Protein AF-A0A098SBM4-F1 (afdb_monomer_lite)

Foldseek 3Di:
DDDPDDDPPDDLDDADDDDDQPVQAADADPPDDVPPPPNVDDFGPRNDVLLQVLLVPPDPPDPVCCLALFCSVLVVLVVSLVSVLVVCVVVLNPVCPPPAADDQLAQDPVVLVPCPQFPNVQLPPPPVDDDPDDDQRDASNPCHRRNFAADDDDLCNLVVAPDRSNVSNVQSDPDPPGDHQQNVLSNNGGLSNDSNRNSNRSVSSNHSSVSNSRLVSCCVNRVVQQDQDFPLEQPDDVQKQAGDRVSGPDDPFKDFPFKAKPVRDTDDFDQDPRRIGDRVVCQVPHAAFIKMWIFMWGDDPRDIDTDTHITHRHHQDADQPFAGFRDDLKTWGWDDQCDDDFAWIKIKIAHADDDFWFKWKWKAQPVVRDIDTQGDTDTDGHGDIDIGTHTCVPRDAAKMWIFMATNNHTDDIDIGGD

Secondary structure (DSSP, 8-state):
-----------PPP-------TTSSPPPPTT--TT-TTGGG-----SSHHHHGGGTTT-TTS--TTSSSSHHHHHHHHHHHHHHHHHHHHTT-GGG-SPPP--TTSPPPGGGTSTTTS-GGGTTS----SS-SS-----GGG--TTSS-B----TTHHHH-SSHHHHHHHHHS--SSSB-HHHHHHHH-GGGGSTTTGGGSHHHHHHHHHHHHHHHHHIIIII--------SB-EE-SS-EE---TT-S--TT-EEEEEEETTS-B----B-TTSBB-HHHHHHH--TT-EEEEEEEEE-SS-EEEEEEEEEPPP--EETTTEEEE-SSEEEEEES---SSSPPEEEEEEE-SS--EEEEEEEEETTTTEEEEEEEEEEEPTT-EEEEEE--TT--SSEEEEEEEETTEEEEEEEEE-

Radius of gyration: 30.31 Å; chains: 1; bounding box: 71×50×91 Å

Sequence (418 aa):
MAGRVVPSQLRCRRNPHLNSYDYLTSEEWSGYDPNHPEVTLRHPSLKYEVVAAHSAYGDPSVSITWHSDTELFLSWHRDYIRGLEDYLLEQGYHDYVPLPSWNPNTSVPDEFLAESAMVSEVYNTPYQYAAGGTQFGMPVNQIPANTYGMYQVDDMTCSQFSDIDAFAGYIRANNDDYASHNIVHGALGGAMVHSQTASAAAIFWLFHAYIDELYYCYQDLCEGCGHISVAEEAQQSEFTACLDFSGTGDFSNLSVINVEDQLGNTVSLPFDANGCIDEAWRLNNLEGGDVFTLLVSAENECSFDAKLVSLSIPHHYTDPALGYRILCDYDIEVWPNPVGGFSPVEIEIQSDSGTGKTLEIRHVDLAKNMTTVLWSPGTLAGGQTVQLTVSTSGWSTGNHAIQFFLDGELYTRVISKF

InterPro domains:
  IPR002227 Tyrosinase copper-binding domain [PF00264] (66-122)
  IPR002227 Tyrosinase copper-binding domain [PF00264] (143-220)
  IPR008922 Di-copper centre-containing domain superfamily [G3DSA:1.10.1280.10] (25-264)
  IPR008922 Di-copper centre-containing domain superfamily [SSF48056] (48-221)
  IPR050316 Tyrosinase and Hemocyanin [PTHR11474] (51-271)

Organism: NCBI:txid1524460

Structure (mmCIF, N/CA/C/O backbone):
data_AF-A0A098SBM4-F1
#
_entry.id   AF-A0A098SBM4-F1
#
loop_
_atom_site.group_PDB
_atom_site.id
_atom_site.type_symbol
_atom_site.label_atom_id
_atom_site.label_alt_id
_atom_site.label_comp_id
_atom_site.label_asym_id
_atom_site.label_entity_id
_atom_site.label_seq_id
_atom_site.pdbx_PDB_ins_code
_atom_site.Cartn_x
_atom_site.Cartn_y
_atom_site.Cartn_z
_atom_site.occupancy
_atom_site.B_iso_or_equiv
_atom_site.auth_seq_id
_atom_site.auth_comp_id
_atom_site.auth_asym_id
_atom_site.auth_atom_id
_atom_site.pdbx_PDB_model_num
ATOM 1 N N . MET A 1 1 ? 24.379 -31.655 16.402 1.00 37.06 1 MET A N 1
ATOM 2 C CA . MET A 1 1 ? 23.184 -31.334 15.598 1.00 37.06 1 MET A CA 1
ATOM 3 C C . MET A 1 1 ? 23.219 -29.840 15.355 1.00 37.06 1 MET A C 1
ATOM 5 O O . MET A 1 1 ? 22.940 -29.085 16.272 1.00 37.06 1 MET A O 1
ATOM 9 N N . ALA A 1 2 ? 23.722 -29.428 14.193 1.00 27.11 2 ALA A N 1
ATOM 10 C CA . ALA A 1 2 ? 23.765 -28.024 13.804 1.00 27.11 2 ALA A CA 1
ATOM 11 C C . ALA A 1 2 ? 22.371 -27.638 13.300 1.00 27.11 2 ALA A C 1
ATOM 13 O O . ALA A 1 2 ? 21.880 -28.232 12.340 1.00 27.11 2 ALA A O 1
ATOM 14 N N . GLY A 1 3 ? 21.719 -26.714 14.005 1.00 25.02 3 GLY A N 1
ATOM 15 C CA . GLY A 1 3 ? 20.458 -26.123 13.579 1.00 25.02 3 GLY A CA 1
ATOM 16 C C . GLY A 1 3 ? 20.707 -25.256 12.353 1.00 25.02 3 GLY A C 1
ATOM 17 O O . GLY A 1 3 ? 21.469 -24.295 12.411 1.00 25.02 3 GLY A O 1
ATOM 18 N N . ARG A 1 4 ? 20.099 -25.638 11.232 1.00 22.84 4 ARG A N 1
ATOM 19 C CA . ARG A 1 4 ? 20.078 -24.855 10.001 1.00 22.84 4 ARG A CA 1
ATOM 20 C C . ARG A 1 4 ? 19.053 -23.742 10.211 1.00 22.84 4 ARG A C 1
ATOM 22 O O . ARG A 1 4 ? 17.856 -23.997 10.128 1.00 22.84 4 ARG A O 1
ATOM 29 N N . VAL A 1 5 ? 19.526 -22.548 10.558 1.00 23.33 5 VAL A N 1
ATOM 30 C CA . VAL A 1 5 ? 18.722 -21.325 10.474 1.00 23.33 5 VAL A CA 1
ATOM 31 C C . VAL A 1 5 ? 18.430 -21.123 8.991 1.00 23.33 5 VAL A C 1
ATOM 33 O O . VAL A 1 5 ? 19.354 -21.012 8.187 1.00 23.33 5 VAL A O 1
ATOM 36 N N . VAL A 1 6 ? 17.158 -21.201 8.617 1.00 25.00 6 VAL A N 1
ATOM 37 C CA . VAL A 1 6 ? 16.698 -20.814 7.283 1.00 25.00 6 VAL A CA 1
ATOM 38 C C . VAL A 1 6 ? 16.545 -19.293 7.337 1.00 25.00 6 VAL A C 1
ATOM 40 O O . VAL A 1 6 ? 15.798 -18.832 8.201 1.00 25.00 6 VAL A O 1
ATOM 43 N N . PRO A 1 7 ? 17.259 -18.508 6.512 1.00 26.20 7 PRO A N 1
ATOM 44 C CA . PRO A 1 7 ? 17.049 -17.067 6.454 1.00 26.20 7 PRO A CA 1
ATOM 45 C C . PRO A 1 7 ? 15.595 -16.794 6.064 1.00 26.20 7 PRO A C 1
ATOM 47 O O . PRO A 1 7 ? 15.065 -17.438 5.154 1.00 26.20 7 PRO A O 1
ATOM 50 N N . SER A 1 8 ? 14.944 -15.878 6.775 1.00 29.00 8 SER A N 1
ATOM 51 C CA . SER A 1 8 ? 13.654 -15.323 6.382 1.00 29.00 8 SER A CA 1
ATOM 52 C C . SER A 1 8 ? 13.796 -14.732 4.984 1.00 29.00 8 SER A C 1
ATOM 54 O O . SER A 1 8 ? 14.511 -13.751 4.809 1.00 29.00 8 SER A O 1
ATOM 56 N N . GLN A 1 9 ? 13.150 -15.329 3.982 1.00 32.56 9 GLN A N 1
ATOM 57 C CA . GLN A 1 9 ? 12.970 -14.652 2.704 1.00 32.56 9 GLN A CA 1
ATOM 58 C C . GLN A 1 9 ? 12.146 -13.388 2.973 1.00 32.56 9 GLN A C 1
ATOM 60 O O . GLN A 1 9 ? 10.968 -13.484 3.328 1.00 32.56 9 GLN A O 1
ATOM 65 N N . LEU A 1 10 ? 12.811 -12.234 2.887 1.00 32.62 10 LEU A N 1
ATOM 66 C CA . LEU A 1 10 ? 12.211 -10.906 2.914 1.00 32.62 10 LEU A CA 1
ATOM 67 C C . LEU A 1 10 ? 11.091 -10.862 1.868 1.00 32.62 10 LEU A C 1
ATOM 69 O O . LEU A 1 10 ? 11.295 -11.211 0.706 1.00 32.62 10 LEU A O 1
ATOM 73 N N . ARG A 1 11 ? 9.874 -10.537 2.309 1.00 42.34 11 ARG A N 1
ATOM 74 C CA . ARG A 1 11 ? 8.682 -10.508 1.457 1.00 42.34 11 ARG A CA 1
ATOM 75 C C . ARG A 1 11 ? 8.538 -9.112 0.843 1.00 42.34 11 ARG A C 1
ATOM 77 O O . ARG A 1 11 ? 7.847 -8.282 1.419 1.00 42.34 11 ARG A O 1
ATOM 84 N N . CYS A 1 12 ? 9.151 -8.882 -0.320 1.00 49.03 12 CYS A N 1
ATOM 85 C CA . CYS A 1 12 ? 8.678 -7.862 -1.271 1.00 49.03 12 CYS A CA 1
ATOM 86 C C . CYS A 1 12 ? 7.256 -8.312 -1.784 1.00 49.03 12 CYS A C 1
ATOM 88 O O . CYS A 1 12 ? 6.894 -9.481 -1.578 1.00 49.03 12 CYS A O 1
ATOM 90 N N . ARG A 1 13 ? 6.397 -7.400 -2.289 1.00 49.62 13 ARG A N 1
ATOM 91 C CA . ARG A 1 13 ? 4.902 -7.482 -2.284 1.00 49.62 13 ARG A CA 1
ATOM 92 C C . ARG A 1 13 ? 4.318 -8.840 -2.749 1.00 49.62 13 ARG A C 1
ATOM 94 O O . ARG A 1 13 ? 4.874 -9.559 -3.577 1.00 49.62 13 ARG A O 1
ATOM 101 N N . ARG A 1 14 ? 3.154 -9.235 -2.201 1.00 38.47 14 ARG A N 1
ATOM 102 C CA . ARG A 1 14 ? 2.444 -10.456 -2.653 1.00 38.47 14 ARG A CA 1
ATOM 103 C C . ARG A 1 14 ? 1.856 -10.233 -4.047 1.00 38.47 14 ARG A C 1
ATOM 105 O O . ARG A 1 14 ? 1.389 -9.145 -4.345 1.00 38.47 14 ARG A O 1
ATOM 112 N N . ASN A 1 15 ? 1.811 -11.302 -4.839 1.00 36.69 15 ASN A N 1
ATOM 113 C CA . ASN A 1 15 ? 1.262 -11.326 -6.192 1.00 36.69 15 ASN A CA 1
ATOM 114 C C . ASN A 1 15 ? -0.232 -11.738 -6.148 1.00 36.69 15 ASN A C 1
ATOM 116 O O . ASN A 1 15 ? -0.505 -12.917 -5.894 1.00 36.69 15 ASN A O 1
ATOM 120 N N . PRO A 1 16 ? -1.212 -10.822 -6.290 1.00 38.56 16 PRO A N 1
ATOM 121 C CA . PRO A 1 16 ? -2.621 -11.194 -6.400 1.00 38.56 16 PRO A CA 1
ATOM 122 C C . PRO A 1 16 ? -2.990 -11.632 -7.828 1.00 38.56 16 PRO A C 1
ATOM 124 O O . PRO A 1 16 ? -2.397 -11.201 -8.813 1.00 38.56 16 PRO A O 1
ATOM 127 N N . HIS A 1 17 ? -3.999 -12.500 -7.931 1.00 36.38 17 HIS A N 1
ATOM 128 C CA . HIS A 1 17 ? -4.609 -12.898 -9.202 1.00 36.38 17 HIS A CA 1
ATOM 129 C C . HIS A 1 17 ? -5.430 -11.740 -9.795 1.00 36.38 17 HIS A C 1
ATOM 131 O O . HIS A 1 17 ? -6.216 -11.120 -9.081 1.00 36.38 17 HIS A O 1
ATOM 137 N N . LEU A 1 18 ? -5.280 -11.478 -11.095 1.00 49.00 18 LEU A N 1
ATOM 138 C CA . LEU A 1 18 ? -5.809 -10.298 -11.787 1.00 49.00 18 LEU A CA 1
ATOM 139 C C . LEU A 1 18 ? -6.805 -10.703 -12.879 1.00 49.00 18 LEU A C 1
ATOM 141 O O . LEU A 1 18 ? -6.482 -11.531 -13.719 1.00 49.00 18 LEU A O 1
ATOM 145 N N . ASN A 1 19 ? -8.004 -10.109 -12.892 1.00 39.34 19 ASN A N 1
ATOM 146 C CA . ASN A 1 19 ? -9.063 -10.447 -13.859 1.00 39.34 19 ASN A CA 1
ATOM 147 C C . ASN A 1 19 ? -9.637 -9.238 -14.637 1.00 39.34 19 ASN A C 1
ATOM 149 O O . ASN A 1 19 ? -10.690 -9.372 -15.257 1.00 39.34 19 ASN A O 1
ATOM 153 N N . SER A 1 20 ? -8.994 -8.062 -14.644 1.00 45.47 20 SER A N 1
ATOM 154 C CA . SER A 1 20 ? -9.450 -6.912 -15.452 1.00 45.47 20 SER A CA 1
ATOM 155 C C . SER A 1 20 ? -8.311 -5.918 -15.714 1.00 45.47 20 SER A C 1
ATOM 157 O O . SER A 1 20 ? -7.649 -5.515 -14.766 1.00 45.47 20 SER A O 1
ATOM 159 N N . TYR A 1 21 ? -8.078 -5.527 -16.977 1.00 52.22 21 TYR A N 1
ATOM 160 C CA . TYR A 1 21 ? -6.946 -4.671 -17.402 1.00 52.22 21 TYR A CA 1
ATOM 161 C C . TYR A 1 21 ? -7.350 -3.466 -18.269 1.00 52.22 21 TYR A C 1
ATOM 163 O O . TYR A 1 21 ? -6.489 -2.697 -18.697 1.00 52.22 21 TYR A O 1
ATOM 171 N N . ASP A 1 22 ? -8.646 -3.271 -18.530 1.00 48.25 22 ASP A N 1
ATOM 172 C CA . ASP A 1 22 ? -9.142 -2.247 -19.468 1.00 48.25 22 ASP A CA 1
ATOM 173 C C . ASP A 1 22 ? -8.782 -0.806 -19.058 1.00 48.25 22 ASP A C 1
ATOM 175 O O . ASP A 1 22 ? -8.759 0.094 -19.894 1.00 48.25 22 ASP A O 1
ATOM 179 N N . TYR A 1 23 ? -8.471 -0.570 -17.782 1.00 49.59 23 TYR A N 1
ATOM 180 C CA . TYR A 1 23 ? -8.071 0.739 -17.255 1.00 49.59 23 TYR A CA 1
ATOM 181 C C . TYR A 1 23 ? -6.551 0.993 -17.322 1.00 49.59 23 TYR A C 1
ATOM 183 O O . TYR A 1 23 ? -6.125 2.134 -17.166 1.00 49.59 23 TYR A O 1
ATOM 191 N N . LEU A 1 24 ? -5.736 -0.040 -17.581 1.00 52.94 24 LEU A N 1
ATOM 192 C CA . LEU A 1 24 ? -4.270 0.055 -17.714 1.00 52.94 24 LEU A CA 1
ATOM 193 C C . LEU A 1 24 ? -3.800 0.199 -19.167 1.00 52.94 24 LEU A C 1
ATOM 195 O O . LEU A 1 24 ? -2.600 0.314 -19.418 1.00 52.94 24 LEU A O 1
ATOM 199 N N . THR A 1 25 ? -4.723 0.158 -20.128 1.00 52.25 25 THR A N 1
ATOM 200 C CA . THR A 1 25 ? -4.420 0.249 -21.558 1.00 52.25 25 THR A CA 1
ATOM 201 C C . THR A 1 25 ? -4.932 1.565 -22.137 1.00 52.25 25 THR A C 1
ATOM 203 O O . THR A 1 25 ? -5.971 2.098 -21.739 1.00 52.25 25 THR A O 1
ATOM 206 N N . SER A 1 26 ? -4.189 2.131 -23.087 1.00 51.06 26 SER A N 1
ATOM 207 C CA . SER A 1 26 ? -4.708 3.222 -23.914 1.00 51.06 26 SER A CA 1
ATOM 208 C C . SER A 1 26 ? -5.581 2.669 -25.038 1.00 51.06 26 SER A C 1
ATOM 210 O O . SER A 1 26 ? -5.224 1.660 -25.642 1.00 51.06 26 SER A O 1
ATOM 212 N N . GLU A 1 27 ? -6.663 3.365 -25.387 1.00 49.41 27 GLU A N 1
ATOM 213 C CA . GLU A 1 27 ? -7.389 3.086 -26.631 1.00 49.41 27 GLU A CA 1
ATOM 214 C C . GLU A 1 27 ? -6.509 3.400 -27.849 1.00 49.41 27 GLU A C 1
ATOM 216 O O . GLU A 1 27 ? -5.736 4.364 -27.845 1.00 49.41 27 GLU A O 1
ATOM 221 N N . GLU A 1 28 ? -6.644 2.600 -28.908 1.00 46.94 28 GLU A N 1
ATOM 222 C CA . GLU A 1 28 ? -6.047 2.930 -30.198 1.00 46.94 28 GLU A CA 1
ATOM 223 C C . GLU A 1 28 ? -6.567 4.285 -30.674 1.00 46.94 28 GLU A C 1
ATOM 225 O O . GLU A 1 28 ? -7.773 4.546 -30.747 1.00 46.94 28 GLU A O 1
ATOM 230 N N . TRP A 1 29 ? -5.638 5.173 -31.019 1.00 43.44 29 TRP A N 1
ATOM 231 C CA . TRP A 1 29 ? -5.997 6.426 -31.655 1.00 43.44 29 TRP A CA 1
ATOM 232 C C . TRP A 1 29 ? -6.726 6.102 -32.965 1.00 43.44 29 TRP A C 1
ATOM 234 O O . TRP A 1 29 ? -6.149 5.488 -33.853 1.00 43.44 29 TRP A O 1
ATOM 244 N N . SER A 1 30 ? -7.975 6.549 -33.125 1.00 46.22 30 SER A N 1
ATOM 245 C CA . SER A 1 30 ? -8.803 6.279 -34.323 1.00 46.22 30 SER A CA 1
ATOM 246 C C . SER A 1 30 ? -8.218 6.752 -35.672 1.00 46.22 30 SER A C 1
ATOM 248 O O . SER A 1 30 ? -8.824 6.524 -36.718 1.00 46.22 30 SER A O 1
ATOM 250 N N . GLY A 1 31 ? -7.060 7.423 -35.671 1.00 44.69 31 GLY A N 1
ATOM 251 C CA . GLY A 1 31 ? -6.291 7.769 -36.868 1.00 44.69 31 GLY A CA 1
ATOM 252 C C . GLY A 1 31 ? -4.972 7.002 -37.034 1.00 44.69 31 GLY A C 1
ATOM 253 O O . GLY A 1 31 ? -4.198 7.356 -37.925 1.00 44.69 31 GLY A O 1
ATOM 254 N N . TYR A 1 32 ? -4.674 6.025 -36.172 1.00 42.72 32 TYR A N 1
ATOM 255 C CA . TYR A 1 32 ? -3.466 5.209 -36.253 1.00 42.72 32 TYR A CA 1
ATOM 256 C C . TYR A 1 32 ? -3.534 4.354 -37.524 1.00 42.72 32 TYR A C 1
ATOM 258 O O . TYR A 1 32 ? -4.445 3.555 -37.710 1.00 42.72 32 TYR A O 1
ATOM 266 N N . ASP A 1 33 ? -2.596 4.594 -38.438 1.00 45.53 33 ASP A N 1
ATOM 267 C CA . ASP A 1 33 ? -2.395 3.791 -39.641 1.00 45.53 33 ASP A CA 1
ATOM 268 C C . ASP A 1 33 ? -0.968 3.232 -39.575 1.00 45.53 33 ASP A C 1
ATOM 270 O O . ASP A 1 33 ? -0.016 3.986 -39.816 1.00 45.53 33 ASP A O 1
ATOM 274 N N . PRO A 1 34 ? -0.789 1.936 -39.257 1.00 45.75 34 PRO A N 1
ATOM 275 C CA . PRO A 1 34 ? 0.532 1.321 -39.126 1.00 45.75 34 PRO A CA 1
ATOM 276 C C . PRO A 1 34 ? 1.322 1.293 -40.447 1.00 45.75 34 PRO A C 1
ATOM 278 O O . PRO A 1 34 ? 2.520 1.012 -40.441 1.00 45.75 34 PRO A O 1
ATOM 281 N N . ASN A 1 35 ? 0.688 1.608 -41.585 1.00 42.72 35 ASN A N 1
ATOM 282 C CA . ASN A 1 35 ? 1.328 1.685 -42.900 1.00 42.72 35 ASN A CA 1
ATOM 283 C C . ASN A 1 35 ? 1.632 3.122 -43.349 1.00 42.72 35 ASN A C 1
ATOM 285 O O . ASN A 1 35 ? 2.162 3.322 -44.448 1.00 42.72 35 ASN A O 1
ATOM 289 N N . HIS A 1 36 ? 1.313 4.134 -42.537 1.00 45.50 36 HIS A N 1
ATOM 290 C CA . HIS A 1 36 ? 1.596 5.514 -42.899 1.00 45.50 36 HIS A CA 1
ATOM 291 C C . HIS A 1 36 ? 3.119 5.771 -42.827 1.00 45.50 36 HIS A C 1
ATOM 293 O O . HIS A 1 36 ? 3.750 5.536 -41.798 1.00 45.50 36 HIS A O 1
ATOM 299 N N . PRO A 1 37 ? 3.762 6.308 -43.877 1.00 47.25 37 PRO A N 1
ATOM 300 C CA . PRO A 1 37 ? 5.221 6.495 -43.919 1.00 47.25 37 PRO A CA 1
ATOM 301 C C . PRO A 1 37 ? 5.762 7.544 -42.922 1.00 47.25 37 PRO A C 1
ATOM 303 O O . PRO A 1 37 ? 6.969 7.750 -42.842 1.00 47.25 37 PRO A O 1
ATOM 306 N N . GLU A 1 38 ? 4.879 8.191 -42.155 1.00 46.47 38 GLU A N 1
ATOM 307 C CA . GLU A 1 38 ? 5.187 9.191 -41.118 1.00 46.47 38 GLU A CA 1
ATOM 308 C C . GLU A 1 38 ? 4.763 8.740 -39.700 1.00 46.47 38 GLU A C 1
ATOM 310 O O . GLU A 1 38 ? 4.495 9.571 -38.833 1.00 46.47 38 GLU A O 1
ATOM 315 N N . VAL A 1 39 ? 4.678 7.427 -39.440 1.00 43.12 39 VAL A N 1
ATOM 316 C CA . VAL A 1 39 ? 4.351 6.854 -38.109 1.00 43.12 39 VAL A CA 1
ATOM 317 C C . VAL A 1 39 ? 5.356 7.247 -37.012 1.00 43.12 39 VAL A C 1
ATOM 319 O O . VAL A 1 39 ? 5.075 7.090 -35.831 1.00 43.12 39 VAL A O 1
ATOM 322 N N . THR A 1 40 ? 6.495 7.853 -37.352 1.00 44.03 40 THR A N 1
ATOM 323 C CA . THR A 1 40 ? 7.533 8.228 -36.381 1.00 44.03 40 THR A CA 1
ATOM 324 C C . THR A 1 40 ? 7.133 9.306 -35.366 1.00 44.03 40 THR A C 1
ATOM 326 O O . THR A 1 40 ? 7.904 9.538 -34.441 1.00 44.03 40 THR A O 1
ATOM 329 N N . LEU A 1 41 ? 5.978 9.975 -35.498 1.00 42.31 41 LEU A N 1
ATOM 330 C CA . LEU A 1 41 ? 5.632 11.122 -34.638 1.00 42.31 41 LEU A CA 1
ATOM 331 C C . LEU A 1 41 ? 4.157 11.242 -34.220 1.00 42.31 41 LEU A C 1
ATOM 333 O O . LEU A 1 41 ? 3.784 12.248 -33.615 1.00 42.31 41 LEU A O 1
ATOM 337 N N . ARG A 1 42 ? 3.291 10.263 -34.508 1.00 42.50 42 ARG A N 1
ATOM 338 C CA . ARG A 1 42 ? 1.922 10.304 -33.964 1.00 42.50 42 ARG A CA 1
ATOM 339 C C . ARG A 1 42 ? 1.870 9.525 -32.664 1.00 42.50 42 ARG A C 1
ATOM 341 O O . ARG A 1 42 ? 1.748 8.307 -32.660 1.00 42.50 42 ARG A O 1
ATOM 348 N N . HIS A 1 43 ? 2.006 10.286 -31.581 1.00 48.88 43 HIS A N 1
ATOM 349 C CA . HIS A 1 43 ? 1.834 9.832 -30.211 1.00 48.88 43 HIS A CA 1
ATOM 350 C C . HIS A 1 43 ? 0.522 9.042 -30.103 1.00 48.88 43 HIS A C 1
ATOM 352 O O . HIS A 1 43 ? -0.512 9.578 -30.524 1.00 48.88 43 HIS A O 1
ATOM 358 N N . PRO A 1 44 ? 0.522 7.807 -29.569 1.00 47.41 44 PRO A N 1
ATOM 359 C CA . PRO A 1 44 ? -0.728 7.209 -29.127 1.00 47.41 44 PRO A CA 1
ATOM 360 C C . PRO A 1 44 ? -1.423 8.239 -28.231 1.00 47.41 44 PRO A C 1
ATOM 362 O O . PRO A 1 44 ? -0.791 8.846 -27.365 1.00 47.41 44 PRO A O 1
ATOM 365 N N . SER A 1 45 ? -2.699 8.517 -28.490 1.00 47.31 45 SER A N 1
ATOM 366 C CA . SER A 1 45 ? -3.502 9.317 -27.572 1.00 47.31 45 SER A CA 1
ATOM 367 C C . SER A 1 45 ? -3.723 8.460 -26.336 1.00 47.31 45 SER A C 1
ATOM 369 O O . SER A 1 45 ? -4.686 7.698 -26.266 1.00 47.31 45 SER A O 1
ATOM 371 N N . LEU A 1 46 ? -2.772 8.509 -25.408 1.00 53.41 46 LEU A N 1
ATOM 372 C CA . LEU A 1 46 ? -2.868 7.791 -24.152 1.00 53.41 46 LEU A CA 1
ATOM 373 C C . LEU A 1 46 ? -4.125 8.304 -23.445 1.00 53.41 46 LEU A C 1
ATOM 375 O O . LEU A 1 46 ? -4.309 9.508 -23.274 1.00 53.41 46 LEU A O 1
ATOM 379 N N . LYS A 1 47 ? -5.041 7.378 -23.147 1.00 58.00 47 LYS A N 1
ATOM 380 C CA . LYS A 1 47 ? -6.422 7.670 -22.731 1.00 58.00 47 LYS A CA 1
ATOM 381 C C . LYS A 1 47 ? -6.493 8.510 -21.453 1.00 58.00 47 LYS A C 1
ATOM 383 O O . LYS A 1 47 ? -7.446 9.263 -21.267 1.00 58.00 47 LYS A O 1
ATOM 388 N N . TYR A 1 48 ? -5.473 8.392 -20.609 1.00 67.12 48 TYR A N 1
ATOM 389 C CA . TYR A 1 48 ? -5.385 9.035 -19.307 1.00 67.12 48 TYR A CA 1
ATOM 390 C C . TYR A 1 48 ? -4.066 9.808 -19.195 1.00 67.12 48 TYR A C 1
ATOM 392 O O . TYR A 1 48 ? -3.014 9.280 -19.554 1.00 67.12 48 TYR A O 1
ATOM 400 N N . GLU A 1 49 ? -4.100 11.040 -18.672 1.00 72.44 49 GLU A N 1
ATOM 401 C CA . GLU A 1 49 ? -2.889 11.861 -18.465 1.00 72.44 49 GLU A CA 1
ATOM 402 C C . GLU A 1 49 ? -1.856 11.150 -17.582 1.00 72.44 49 GLU A C 1
ATOM 404 O O . GLU A 1 49 ? -0.662 11.203 -17.876 1.00 72.44 49 GLU A O 1
ATOM 409 N N . VAL A 1 50 ? -2.320 10.403 -16.573 1.00 76.81 50 VAL A N 1
ATOM 410 C CA . VAL A 1 50 ? -1.465 9.580 -15.703 1.00 76.81 50 VAL A CA 1
ATOM 411 C C . VAL A 1 50 ? -0.720 8.488 -16.472 1.00 76.81 50 VAL A C 1
ATOM 413 O O . VAL A 1 50 ? 0.383 8.134 -16.101 1.00 76.81 50 VAL A O 1
ATOM 416 N N . VAL A 1 51 ? -1.259 7.997 -17.592 1.00 76.12 51 VAL A N 1
ATOM 417 C CA . VAL A 1 51 ? -0.565 7.050 -18.481 1.00 76.12 51 VAL A CA 1
ATOM 418 C C . VAL A 1 51 ? 0.374 7.779 -19.448 1.00 76.12 51 VAL A C 1
ATOM 420 O O . VAL A 1 51 ? 1.346 7.210 -19.952 1.00 76.12 51 VAL A O 1
ATOM 423 N N . ALA A 1 52 ? 0.087 9.050 -19.724 1.00 77.12 52 ALA A N 1
ATOM 424 C CA . ALA A 1 52 ? 0.779 9.846 -20.721 1.00 77.12 52 ALA A CA 1
ATOM 425 C C . ALA A 1 52 ? 2.092 10.467 -20.235 1.00 77.12 52 ALA A C 1
ATOM 427 O O . ALA A 1 52 ? 2.945 10.791 -21.069 1.00 77.12 52 ALA A O 1
ATOM 428 N N . ALA A 1 53 ? 2.294 10.600 -18.922 1.00 78.69 53 ALA A N 1
ATOM 429 C CA . ALA A 1 53 ? 3.445 11.319 -18.378 1.00 78.69 53 ALA A CA 1
ATOM 430 C C . ALA A 1 53 ? 4.801 10.677 -18.744 1.00 78.69 53 ALA A C 1
ATOM 432 O O . ALA A 1 53 ? 5.766 11.402 -18.984 1.00 78.69 53 ALA A O 1
ATOM 433 N N . HIS A 1 54 ? 4.876 9.346 -18.903 1.00 85.62 54 HIS A N 1
ATOM 434 C CA . HIS A 1 54 ? 6.104 8.664 -19.365 1.00 85.62 54 HIS A CA 1
ATOM 435 C C . HIS A 1 54 ? 6.498 9.028 -20.798 1.00 85.62 54 HIS A C 1
ATOM 437 O O . HIS A 1 54 ? 7.684 9.101 -21.123 1.00 85.62 54 HIS A O 1
ATOM 443 N N . SER A 1 55 ? 5.507 9.328 -21.642 1.00 73.25 55 SER A N 1
ATOM 444 C CA . SER A 1 55 ? 5.703 9.575 -23.073 1.00 73.25 55 SER A CA 1
ATOM 445 C C . SER A 1 55 ? 6.210 10.978 -23.428 1.00 73.25 55 SER A C 1
ATOM 447 O O . SER A 1 55 ? 6.377 11.277 -24.613 1.00 73.25 55 SER A O 1
ATOM 449 N N . ALA A 1 56 ? 6.438 11.840 -22.426 1.00 64.56 56 ALA A N 1
ATOM 450 C CA . ALA A 1 56 ? 6.627 13.284 -22.606 1.00 64.56 56 ALA A CA 1
ATOM 451 C C . ALA A 1 56 ? 5.469 13.929 -23.402 1.00 64.56 56 ALA A C 1
ATOM 453 O O . ALA A 1 56 ? 5.669 14.825 -24.229 1.00 64.56 56 ALA A O 1
ATOM 454 N N . TYR A 1 57 ? 4.244 13.434 -23.183 1.00 59.25 57 TYR A N 1
ATOM 455 C CA . TYR A 1 57 ? 3.051 13.878 -23.897 1.00 59.25 57 TYR A CA 1
ATOM 456 C C . TYR A 1 57 ? 2.896 15.403 -23.823 1.00 59.25 57 TYR A C 1
ATOM 458 O O . TYR A 1 57 ? 2.797 15.980 -22.743 1.00 59.25 57 TYR A O 1
ATOM 466 N N . GLY A 1 58 ? 2.871 16.053 -24.990 1.00 50.25 58 GLY A N 1
ATOM 467 C CA . GLY A 1 58 ? 2.674 17.499 -25.116 1.00 50.25 58 GLY A CA 1
ATOM 468 C C . GLY A 1 58 ? 3.948 18.344 -25.188 1.00 50.25 58 GLY A C 1
ATOM 469 O O . GLY A 1 58 ? 3.841 19.516 -25.550 1.00 50.25 58 GLY A O 1
ATOM 470 N N . ASP A 1 59 ? 5.138 17.786 -24.936 1.00 54.25 59 ASP A N 1
ATOM 471 C CA . ASP A 1 59 ? 6.392 18.534 -25.068 1.00 54.25 59 ASP A CA 1
ATOM 472 C C . ASP A 1 59 ? 7.589 17.632 -25.467 1.00 54.25 59 ASP A C 1
ATOM 474 O O . ASP A 1 59 ? 8.252 17.032 -24.620 1.00 54.25 59 ASP A O 1
ATOM 478 N N . PRO A 1 60 ? 7.937 17.562 -26.768 1.00 53.50 60 PRO A N 1
ATOM 479 C CA . PRO A 1 60 ? 9.070 16.774 -27.260 1.00 53.50 60 PRO A CA 1
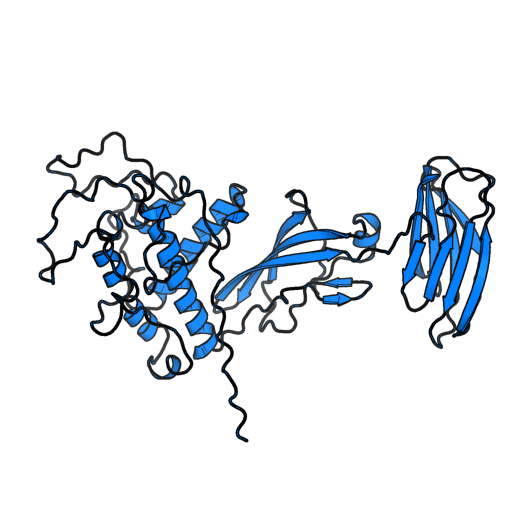ATOM 480 C C . PRO A 1 60 ? 10.439 17.344 -26.847 1.00 53.50 60 PRO A C 1
ATOM 482 O O . PRO A 1 60 ? 11.470 16.766 -27.194 1.00 53.50 60 PRO A O 1
ATOM 485 N N . SER A 1 61 ? 10.474 18.490 -26.155 1.00 52.31 61 SER A N 1
ATOM 486 C CA . SER A 1 61 ? 11.693 19.066 -25.586 1.00 52.31 61 SER A CA 1
ATOM 487 C C . SER A 1 61 ? 11.964 18.613 -24.152 1.00 52.31 61 SER A C 1
ATOM 489 O O . SER A 1 61 ? 13.059 18.875 -23.641 1.00 52.31 61 SER A O 1
ATOM 491 N N . VAL A 1 62 ? 11.029 17.891 -23.517 1.00 57.31 62 VAL A N 1
ATOM 492 C CA . VAL A 1 62 ? 11.268 17.337 -22.187 1.00 57.31 62 VAL A CA 1
ATOM 493 C C . VAL A 1 62 ? 12.311 16.239 -22.306 1.00 57.31 62 VAL A C 1
ATOM 495 O O . VAL A 1 62 ? 12.131 15.201 -22.944 1.00 57.31 62 VAL A O 1
ATOM 498 N N . SER A 1 63 ? 13.461 16.517 -21.709 1.00 55.91 63 SER A N 1
ATOM 499 C CA . SER A 1 63 ? 14.527 15.547 -21.580 1.00 55.91 63 SER A CA 1
ATOM 500 C C . SER A 1 63 ? 14.015 14.371 -20.751 1.00 55.91 63 SER A C 1
ATOM 502 O O . SER A 1 63 ? 13.519 14.571 -19.648 1.00 55.91 63 SER A O 1
ATOM 504 N N . ILE A 1 64 ? 14.176 13.151 -21.267 1.00 72.19 64 ILE A N 1
ATOM 505 C CA . ILE A 1 64 ? 13.966 11.882 -20.549 1.00 72.19 64 ILE A CA 1
ATOM 506 C C . ILE A 1 64 ? 15.018 11.682 -19.441 1.00 72.19 64 ILE A C 1
ATOM 508 O O . ILE A 1 64 ? 15.590 10.604 -19.305 1.00 72.19 64 ILE A O 1
ATOM 512 N N . THR A 1 65 ? 15.320 12.725 -18.661 1.00 78.88 65 THR A N 1
ATOM 513 C CA . THR A 1 65 ? 16.302 12.698 -17.568 1.00 78.88 65 THR A CA 1
ATOM 514 C C . THR A 1 65 ? 15.956 11.663 -16.510 1.00 78.88 65 THR A C 1
ATOM 516 O O . THR A 1 65 ? 16.856 11.184 -15.843 1.00 78.88 65 THR A O 1
ATOM 519 N N . TRP A 1 66 ? 14.681 11.285 -16.387 1.00 81.88 66 TRP A N 1
ATOM 520 C CA . TRP A 1 66 ? 14.210 10.187 -15.536 1.00 81.88 66 TRP A CA 1
ATOM 521 C C . TRP A 1 66 ? 14.574 8.788 -16.055 1.00 81.88 66 TRP A C 1
ATOM 523 O O . TRP A 1 66 ? 14.328 7.797 -15.387 1.00 81.88 66 TRP A O 1
ATOM 533 N N . HIS A 1 67 ? 15.194 8.680 -17.229 1.00 86.88 67 HIS A N 1
ATOM 534 C CA . HIS A 1 67 ? 15.952 7.501 -17.641 1.00 86.88 67 HIS A CA 1
ATOM 535 C C . HIS A 1 67 ? 17.455 7.802 -17.511 1.00 86.88 67 HIS A C 1
ATOM 537 O O . HIS A 1 67 ? 18.188 7.647 -18.485 1.00 86.88 67 HIS A O 1
ATOM 543 N N . SER A 1 68 ? 17.919 8.304 -16.364 1.00 87.75 68 SER A N 1
ATOM 544 C CA . SER A 1 68 ? 19.346 8.475 -16.040 1.00 87.75 68 SER A CA 1
ATOM 545 C C . SER A 1 68 ? 19.932 7.218 -15.389 1.00 87.75 68 SER A C 1
ATOM 547 O O . SER A 1 68 ? 19.203 6.319 -14.990 1.00 87.75 68 SER A O 1
ATOM 549 N N . ASP A 1 69 ? 21.257 7.152 -15.254 1.00 90.50 69 ASP A N 1
ATOM 550 C CA . ASP A 1 69 ? 21.948 6.122 -14.456 1.00 90.50 69 ASP A CA 1
ATOM 551 C C . ASP A 1 69 ? 22.091 6.548 -12.984 1.00 90.50 69 ASP A C 1
ATOM 553 O O . ASP A 1 69 ? 23.138 6.355 -12.379 1.00 90.50 69 ASP A O 1
ATOM 557 N N . THR A 1 70 ? 21.076 7.221 -12.442 1.00 92.06 70 THR A N 1
ATOM 558 C CA . THR A 1 70 ? 21.064 7.756 -11.071 1.00 92.06 70 THR A CA 1
ATOM 559 C C . THR A 1 70 ? 19.770 7.357 -10.370 1.00 92.06 70 THR A C 1
ATOM 561 O O . THR A 1 70 ? 18.829 6.911 -11.028 1.00 92.06 70 THR A O 1
ATOM 564 N N . GLU A 1 71 ? 19.674 7.573 -9.060 1.00 92.69 71 GLU A N 1
ATOM 565 C CA . GLU A 1 71 ? 18.473 7.332 -8.249 1.00 92.69 71 GLU A CA 1
ATOM 566 C C . GLU A 1 71 ? 17.216 8.006 -8.822 1.00 92.69 71 GLU A C 1
ATOM 568 O O . GLU A 1 71 ? 16.104 7.514 -8.633 1.00 92.69 71 GLU A O 1
ATOM 573 N N . LEU A 1 72 ? 17.377 9.087 -9.597 1.00 90.19 72 LEU A N 1
ATOM 574 C CA . LEU A 1 72 ? 16.283 9.734 -10.326 1.00 90.19 72 LEU A CA 1
ATOM 575 C C . LEU A 1 72 ? 15.495 8.744 -11.201 1.00 90.19 72 LEU A C 1
ATOM 577 O O . LEU A 1 72 ? 14.292 8.911 -11.364 1.00 90.19 72 LEU A O 1
ATOM 581 N N . PHE A 1 73 ? 16.140 7.708 -11.743 1.00 93.44 73 PHE A N 1
ATOM 582 C CA . PHE A 1 73 ? 15.443 6.651 -12.468 1.00 93.44 73 PHE A CA 1
ATOM 583 C C . PHE A 1 73 ? 14.473 5.883 -11.570 1.00 93.44 73 PHE A C 1
ATOM 585 O O . PHE A 1 73 ? 13.306 5.743 -11.927 1.00 93.44 73 PHE A O 1
ATOM 592 N N . LEU A 1 74 ? 14.921 5.413 -10.407 1.00 93.62 74 LEU A N 1
ATOM 593 C CA . LEU A 1 74 ? 14.087 4.613 -9.511 1.00 93.62 74 LEU A CA 1
ATOM 594 C C . LEU A 1 74 ? 13.001 5.469 -8.843 1.00 93.62 74 LEU A C 1
ATOM 596 O O . LEU A 1 74 ? 11.823 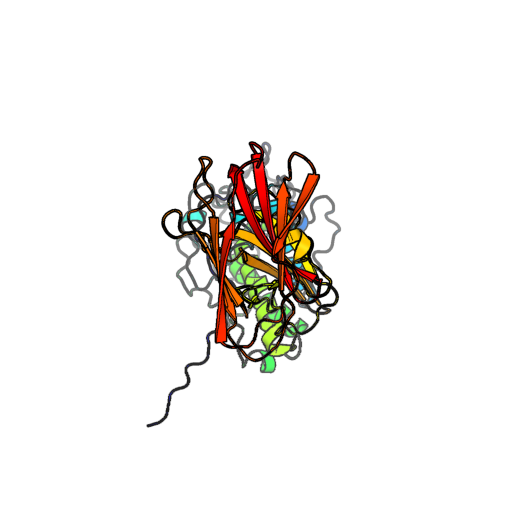5.124 -8.897 1.00 93.62 74 LEU A O 1
ATOM 600 N N . SER A 1 75 ? 13.385 6.621 -8.290 1.00 89.38 75 SER A N 1
ATOM 601 C CA . SER A 1 75 ? 12.471 7.550 -7.611 1.00 89.38 75 SER A CA 1
ATOM 602 C C . SER A 1 75 ? 11.382 8.107 -8.533 1.00 89.38 75 SER A C 1
ATOM 604 O O . SER A 1 75 ? 10.212 8.102 -8.161 1.00 89.38 75 SER A O 1
ATOM 606 N N . TRP A 1 76 ? 11.715 8.505 -9.767 1.00 91.75 76 TRP A N 1
ATOM 607 C CA . TRP A 1 76 ? 10.703 9.004 -10.702 1.00 91.75 76 TRP A CA 1
ATOM 608 C C . TRP A 1 76 ? 9.698 7.913 -11.091 1.00 91.75 76 TRP A C 1
ATOM 610 O O . TRP A 1 76 ? 8.500 8.180 -11.142 1.00 91.75 76 TRP A O 1
ATOM 620 N N . HIS A 1 77 ? 10.154 6.677 -11.343 1.00 93.81 77 HIS A N 1
ATOM 621 C CA . HIS A 1 77 ? 9.240 5.579 -11.680 1.00 93.81 77 HIS A CA 1
ATOM 622 C C . HIS A 1 77 ? 8.391 5.148 -10.474 1.00 93.81 77 HIS A C 1
ATOM 624 O O . HIS A 1 77 ? 7.222 4.824 -10.668 1.00 93.81 77 HIS A O 1
ATOM 630 N N . ARG A 1 78 ? 8.914 5.232 -9.242 1.00 92.38 78 ARG A N 1
ATOM 631 C CA . ARG A 1 78 ? 8.118 5.075 -8.013 1.00 92.38 78 ARG A CA 1
ATOM 632 C C . ARG A 1 78 ? 6.988 6.097 -7.941 1.00 92.38 78 ARG A C 1
ATOM 634 O O . ARG A 1 78 ? 5.837 5.719 -7.749 1.00 92.38 78 ARG A O 1
ATOM 641 N N . ASP A 1 79 ? 7.294 7.379 -8.123 1.00 85.06 79 ASP A N 1
ATOM 642 C CA . ASP A 1 79 ? 6.275 8.434 -8.089 1.00 85.06 79 ASP A CA 1
ATOM 643 C C . ASP A 1 79 ? 5.268 8.288 -9.235 1.00 85.06 79 ASP A C 1
ATOM 645 O O . ASP A 1 79 ? 4.086 8.593 -9.082 1.00 85.06 79 ASP A O 1
ATOM 649 N N . TYR A 1 80 ? 5.711 7.755 -10.371 1.00 90.25 80 TYR A N 1
ATOM 650 C CA . TYR A 1 80 ? 4.840 7.462 -11.498 1.00 90.25 80 TYR A CA 1
ATOM 651 C C . TYR A 1 80 ? 3.867 6.305 -11.222 1.00 90.25 80 TYR A C 1
ATOM 653 O O . TYR A 1 80 ? 2.681 6.411 -11.534 1.00 90.25 80 TYR A O 1
ATOM 661 N N . ILE A 1 81 ? 4.347 5.229 -10.591 1.00 91.69 81 ILE A N 1
ATOM 662 C CA . ILE A 1 81 ? 3.521 4.118 -10.098 1.00 91.69 81 ILE A CA 1
ATOM 663 C C . ILE A 1 81 ? 2.528 4.616 -9.044 1.00 91.69 81 ILE A C 1
ATOM 665 O O . ILE A 1 81 ? 1.339 4.318 -9.150 1.00 91.69 81 ILE A O 1
ATOM 669 N N . ARG A 1 82 ? 2.986 5.449 -8.101 1.00 84.75 82 ARG A N 1
ATOM 670 C CA . ARG A 1 82 ? 2.135 6.074 -7.078 1.00 84.75 82 ARG A CA 1
ATOM 671 C C . ARG A 1 82 ? 1.013 6.895 -7.702 1.00 84.75 82 ARG A C 1
ATOM 673 O O . ARG A 1 82 ? -0.137 6.713 -7.337 1.00 84.75 82 ARG A O 1
ATOM 680 N N . GLY A 1 83 ? 1.318 7.737 -8.690 1.00 83.81 83 GLY A N 1
ATOM 681 C CA . GLY A 1 83 ? 0.299 8.536 -9.373 1.00 83.81 83 GLY A CA 1
ATOM 682 C C . GLY A 1 83 ? -0.798 7.685 -10.024 1.00 83.81 83 GLY A C 1
ATOM 683 O O . GLY A 1 83 ? -1.961 8.090 -10.037 1.00 83.81 83 GLY A O 1
ATOM 684 N N . LEU A 1 84 ? -0.457 6.495 -10.536 1.00 87.50 84 LEU A N 1
ATOM 685 C CA . LEU A 1 84 ? -1.448 5.546 -11.043 1.00 87.50 84 LEU A CA 1
ATOM 686 C C . LEU A 1 84 ? -2.246 4.882 -9.912 1.00 87.50 84 LEU A C 1
ATOM 688 O O . LEU A 1 84 ? -3.463 4.772 -10.034 1.00 87.50 84 LEU A O 1
ATOM 692 N N . GLU A 1 85 ? -1.597 4.448 -8.832 1.00 84.88 85 GLU A N 1
ATOM 693 C CA . GLU A 1 85 ? -2.274 3.895 -7.650 1.00 84.88 85 GLU A CA 1
ATOM 694 C C . GLU A 1 85 ? -3.263 4.911 -7.047 1.00 84.88 85 GLU A C 1
ATOM 696 O O . GLU A 1 85 ? -4.432 4.580 -6.852 1.00 84.88 85 GLU A O 1
ATOM 701 N N . ASP A 1 86 ? -2.846 6.166 -6.867 1.00 80.31 86 ASP A N 1
ATOM 702 C CA . ASP A 1 86 ? -3.696 7.267 -6.397 1.00 80.31 86 ASP A CA 1
ATOM 703 C C . ASP A 1 86 ? -4.893 7.480 -7.332 1.00 80.31 86 ASP A C 1
ATOM 705 O O . ASP A 1 86 ? -6.039 7.541 -6.882 1.00 80.31 86 ASP A O 1
ATOM 709 N N . TYR A 1 87 ? -4.656 7.511 -8.648 1.00 83.75 87 TYR A N 1
ATOM 710 C CA . TYR A 1 87 ? -5.730 7.607 -9.635 1.00 83.75 87 TYR A CA 1
ATOM 711 C C . TYR A 1 87 ? -6.732 6.448 -9.510 1.00 83.75 87 TYR A C 1
ATOM 713 O O . TYR A 1 87 ? -7.941 6.675 -9.556 1.00 83.75 87 TYR A O 1
ATOM 721 N N . LEU A 1 88 ? -6.266 5.207 -9.330 1.00 81.69 88 LEU A N 1
ATOM 722 C CA . LEU A 1 88 ? -7.142 4.044 -9.155 1.00 81.69 88 LEU A CA 1
ATOM 723 C C . LEU A 1 88 ? -7.978 4.149 -7.876 1.00 81.69 88 LEU A C 1
ATOM 725 O O . LEU A 1 88 ? -9.182 3.888 -7.923 1.00 81.69 88 LEU A O 1
ATOM 729 N N . LEU A 1 89 ? -7.380 4.588 -6.768 1.00 77.75 89 LEU A N 1
ATOM 730 C CA . LEU A 1 89 ? -8.107 4.857 -5.525 1.00 77.75 89 LEU A CA 1
ATOM 731 C C . LEU A 1 89 ? -9.186 5.928 -5.729 1.00 77.75 89 LEU A C 1
ATOM 733 O O . LEU A 1 89 ? -10.338 5.713 -5.367 1.00 77.75 89 LEU A O 1
ATOM 737 N N . GLU A 1 90 ? -8.863 7.043 -6.389 1.00 77.81 90 GLU A N 1
ATOM 738 C CA . GLU A 1 90 ? -9.831 8.110 -6.687 1.00 77.81 90 GLU A CA 1
ATOM 739 C C . GLU A 1 90 ? -11.006 7.637 -7.557 1.00 77.81 90 GLU A C 1
ATOM 741 O O . GLU A 1 90 ? -12.112 8.177 -7.464 1.00 77.81 90 GLU A O 1
ATOM 746 N N . GLN A 1 91 ? -10.787 6.632 -8.409 1.00 80.50 91 GLN A N 1
ATOM 747 C CA . GLN A 1 91 ? -11.839 6.014 -9.217 1.00 80.50 91 GLN A CA 1
ATOM 748 C C . GLN A 1 91 ? -12.622 4.909 -8.476 1.00 80.50 91 GLN A C 1
ATOM 750 O O . GLN A 1 91 ? -13.549 4.340 -9.056 1.00 80.50 91 GLN A O 1
ATOM 755 N N . GLY A 1 92 ? -12.289 4.599 -7.217 1.00 79.06 92 GLY A N 1
ATOM 756 C CA . GLY A 1 92 ? -12.923 3.537 -6.428 1.00 79.06 92 GLY A CA 1
ATOM 757 C C . GLY A 1 92 ? -12.425 2.123 -6.756 1.00 79.06 92 GLY A C 1
ATOM 758 O O . GLY A 1 92 ? -13.105 1.141 -6.465 1.00 79.06 92 GLY A O 1
ATOM 759 N N . TYR A 1 93 ? -11.254 1.994 -7.383 1.00 79.06 93 TYR A N 1
ATOM 760 C CA . TYR A 1 93 ? -10.645 0.725 -7.802 1.00 79.06 93 TYR A CA 1
ATOM 761 C C . TYR A 1 93 ? -9.655 0.186 -6.759 1.00 79.06 93 TYR A C 1
ATOM 763 O O . TYR A 1 93 ? -8.496 -0.094 -7.063 1.00 79.06 93 TYR A O 1
ATOM 771 N N . HIS A 1 94 ? -10.112 0.028 -5.517 1.00 76.94 94 HIS A N 1
ATOM 772 C CA . HIS A 1 94 ? -9.231 -0.268 -4.380 1.00 76.94 94 HIS A CA 1
ATOM 773 C C . HIS A 1 94 ? -8.626 -1.675 -4.436 1.00 76.94 94 HIS A C 1
ATOM 775 O O . HIS A 1 94 ? -7.494 -1.869 -4.010 1.00 76.94 94 HIS A O 1
ATOM 781 N N . ASP A 1 95 ? -9.325 -2.632 -5.055 1.00 78.31 95 ASP A N 1
ATOM 782 C CA . ASP A 1 95 ? -8.846 -4.012 -5.245 1.00 78.31 95 ASP A CA 1
ATOM 783 C C . ASP A 1 95 ? -7.568 -4.116 -6.101 1.00 78.31 95 ASP A C 1
ATOM 785 O O . ASP A 1 95 ? -6.943 -5.176 -6.165 1.00 78.31 95 ASP A O 1
ATOM 789 N N . TYR A 1 96 ? -7.183 -3.032 -6.780 1.00 79.19 96 TYR A N 1
ATOM 790 C CA . TYR A 1 96 ? -6.022 -2.977 -7.667 1.00 79.19 96 TYR A CA 1
ATOM 791 C C . TYR A 1 96 ? -4.853 -2.176 -7.085 1.00 79.19 96 TYR A C 1
ATOM 793 O O . TYR A 1 96 ? -3.868 -1.952 -7.790 1.00 79.19 96 TYR A O 1
ATOM 801 N N . VAL A 1 97 ? -4.966 -1.743 -5.823 1.00 80.44 97 VAL A N 1
ATOM 802 C CA . VAL A 1 97 ? -3.943 -0.981 -5.105 1.00 80.44 97 VAL A CA 1
ATOM 803 C C . VAL A 1 97 ? -3.553 -1.726 -3.817 1.00 80.44 97 VAL A C 1
ATOM 805 O O . VAL A 1 97 ? -4.428 -2.074 -3.024 1.00 80.44 97 VAL A O 1
ATOM 808 N N . PRO A 1 98 ? -2.255 -1.985 -3.568 1.00 83.38 98 PRO A N 1
ATOM 809 C CA . PRO A 1 98 ? -1.118 -1.637 -4.420 1.00 83.38 98 PRO A CA 1
ATOM 810 C C . PRO A 1 98 ? -1.134 -2.403 -5.746 1.00 83.38 98 PRO A C 1
ATOM 812 O O . PRO A 1 98 ? -1.697 -3.498 -5.839 1.00 83.38 98 PRO A O 1
ATOM 815 N N . LEU A 1 99 ? -0.486 -1.837 -6.765 1.00 85.12 99 LEU A N 1
ATOM 816 C CA . LEU A 1 99 ? -0.338 -2.520 -8.039 1.00 85.12 99 LEU A CA 1
ATOM 817 C C . LEU A 1 99 ? 0.426 -3.838 -7.833 1.00 85.12 99 LEU A C 1
ATOM 819 O O . LEU A 1 99 ? 1.430 -3.877 -7.109 1.00 85.12 99 LEU A O 1
ATOM 823 N N . PRO A 1 100 ? -0.020 -4.925 -8.482 1.00 87.25 100 PRO A N 1
ATOM 824 C CA . PRO A 1 100 ? 0.725 -6.174 -8.512 1.00 87.25 100 PRO A CA 1
ATOM 825 C C . PRO A 1 100 ? 2.069 -5.964 -9.212 1.00 87.25 100 PRO A C 1
ATOM 827 O O . PRO A 1 100 ? 2.169 -5.216 -10.184 1.00 87.25 100 PRO A O 1
ATOM 830 N N . SER A 1 101 ? 3.098 -6.672 -8.757 1.00 89.25 101 SER A N 1
ATOM 831 C CA . SER A 1 101 ? 4.402 -6.698 -9.411 1.00 89.25 101 SER A CA 1
ATOM 832 C C . SER A 1 101 ? 4.566 -7.972 -10.240 1.00 89.25 101 SER A C 1
ATOM 834 O O . SER A 1 101 ? 4.188 -9.079 -9.844 1.00 89.25 101 SER A O 1
ATOM 836 N N . TRP A 1 102 ? 5.154 -7.834 -11.426 1.00 89.81 102 TRP A N 1
ATOM 837 C CA . TRP A 1 102 ? 5.554 -8.976 -12.241 1.00 89.81 102 TRP A CA 1
ATOM 838 C C . TRP A 1 102 ? 7.072 -9.083 -12.260 1.00 89.81 102 TRP A C 1
ATOM 840 O O . TRP A 1 102 ? 7.745 -8.173 -12.729 1.00 89.81 102 TRP A O 1
ATOM 850 N N . ASN A 1 103 ? 7.595 -10.218 -11.787 1.00 89.12 103 ASN A N 1
ATOM 851 C CA . ASN A 1 103 ? 9.012 -10.558 -11.855 1.00 89.12 103 ASN A CA 1
ATOM 852 C C . ASN A 1 103 ? 9.325 -11.277 -13.186 1.00 89.12 103 ASN A C 1
ATOM 854 O O . ASN A 1 103 ? 8.902 -12.429 -13.346 1.00 89.12 103 ASN A O 1
ATOM 858 N N . PRO A 1 104 ? 10.125 -10.685 -14.096 1.00 85.19 104 PRO A N 1
ATOM 859 C CA . PRO A 1 104 ? 10.517 -11.303 -15.371 1.00 85.19 104 PRO A CA 1
ATOM 860 C C . PRO A 1 104 ? 11.315 -12.617 -15.282 1.00 85.19 104 PRO A C 1
ATOM 862 O O . PRO A 1 104 ? 11.601 -13.232 -16.310 1.00 85.19 104 PRO A O 1
ATOM 865 N N . ASN A 1 105 ? 11.681 -13.087 -14.083 1.00 83.38 105 ASN A N 1
ATOM 866 C CA . ASN A 1 105 ? 12.140 -14.469 -13.883 1.00 83.38 105 ASN A CA 1
ATOM 867 C C . ASN A 1 105 ? 11.016 -15.497 -14.060 1.00 83.38 105 ASN A C 1
ATOM 869 O O . ASN A 1 105 ? 11.274 -16.670 -14.323 1.00 83.38 105 ASN A O 1
ATOM 873 N N . THR A 1 106 ? 9.765 -15.069 -13.957 1.00 83.75 106 THR A N 1
ATOM 874 C CA . THR A 1 106 ? 8.586 -15.878 -14.270 1.00 83.75 106 THR A CA 1
ATOM 875 C C . THR A 1 106 ? 8.091 -15.575 -15.682 1.00 83.75 106 THR A C 1
ATOM 877 O O . THR A 1 106 ? 8.448 -14.555 -16.270 1.00 83.75 106 THR A O 1
ATOM 880 N N . SER A 1 107 ? 7.293 -16.475 -16.261 1.00 81.06 107 SER A N 1
ATOM 881 C CA . SER A 1 107 ? 6.633 -16.197 -17.539 1.00 81.06 107 SER A CA 1
ATOM 882 C C . SER A 1 107 ? 5.750 -14.952 -17.430 1.00 81.06 107 SER A C 1
ATOM 884 O O . SER A 1 107 ? 5.239 -14.640 -16.353 1.00 81.06 107 SER A O 1
ATOM 886 N N . VAL A 1 108 ? 5.554 -14.255 -18.550 1.00 80.06 108 VAL A N 1
ATOM 887 C CA . VAL A 1 108 ? 4.519 -13.216 -18.646 1.00 80.06 108 VAL A CA 1
ATOM 888 C C . VAL A 1 108 ? 3.173 -13.852 -18.271 1.00 80.06 108 VAL A C 1
ATOM 890 O O . VAL A 1 108 ? 2.905 -14.951 -18.766 1.00 80.06 108 VAL A O 1
ATOM 893 N N . PRO A 1 109 ? 2.354 -13.233 -17.399 1.00 79.94 109 PRO A N 1
ATOM 894 C CA . PRO A 1 109 ? 1.066 -13.807 -17.023 1.00 79.94 109 PRO A CA 1
ATOM 895 C C . PRO A 1 109 ? 0.163 -13.969 -18.253 1.00 79.94 109 PRO A C 1
ATOM 897 O O . PRO A 1 109 ? 0.146 -13.100 -19.132 1.00 79.94 109 PRO A O 1
ATOM 900 N N . ASP A 1 110 ? -0.556 -15.091 -18.329 1.00 78.38 110 ASP A N 1
ATOM 901 C CA . ASP A 1 110 ? -1.341 -15.488 -19.507 1.00 78.38 110 ASP A CA 1
ATOM 902 C C . ASP A 1 110 ? -2.384 -14.431 -19.891 1.00 78.38 110 ASP A C 1
ATOM 904 O O . ASP A 1 110 ? -2.709 -14.255 -21.067 1.00 78.38 110 ASP A O 1
ATOM 908 N N . GLU A 1 111 ? -2.872 -13.678 -18.910 1.00 73.88 111 GLU A N 1
ATOM 909 C CA . GLU A 1 111 ? -3.843 -12.612 -19.092 1.00 73.88 111 GLU A CA 1
ATOM 910 C C . GLU A 1 111 ? -3.316 -11.470 -19.977 1.00 73.88 111 GLU A C 1
ATOM 912 O O . GLU A 1 111 ? -4.091 -10.834 -20.690 1.00 73.88 111 GLU A O 1
ATOM 917 N N . PHE A 1 112 ? -1.997 -11.255 -20.005 1.00 72.44 112 PHE A N 1
ATOM 918 C CA . PHE A 1 112 ? -1.347 -10.276 -20.881 1.00 72.44 112 PHE A CA 1
ATOM 919 C C . PHE A 1 112 ? -0.993 -10.829 -22.264 1.00 72.44 112 PHE A C 1
ATOM 921 O O . PHE A 1 112 ? -0.563 -10.076 -23.135 1.00 72.44 112 PHE A O 1
ATOM 928 N N . LEU A 1 113 ? -1.153 -12.137 -22.476 1.00 68.50 113 LEU A N 1
ATOM 929 C CA . LEU A 1 113 ? -0.910 -12.801 -23.758 1.00 68.50 113 LEU A CA 1
ATOM 930 C C . LEU A 1 113 ? -2.191 -12.936 -24.596 1.00 68.50 113 LEU A C 1
ATOM 932 O O . LEU A 1 113 ? -2.115 -13.291 -25.774 1.00 68.50 113 LEU A O 1
ATOM 936 N N . ALA A 1 114 ? -3.361 -12.664 -24.009 1.00 59.72 114 ALA A N 1
ATOM 937 C CA . ALA A 1 114 ? -4.635 -12.621 -24.717 1.00 59.72 114 ALA A CA 1
ATOM 938 C C . ALA A 1 114 ? -4.715 -11.391 -25.645 1.00 59.72 114 ALA A C 1
ATOM 940 O O . ALA A 1 114 ? -4.195 -10.326 -25.315 1.00 59.72 114 ALA A O 1
ATOM 941 N N . GLU A 1 115 ? -5.390 -11.540 -26.794 1.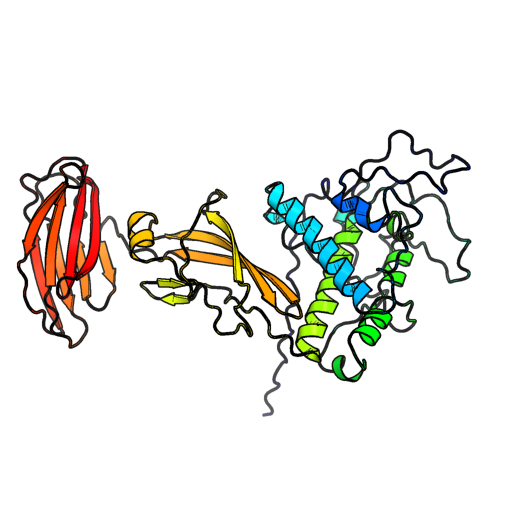00 53.41 115 GLU A N 1
ATOM 942 C CA . GLU A 1 115 ? -5.371 -10.653 -27.981 1.00 53.41 115 GLU A CA 1
ATOM 943 C C . GLU A 1 115 ? -5.692 -9.151 -27.752 1.00 53.41 115 GLU A C 1
ATOM 945 O O . GLU A 1 115 ? -5.601 -8.374 -28.699 1.00 53.41 115 GLU A O 1
ATOM 950 N N . SER A 1 116 ? -6.027 -8.714 -26.531 1.00 48.88 116 SER A N 1
ATOM 951 C CA . SER A 1 116 ? -6.443 -7.342 -26.199 1.00 48.88 116 SER A CA 1
ATOM 952 C C . SER A 1 116 ? -5.662 -6.642 -25.074 1.00 48.88 116 SER A C 1
ATOM 954 O O . SER A 1 116 ? -5.838 -5.441 -24.898 1.00 48.88 116 SER A O 1
ATOM 956 N N . ALA A 1 117 ? -4.830 -7.338 -24.289 1.00 50.25 117 ALA A N 1
ATOM 957 C CA . ALA A 1 117 ? -4.197 -6.749 -23.093 1.00 50.25 117 ALA A CA 1
ATOM 958 C C . ALA A 1 117 ? -2.855 -6.044 -23.377 1.00 50.25 117 ALA A C 1
ATOM 960 O O . ALA A 1 117 ? -2.429 -5.147 -22.646 1.00 50.25 117 ALA A O 1
ATOM 961 N N . MET A 1 118 ? -2.194 -6.426 -24.466 1.00 51.78 118 MET A N 1
ATOM 962 C CA . MET A 1 118 ? -1.100 -5.668 -25.064 1.00 51.78 118 MET A CA 1
ATOM 963 C C . MET A 1 118 ? -1.673 -4.978 -26.295 1.00 51.78 118 MET A C 1
ATOM 965 O O . MET A 1 118 ? -2.324 -5.648 -27.093 1.00 51.78 118 MET A O 1
ATOM 969 N N . VAL A 1 119 ? -1.436 -3.675 -26.470 1.00 52.00 119 VAL A N 1
ATOM 970 C CA . VAL A 1 119 ? -1.813 -2.965 -27.704 1.00 52.00 119 VAL A CA 1
ATOM 971 C C . VAL A 1 119 ? -1.199 -3.729 -28.888 1.00 52.00 119 VAL A C 1
ATOM 973 O O . VAL A 1 119 ? 0.019 -3.738 -29.081 1.00 52.00 119 VAL A O 1
ATOM 976 N N . SER A 1 120 ? -2.055 -4.472 -29.596 1.00 43.72 120 SER A N 1
ATOM 977 C CA . SER A 1 120 ? -1.690 -5.593 -30.473 1.00 43.72 120 SER A CA 1
ATOM 978 C C . SER A 1 120 ? -0.952 -5.135 -31.731 1.00 43.72 120 SER A C 1
ATOM 980 O O . SER A 1 120 ? -0.151 -5.869 -32.312 1.00 43.72 120 SER A O 1
ATOM 982 N N . GLU A 1 121 ? -1.147 -3.888 -32.151 1.00 45.88 121 GLU A N 1
ATOM 983 C CA . GLU A 1 121 ? -0.778 -3.484 -33.506 1.00 45.88 121 GLU A CA 1
ATOM 984 C C . GLU A 1 121 ? 0.714 -3.212 -33.753 1.00 45.88 121 GLU A C 1
ATOM 986 O O . GLU A 1 121 ? 1.115 -3.033 -34.902 1.00 45.88 121 GLU A O 1
ATOM 991 N N . VAL A 1 122 ? 1.585 -3.315 -32.743 1.00 46.25 122 VAL A N 1
ATOM 992 C CA . VAL A 1 122 ? 3.046 -3.251 -32.968 1.00 46.25 122 VAL A CA 1
ATOM 993 C C . VAL A 1 122 ? 3.668 -4.645 -33.214 1.00 46.25 122 VAL A C 1
ATOM 995 O O . VAL A 1 122 ? 4.854 -4.757 -33.518 1.00 46.25 122 VAL A O 1
ATOM 998 N N . TYR A 1 123 ? 2.888 -5.735 -33.162 1.00 43.88 123 TYR A N 1
ATOM 999 C CA . TYR A 1 123 ? 3.415 -7.107 -33.284 1.00 43.88 123 TYR A CA 1
ATOM 1000 C C . TYR A 1 123 ? 3.805 -7.559 -34.700 1.00 43.88 123 TYR A C 1
ATOM 1002 O O . TYR A 1 123 ? 4.453 -8.596 -34.838 1.00 43.88 123 TYR A O 1
ATOM 1010 N N . ASN A 1 124 ? 3.457 -6.818 -35.758 1.00 39.19 124 ASN A N 1
ATOM 1011 C CA . ASN A 1 124 ? 3.646 -7.297 -37.137 1.00 39.19 124 ASN A CA 1
ATOM 1012 C C . ASN A 1 124 ? 4.614 -6.496 -38.007 1.00 39.19 124 ASN A C 1
ATOM 1014 O O . ASN A 1 124 ? 4.831 -6.873 -39.161 1.00 39.19 124 ASN A O 1
ATOM 1018 N N . THR A 1 125 ? 5.270 -5.459 -37.487 1.00 40.59 125 THR A N 1
ATOM 1019 C CA . THR A 1 125 ? 6.461 -4.949 -38.172 1.00 40.59 125 THR A CA 1
ATOM 1020 C C . THR A 1 125 ? 7.674 -5.726 -37.678 1.00 40.59 125 THR A C 1
ATOM 1022 O O . THR A 1 125 ? 8.024 -5.589 -36.505 1.00 40.59 125 THR A O 1
ATOM 1025 N N . PRO A 1 126 ? 8.354 -6.523 -38.524 1.00 39.38 126 PRO A N 1
ATOM 1026 C CA . PRO A 1 126 ? 9.660 -7.071 -38.190 1.00 39.38 126 PRO A CA 1
ATOM 1027 C C . PRO A 1 126 ? 10.651 -5.906 -38.098 1.00 39.38 126 PRO A C 1
ATOM 1029 O O . PRO A 1 126 ? 11.383 -5.611 -39.042 1.00 39.38 126 PRO A O 1
ATOM 1032 N N . TYR A 1 127 ? 10.670 -5.210 -36.963 1.00 39.81 127 TYR A N 1
ATOM 1033 C CA . TYR A 1 127 ? 11.650 -4.175 -36.672 1.00 39.81 127 TYR A CA 1
ATOM 1034 C C . TYR A 1 127 ? 12.950 -4.854 -36.230 1.00 39.81 127 TYR A C 1
ATOM 1036 O O . TYR A 1 127 ? 13.378 -4.791 -35.086 1.00 39.81 127 TYR A O 1
ATOM 1044 N N . GLN A 1 128 ? 13.567 -5.568 -37.173 1.00 40.34 128 GLN A N 1
ATOM 1045 C CA . GLN A 1 128 ? 14.846 -6.258 -36.999 1.00 40.34 128 GLN A CA 1
ATOM 1046 C C . GLN A 1 128 ? 16.067 -5.347 -37.204 1.00 40.34 128 GLN A C 1
ATOM 1048 O O . GLN A 1 128 ? 17.194 -5.828 -37.151 1.00 40.34 128 GLN A O 1
ATOM 1053 N N . TYR A 1 129 ? 15.910 -4.047 -37.459 1.00 37.75 129 TYR A N 1
ATOM 1054 C CA . TYR A 1 129 ? 17.031 -3.238 -37.945 1.00 37.75 129 TYR A CA 1
ATOM 1055 C C . TYR A 1 129 ? 16.986 -1.791 -37.452 1.00 37.75 129 TYR A C 1
ATOM 1057 O O . TYR A 1 129 ? 16.519 -0.907 -38.160 1.00 37.75 129 TYR A O 1
ATOM 1065 N N . ALA A 1 130 ? 17.557 -1.525 -36.275 1.00 34.38 130 ALA A N 1
ATOM 1066 C CA . ALA A 1 130 ? 18.119 -0.195 -35.993 1.00 34.38 130 ALA A CA 1
ATOM 1067 C C . ALA A 1 130 ? 19.229 -0.186 -34.930 1.00 34.38 130 ALA A C 1
ATOM 1069 O O . ALA A 1 130 ? 20.071 0.704 -34.964 1.00 34.38 130 ALA A O 1
ATOM 1070 N N . ALA A 1 131 ? 19.287 -1.169 -34.025 1.00 34.25 131 ALA A N 1
ATOM 1071 C CA . ALA A 1 131 ? 20.185 -1.106 -32.869 1.00 34.25 131 ALA A CA 1
ATOM 1072 C C . ALA A 1 131 ? 21.283 -2.183 -32.833 1.00 34.25 131 ALA A C 1
ATOM 1074 O O . ALA A 1 131 ? 21.686 -2.569 -31.751 1.00 34.25 131 ALA A O 1
ATOM 1075 N N . GLY A 1 132 ? 21.769 -2.694 -33.975 1.00 31.88 132 GLY A N 1
ATOM 1076 C CA . GLY A 1 132 ? 23.047 -3.439 -34.071 1.00 31.88 132 GLY A CA 1
ATOM 1077 C C . GLY A 1 132 ? 23.280 -4.644 -33.133 1.00 31.88 132 GLY A C 1
ATOM 1078 O O . GLY A 1 132 ? 24.396 -5.155 -33.096 1.00 31.88 132 GLY A O 1
ATOM 1079 N N . GLY A 1 133 ? 22.266 -5.098 -32.399 1.00 33.56 133 GLY A N 1
ATOM 1080 C CA . GLY A 1 133 ? 22.332 -6.110 -31.353 1.00 33.56 133 GLY A CA 1
ATOM 1081 C C . GLY A 1 133 ? 21.361 -7.249 -31.639 1.00 33.56 133 GLY A C 1
ATOM 1082 O O . GLY A 1 133 ? 20.344 -7.074 -32.305 1.00 33.56 133 GLY A O 1
ATOM 1083 N N . THR A 1 134 ? 21.743 -8.434 -31.185 1.00 35.47 134 THR A N 1
ATOM 1084 C CA . THR A 1 134 ? 21.076 -9.737 -31.303 1.00 35.47 134 THR A CA 1
ATOM 1085 C C . THR A 1 134 ? 19.547 -9.698 -31.376 1.00 35.47 134 THR A C 1
ATOM 1087 O O . THR A 1 134 ? 18.909 -9.211 -30.462 1.00 35.47 134 THR A O 1
ATOM 1090 N N . GLN A 1 135 ? 18.985 -10.265 -32.447 1.00 39.84 135 GLN A N 1
ATOM 1091 C CA . GLN A 1 135 ? 17.642 -10.855 -32.594 1.00 39.84 135 GLN A CA 1
ATOM 1092 C C . GLN A 1 135 ? 16.626 -10.620 -31.441 1.00 39.84 135 GLN A C 1
ATOM 1094 O O . GLN A 1 135 ? 16.199 -11.566 -30.786 1.00 39.84 135 GLN A O 1
ATOM 1099 N N . PHE A 1 136 ? 16.198 -9.375 -31.217 1.00 41.44 136 PHE A N 1
ATOM 1100 C CA . PHE A 1 136 ? 15.057 -9.059 -30.352 1.00 41.44 136 PHE A CA 1
ATOM 1101 C C . PHE A 1 136 ? 13.767 -9.256 -31.157 1.00 41.44 136 PHE A C 1
ATOM 1103 O O . PHE A 1 136 ? 13.622 -8.699 -32.246 1.00 41.44 136 PHE A O 1
ATOM 1110 N N . GLY A 1 137 ? 12.867 -10.111 -30.669 1.00 43.59 137 GLY A N 1
ATOM 1111 C CA . GLY A 1 137 ? 11.614 -10.437 -31.358 1.00 43.59 137 GLY A CA 1
ATOM 1112 C C . GLY A 1 137 ? 11.152 -11.883 -31.197 1.00 43.59 137 GLY A C 1
ATOM 1113 O O . GLY A 1 137 ? 10.546 -12.427 -32.121 1.00 43.59 137 GLY A O 1
ATOM 1114 N N . MET A 1 138 ? 11.442 -12.533 -30.063 1.00 47.31 138 MET A N 1
ATOM 1115 C CA . MET A 1 138 ? 10.654 -13.717 -29.724 1.00 47.31 138 MET A CA 1
ATOM 1116 C C . MET A 1 138 ? 9.217 -13.252 -29.457 1.00 47.31 138 MET A C 1
ATOM 1118 O O . MET A 1 138 ? 9.035 -12.230 -28.795 1.00 47.31 138 MET A O 1
ATOM 1122 N N . PRO A 1 139 ? 8.197 -13.961 -29.965 1.00 54.44 139 PRO A N 1
ATOM 1123 C CA . PRO A 1 139 ? 6.829 -13.766 -29.509 1.00 54.44 139 PRO A CA 1
ATOM 1124 C C . PRO A 1 139 ? 6.802 -13.762 -27.976 1.00 54.44 139 PRO A C 1
ATOM 1126 O O . PRO A 1 139 ? 7.468 -14.592 -27.359 1.00 54.44 139 PRO A O 1
ATOM 1129 N N . VAL A 1 140 ? 6.068 -12.845 -27.345 1.00 55.88 140 VAL A N 1
ATOM 1130 C CA . VAL A 1 140 ? 6.077 -12.698 -25.876 1.00 55.88 140 VAL A CA 1
ATOM 1131 C C . VAL A 1 140 ? 5.648 -13.992 -25.162 1.00 55.88 140 VAL A C 1
ATOM 1133 O O . VAL A 1 140 ? 6.174 -14.324 -24.103 1.00 55.88 140 VAL A O 1
ATOM 1136 N N . ASN A 1 141 ? 4.808 -14.810 -25.806 1.00 54.00 141 ASN A N 1
ATOM 1137 C CA . ASN A 1 141 ? 4.428 -16.156 -25.353 1.00 54.00 141 ASN A CA 1
ATOM 1138 C C . ASN A 1 141 ? 5.531 -17.232 -25.502 1.00 54.00 141 ASN A C 1
ATOM 1140 O O . ASN A 1 141 ? 5.318 -18.394 -25.161 1.00 54.00 141 ASN A O 1
ATOM 1144 N N . GLN A 1 142 ? 6.696 -16.869 -26.035 1.00 53.09 142 GLN A N 1
ATOM 1145 C CA . GLN A 1 142 ? 7.877 -17.714 -26.213 1.00 53.09 142 GLN A CA 1
ATOM 1146 C C . GLN A 1 142 ? 9.082 -17.180 -25.442 1.00 53.09 142 GLN A C 1
ATOM 1148 O O . GLN A 1 142 ? 10.202 -17.552 -25.767 1.00 53.09 142 GLN A O 1
ATOM 1153 N N . ILE A 1 143 ? 8.889 -16.321 -24.442 1.00 59.56 143 ILE A N 1
ATOM 1154 C CA . ILE A 1 143 ? 9.940 -15.985 -23.480 1.00 59.56 143 ILE A CA 1
ATOM 1155 C C . ILE A 1 143 ? 9.900 -17.055 -22.373 1.00 59.56 143 ILE A C 1
ATOM 1157 O O . ILE A 1 143 ? 8.978 -17.030 -21.556 1.00 59.56 143 ILE A O 1
ATOM 1161 N N . PRO A 1 144 ? 10.838 -18.029 -22.320 1.00 56.59 144 PRO A N 1
ATOM 1162 C CA . PRO A 1 144 ? 10.900 -18.960 -21.199 1.00 56.59 144 PRO A CA 1
ATOM 1163 C C . PRO A 1 144 ? 11.004 -18.232 -19.852 1.00 56.59 144 PRO A C 1
ATOM 1165 O O . PRO A 1 144 ? 11.660 -17.193 -19.739 1.00 56.59 144 PRO A O 1
ATOM 1168 N N . ALA A 1 145 ? 10.446 -18.825 -18.798 1.00 57.88 145 ALA A N 1
ATOM 1169 C CA . ALA A 1 145 ? 10.787 -18.425 -17.436 1.00 57.88 145 ALA A CA 1
ATOM 1170 C C . ALA A 1 145 ? 12.316 -18.486 -17.238 1.00 57.88 145 ALA A C 1
ATOM 1172 O O . ALA A 1 145 ? 12.981 -19.385 -17.761 1.00 57.88 145 ALA A O 1
ATOM 1173 N N . ASN A 1 146 ? 12.867 -17.537 -16.481 1.00 56.66 146 ASN A N 1
ATOM 1174 C CA . ASN A 1 146 ? 14.301 -17.353 -16.239 1.00 56.66 146 ASN A CA 1
ATOM 1175 C C . ASN A 1 146 ? 15.151 -17.043 -17.486 1.00 56.66 146 ASN A C 1
ATOM 1177 O O . ASN A 1 146 ? 16.370 -17.171 -17.415 1.00 56.66 146 ASN A O 1
ATOM 1181 N N . THR A 1 147 ? 14.556 -16.644 -18.621 1.00 61.81 147 THR A N 1
ATOM 1182 C CA . THR A 1 147 ? 15.344 -16.305 -19.828 1.00 61.81 147 THR A CA 1
ATOM 1183 C C . THR A 1 147 ? 16.318 -15.169 -19.573 1.00 61.81 147 THR A C 1
ATOM 1185 O O . THR A 1 147 ? 17.402 -15.158 -20.149 1.00 61.81 147 THR A O 1
ATOM 1188 N N . TYR A 1 148 ? 15.940 -14.231 -18.707 1.00 62.53 148 TYR A N 1
ATOM 1189 C CA . TYR A 1 148 ? 16.728 -13.032 -18.509 1.00 62.53 148 TYR A CA 1
ATOM 1190 C C . TYR A 1 148 ? 17.434 -12.997 -17.147 1.00 62.53 148 TYR A C 1
ATOM 1192 O O . TYR A 1 148 ? 18.482 -12.379 -17.064 1.00 62.53 148 TYR A O 1
ATOM 1200 N N . GLY A 1 149 ? 16.945 -13.667 -16.095 1.00 66.75 149 GLY A N 1
ATOM 1201 C CA . GLY A 1 149 ? 17.596 -13.613 -14.779 1.00 66.75 149 GLY A CA 1
ATOM 1202 C C . GLY A 1 149 ? 17.575 -12.195 -14.201 1.00 66.75 149 GLY A C 1
ATOM 1203 O O . GLY A 1 149 ? 18.594 -11.524 -14.209 1.00 66.75 149 GLY A O 1
ATOM 1204 N N . MET A 1 150 ? 16.425 -11.699 -13.747 1.00 80.19 150 MET A N 1
ATOM 1205 C CA . MET A 1 150 ? 16.342 -10.410 -13.055 1.00 80.19 150 MET A CA 1
ATOM 1206 C C . MET A 1 150 ? 17.150 -10.427 -11.771 1.00 80.19 150 MET A C 1
ATOM 1208 O O . MET A 1 150 ? 17.132 -11.413 -11.025 1.00 80.19 150 MET A O 1
ATOM 1212 N N . TYR A 1 151 ? 17.805 -9.295 -11.528 1.00 85.25 151 TYR A N 1
ATOM 1213 C CA . TYR A 1 151 ? 18.520 -9.024 -10.295 1.00 85.25 151 TYR A CA 1
ATOM 1214 C C . TYR A 1 151 ? 17.597 -9.192 -9.079 1.00 85.25 151 TYR A C 1
ATOM 1216 O O . TYR A 1 151 ? 16.428 -8.805 -9.110 1.00 85.25 151 TYR A O 1
ATOM 1224 N N . GLN A 1 152 ? 18.127 -9.769 -8.003 1.00 86.81 152 GLN A N 1
ATOM 1225 C CA . GLN A 1 152 ? 17.451 -9.863 -6.712 1.00 86.81 152 GLN A CA 1
ATOM 1226 C C . GLN A 1 152 ? 18.280 -9.106 -5.686 1.00 86.81 152 GLN A C 1
ATOM 1228 O O . GLN A 1 152 ? 19.481 -9.342 -5.578 1.00 86.81 152 GLN A O 1
ATOM 1233 N N . VAL A 1 153 ? 17.640 -8.207 -4.941 1.00 87.06 153 VAL A N 1
ATOM 1234 C CA . VAL A 1 153 ? 18.302 -7.535 -3.823 1.00 87.06 153 VAL A CA 1
ATOM 1235 C C . VAL A 1 153 ? 18.433 -8.518 -2.662 1.00 87.06 153 VAL A C 1
ATOM 1237 O O . VAL A 1 153 ? 17.465 -9.163 -2.261 1.00 87.06 153 VAL A O 1
ATOM 1240 N N . ASP A 1 154 ? 19.650 -8.641 -2.149 1.00 88.12 154 ASP A N 1
ATOM 1241 C CA . ASP A 1 154 ? 20.042 -9.525 -1.055 1.00 88.12 154 ASP A CA 1
ATOM 1242 C C . ASP A 1 154 ? 21.134 -8.880 -0.181 1.00 88.12 154 ASP A C 1
ATOM 1244 O O . ASP A 1 154 ? 21.643 -7.803 -0.491 1.00 88.12 154 ASP A O 1
ATOM 1248 N N . ASP A 1 155 ? 21.552 -9.567 0.887 1.00 83.88 155 ASP A N 1
ATOM 1249 C CA . ASP A 1 155 ? 22.584 -9.084 1.818 1.00 83.88 155 ASP A CA 1
ATOM 1250 C C . ASP A 1 155 ? 23.928 -8.742 1.140 1.00 83.88 155 ASP A C 1
ATOM 1252 O O . ASP A 1 155 ? 24.723 -7.967 1.677 1.00 83.88 155 ASP A O 1
ATOM 1256 N N . MET A 1 156 ? 24.234 -9.333 -0.023 1.00 87.94 156 MET A N 1
ATOM 1257 C CA . MET A 1 156 ? 25.477 -9.041 -0.743 1.00 87.94 156 MET A CA 1
ATOM 1258 C C . MET A 1 156 ? 25.368 -7.762 -1.569 1.00 87.94 156 MET A C 1
ATOM 1260 O O . MET A 1 156 ? 26.394 -7.119 -1.808 1.00 87.94 156 MET A O 1
ATOM 1264 N N . THR A 1 157 ? 24.157 -7.378 -1.973 1.00 89.62 157 THR A N 1
ATOM 1265 C CA . THR A 1 157 ? 23.875 -6.215 -2.825 1.00 89.62 157 THR A CA 1
ATOM 1266 C C . THR A 1 157 ? 24.514 -4.939 -2.279 1.00 89.62 157 THR A C 1
ATOM 1268 O O . THR A 1 157 ? 25.178 -4.215 -3.019 1.00 89.62 157 THR A O 1
ATOM 1271 N N . CYS A 1 158 ? 24.447 -4.725 -0.966 1.00 90.00 158 CYS A N 1
ATOM 1272 C CA . CYS A 1 158 ? 24.978 -3.527 -0.304 1.00 90.00 158 CYS A CA 1
ATOM 1273 C C . CYS A 1 158 ? 26.506 -3.402 -0.370 1.00 90.00 158 CYS A C 1
ATOM 1275 O O . CYS A 1 158 ? 27.064 -2.338 -0.127 1.00 90.00 158 CYS A O 1
ATOM 1277 N N . SER A 1 159 ? 27.200 -4.500 -0.678 1.00 91.75 159 SER A N 1
ATOM 1278 C CA . SER A 1 159 ? 28.646 -4.504 -0.921 1.00 91.75 159 SER A CA 1
ATOM 1279 C C . SER A 1 159 ? 29.012 -4.471 -2.407 1.00 91.75 159 SER A C 1
ATOM 1281 O O . SER A 1 159 ? 30.172 -4.224 -2.738 1.00 91.75 159 SER A O 1
ATOM 1283 N N . GLN A 1 160 ? 28.050 -4.742 -3.296 1.00 92.31 160 GLN A N 1
ATOM 1284 C CA . GLN A 1 160 ? 28.244 -4.748 -4.748 1.00 92.31 160 GLN A CA 1
ATOM 1285 C C . GLN A 1 160 ? 28.157 -3.343 -5.348 1.00 92.31 160 GLN A C 1
ATOM 1287 O O . GLN A 1 160 ? 28.873 -3.049 -6.305 1.00 92.31 160 GLN A O 1
ATOM 1292 N N . PHE A 1 161 ? 27.324 -2.477 -4.770 1.00 93.62 161 PHE A N 1
ATOM 1293 C CA . PHE A 1 161 ? 27.125 -1.101 -5.220 1.00 93.62 161 PHE A CA 1
ATOM 1294 C C . PHE A 1 161 ? 27.672 -0.117 -4.187 1.00 93.62 161 PHE A C 1
ATOM 1296 O O . PHE A 1 161 ? 27.581 -0.351 -2.985 1.00 93.62 161 PHE A O 1
ATOM 1303 N N . SER A 1 162 ? 28.300 0.966 -4.653 1.00 93.44 162 SER A N 1
ATOM 1304 C CA . SER A 1 162 ? 28.875 1.987 -3.767 1.00 93.44 162 SER A CA 1
ATOM 1305 C C . SER A 1 162 ? 27.822 2.883 -3.122 1.00 93.44 162 SER A C 1
ATOM 1307 O O . SER A 1 162 ? 28.070 3.436 -2.053 1.00 93.44 162 SER A O 1
ATOM 1309 N N . ASP A 1 163 ? 26.695 3.053 -3.806 1.00 93.06 163 ASP A N 1
ATOM 1310 C CA . ASP A 1 163 ? 25.606 3.973 -3.505 1.00 93.06 163 ASP A CA 1
ATOM 1311 C C . ASP A 1 163 ? 24.383 3.619 -4.375 1.00 93.06 163 ASP A C 1
ATOM 1313 O O . ASP A 1 163 ? 24.449 2.754 -5.259 1.00 93.06 163 ASP A O 1
ATOM 1317 N N . ILE A 1 164 ? 23.259 4.286 -4.107 1.00 93.25 164 ILE A N 1
ATOM 1318 C CA . ILE A 1 164 ? 22.001 4.098 -4.834 1.00 93.25 164 ILE A CA 1
ATOM 1319 C C . ILE A 1 164 ? 22.091 4.480 -6.317 1.00 93.25 164 ILE A C 1
ATOM 1321 O O . ILE A 1 164 ? 21.440 3.841 -7.143 1.00 93.25 164 ILE A O 1
ATOM 1325 N N . ASP A 1 165 ? 22.929 5.450 -6.692 1.00 94.12 165 ASP A N 1
ATOM 1326 C CA . ASP A 1 165 ? 23.124 5.825 -8.097 1.00 94.12 165 ASP A CA 1
ATOM 1327 C C . ASP A 1 165 ? 23.753 4.665 -8.882 1.00 94.12 165 ASP A C 1
ATOM 1329 O O . ASP A 1 165 ? 23.275 4.304 -9.960 1.00 94.12 165 ASP A O 1
ATOM 1333 N N . ALA A 1 166 ? 24.780 4.018 -8.320 1.00 94.00 166 ALA A N 1
ATOM 1334 C CA . ALA A 1 166 ? 25.409 2.843 -8.914 1.00 94.00 166 ALA A CA 1
ATOM 1335 C C . ALA A 1 166 ? 24.424 1.670 -9.060 1.00 94.00 166 ALA A C 1
ATOM 1337 O O . ALA A 1 166 ? 24.429 0.988 -10.089 1.00 94.00 166 ALA A O 1
ATOM 1338 N N . PHE A 1 167 ? 23.561 1.454 -8.063 1.00 94.12 167 PHE A N 1
ATOM 1339 C CA . PHE A 1 167 ? 22.501 0.448 -8.133 1.00 94.12 167 PHE A CA 1
ATOM 1340 C C . PHE A 1 167 ? 21.453 0.787 -9.205 1.00 94.12 167 PHE A C 1
ATOM 1342 O O . PHE A 1 167 ? 21.140 -0.053 -10.049 1.00 94.12 167 PHE A O 1
ATOM 1349 N N . ALA A 1 168 ? 20.958 2.026 -9.240 1.00 93.69 168 ALA A N 1
ATOM 1350 C CA . ALA A 1 168 ? 19.980 2.486 -10.224 1.00 93.69 168 ALA A CA 1
ATOM 1351 C C . ALA A 1 168 ? 20.510 2.364 -11.659 1.00 93.69 168 ALA A C 1
ATOM 1353 O O . ALA A 1 168 ? 19.820 1.834 -12.535 1.00 93.69 168 ALA A O 1
ATOM 1354 N N . GLY A 1 169 ? 21.761 2.776 -11.890 1.00 92.06 169 GLY A N 1
ATOM 1355 C CA . GLY A 1 169 ? 22.447 2.586 -13.164 1.00 92.06 169 GLY A CA 1
ATOM 1356 C C . GLY A 1 169 ? 22.533 1.112 -13.559 1.00 92.06 169 GLY A C 1
ATOM 1357 O O . GLY A 1 169 ? 22.275 0.769 -14.711 1.00 92.06 169 GLY A O 1
ATOM 1358 N N . TYR A 1 170 ? 22.812 0.218 -12.608 1.00 92.06 170 TYR A N 1
ATOM 1359 C CA . TYR A 1 170 ? 22.848 -1.220 -12.863 1.00 92.06 170 TYR A CA 1
ATOM 1360 C C . TYR A 1 170 ? 21.472 -1.806 -13.219 1.00 92.06 170 TYR A C 1
ATOM 1362 O O . TYR A 1 170 ? 21.362 -2.542 -14.200 1.00 92.06 170 TYR A O 1
ATOM 1370 N N . ILE A 1 171 ? 20.417 -1.464 -12.472 1.00 92.81 171 ILE A N 1
ATOM 1371 C CA . ILE A 1 171 ? 19.047 -1.931 -12.747 1.00 92.81 171 ILE A CA 1
ATOM 1372 C C . ILE A 1 171 ? 18.545 -1.414 -14.101 1.00 92.81 171 ILE A C 1
ATOM 1374 O O . ILE A 1 171 ? 17.857 -2.139 -14.828 1.00 92.81 171 ILE A O 1
ATOM 1378 N N . ARG A 1 172 ? 18.912 -0.183 -14.474 1.00 91.00 172 ARG A N 1
ATOM 1379 C CA . ARG A 1 172 ? 18.552 0.419 -15.760 1.00 91.00 172 ARG A CA 1
ATOM 1380 C C . ARG A 1 172 ? 19.313 -0.197 -16.945 1.00 91.00 172 ARG A C 1
ATOM 1382 O O . ARG A 1 172 ? 18.699 -0.493 -17.973 1.00 91.00 172 ARG A O 1
ATOM 1389 N N . ALA A 1 173 ? 20.641 -0.297 -16.851 1.00 84.75 173 ALA A N 1
ATOM 1390 C CA . ALA A 1 173 ? 21.562 -0.506 -17.978 1.00 84.75 173 ALA A CA 1
ATOM 1391 C C . ALA A 1 173 ? 21.427 -1.869 -18.667 1.00 84.75 173 ALA A C 1
ATOM 1393 O O . ALA A 1 173 ? 21.024 -2.836 -18.054 1.00 84.75 173 ALA A O 1
ATOM 1394 N N . ASN A 1 174 ? 21.827 -1.999 -19.936 1.00 74.44 174 ASN A N 1
ATOM 1395 C CA . ASN A 1 174 ? 21.909 -3.309 -20.604 1.00 74.44 174 ASN A CA 1
ATOM 1396 C C . ASN A 1 174 ? 23.125 -4.089 -20.084 1.00 74.44 174 ASN A C 1
ATOM 1398 O O . ASN A 1 174 ? 24.226 -3.901 -20.599 1.00 74.44 174 ASN A O 1
ATOM 1402 N N . ASN A 1 175 ? 22.934 -4.929 -19.069 1.00 67.50 175 ASN A N 1
ATOM 1403 C CA . ASN A 1 175 ? 24.000 -5.756 -18.512 1.00 67.50 175 ASN A CA 1
ATOM 1404 C C . ASN A 1 175 ? 23.923 -7.177 -19.077 1.00 67.50 175 ASN A C 1
ATOM 1406 O O . ASN A 1 175 ? 22.848 -7.758 -19.160 1.00 67.50 175 ASN A O 1
ATOM 1410 N N . ASP A 1 176 ? 25.070 -7.742 -19.456 1.00 63.69 176 ASP A N 1
ATOM 1411 C CA . ASP A 1 176 ? 25.134 -9.078 -20.071 1.00 63.69 176 ASP A CA 1
ATOM 1412 C C . ASP A 1 176 ? 24.868 -10.217 -19.064 1.00 63.69 176 ASP A C 1
ATOM 1414 O O . ASP A 1 176 ? 24.532 -11.331 -19.466 1.00 63.69 176 ASP A O 1
ATOM 1418 N N . ASP A 1 177 ? 25.020 -9.945 -17.763 1.00 60.34 177 ASP A N 1
ATOM 1419 C CA . ASP A 1 177 ? 24.968 -10.963 -16.706 1.00 60.34 177 ASP A CA 1
ATOM 1420 C C . ASP A 1 177 ? 23.552 -11.210 -16.151 1.00 60.34 177 ASP A C 1
ATOM 1422 O O . ASP A 1 177 ? 23.284 -12.297 -15.639 1.00 60.34 177 ASP A O 1
ATOM 1426 N N . TYR A 1 178 ? 22.652 -10.223 -16.248 1.00 62.31 178 TYR A N 1
ATOM 1427 C CA . TYR A 1 178 ? 21.294 -10.269 -15.691 1.00 62.31 178 TYR A CA 1
ATOM 1428 C C . TYR A 1 178 ? 20.332 -9.419 -16.520 1.00 62.31 178 TYR A C 1
ATOM 1430 O O . TYR A 1 178 ? 20.712 -8.417 -17.126 1.00 62.31 178 TYR A O 1
ATOM 1438 N N . ALA A 1 179 ? 19.055 -9.781 -16.484 1.00 63.06 179 ALA A N 1
ATOM 1439 C CA . ALA A 1 179 ? 17.976 -8.981 -17.026 1.00 63.06 179 ALA A CA 1
ATOM 1440 C C . ALA A 1 179 ? 17.969 -7.629 -16.333 1.00 63.06 179 ALA A C 1
ATOM 1442 O O . ALA A 1 179 ? 17.842 -7.538 -15.110 1.00 63.06 179 ALA A O 1
ATOM 1443 N N . SER A 1 180 ? 18.039 -6.584 -17.133 1.00 81.56 180 SER A N 1
ATOM 1444 C CA . SER A 1 180 ? 17.806 -5.232 -16.679 1.00 81.56 180 SER A CA 1
ATOM 1445 C C . SER A 1 180 ? 16.495 -4.694 -17.214 1.00 81.56 180 SER A C 1
ATOM 1447 O O . SER A 1 180 ? 15.894 -5.259 -18.135 1.00 81.56 180 SER A O 1
ATOM 1449 N N . HIS A 1 181 ? 16.095 -3.547 -16.674 1.00 91.69 181 HIS A N 1
ATOM 1450 C CA . HIS A 1 181 ? 14.989 -2.746 -17.176 1.00 91.69 181 HIS A CA 1
ATOM 1451 C C . HIS A 1 181 ? 14.955 -2.683 -18.712 1.00 91.69 181 HIS A C 1
ATOM 1453 O O . HIS A 1 181 ? 13.977 -3.092 -19.342 1.00 91.69 181 HIS A O 1
ATOM 1459 N N . ASN A 1 182 ? 16.049 -2.239 -19.333 1.00 87.31 182 ASN A N 1
ATOM 1460 C CA . ASN A 1 182 ? 16.103 -2.040 -20.780 1.00 87.31 182 ASN A CA 1
ATOM 1461 C C . ASN A 1 182 ? 16.039 -3.357 -21.574 1.00 87.31 182 ASN A C 1
ATOM 1463 O O . ASN A 1 182 ? 15.449 -3.386 -22.656 1.00 87.31 182 ASN A O 1
ATOM 1467 N N . ILE A 1 183 ? 16.598 -4.449 -21.039 1.00 84.12 183 ILE A N 1
ATOM 1468 C CA . ILE A 1 183 ? 16.530 -5.772 -21.675 1.00 84.12 183 ILE A CA 1
ATOM 1469 C C . ILE A 1 183 ? 15.089 -6.271 -21.707 1.00 84.12 183 ILE A C 1
ATOM 1471 O O . ILE A 1 183 ? 14.652 -6.764 -22.743 1.00 84.12 183 ILE A O 1
ATOM 1475 N N . VAL A 1 184 ? 14.332 -6.108 -20.618 1.00 85.12 184 VAL A N 1
ATOM 1476 C CA . VAL A 1 184 ? 12.922 -6.524 -20.556 1.00 85.12 184 VAL A CA 1
ATOM 1477 C C . VAL A 1 184 ? 12.069 -5.711 -21.531 1.00 85.12 184 VAL A C 1
ATOM 1479 O O . VAL A 1 184 ? 11.291 -6.291 -22.287 1.00 85.12 184 VAL A O 1
ATOM 1482 N N . HIS A 1 185 ? 12.270 -4.392 -21.593 1.00 86.38 185 HIS A N 1
ATOM 1483 C CA . HIS A 1 185 ? 11.624 -3.533 -22.591 1.00 86.38 185 HIS A CA 1
ATOM 1484 C C . HIS A 1 185 ? 11.918 -3.992 -24.032 1.00 86.38 185 HIS A C 1
ATOM 1486 O O . HIS A 1 185 ? 11.000 -4.133 -24.844 1.00 86.38 185 HIS A O 1
ATOM 1492 N N . GLY A 1 186 ? 13.184 -4.291 -24.344 1.00 81.06 186 GLY A N 1
ATOM 1493 C CA . GLY A 1 186 ? 13.589 -4.809 -25.654 1.00 81.06 186 GLY A CA 1
ATOM 1494 C C . GLY A 1 186 ? 13.041 -6.205 -25.963 1.00 81.06 186 GLY A C 1
ATOM 1495 O O . GLY A 1 186 ? 12.656 -6.483 -27.098 1.00 81.06 186 GLY A O 1
ATOM 1496 N N . ALA A 1 187 ? 12.985 -7.075 -24.956 1.00 77.50 187 ALA A N 1
ATOM 1497 C CA . ALA A 1 187 ? 12.511 -8.449 -25.058 1.00 77.50 187 ALA A CA 1
ATOM 1498 C C . ALA A 1 187 ? 11.004 -8.550 -25.304 1.00 77.50 187 ALA A C 1
ATOM 1500 O O . ALA A 1 187 ? 10.581 -9.368 -26.119 1.00 77.50 187 ALA A O 1
ATOM 1501 N N . LEU A 1 188 ? 10.207 -7.734 -24.606 1.00 77.56 188 LEU A N 1
ATOM 1502 C CA . LEU A 1 188 ? 8.758 -7.679 -24.798 1.00 77.56 188 LEU A CA 1
ATOM 1503 C C . LEU A 1 188 ? 8.391 -7.087 -26.164 1.00 77.56 188 LEU A C 1
ATOM 1505 O O . LEU A 1 188 ? 7.391 -7.484 -26.760 1.00 77.56 188 LEU A O 1
ATOM 1509 N N . GLY A 1 189 ? 9.214 -6.173 -26.686 1.00 75.50 189 GLY A N 1
ATOM 1510 C CA . GLY A 1 189 ? 8.994 -5.573 -27.997 1.00 75.50 189 GLY A CA 1
ATOM 1511 C C . GLY A 1 189 ? 7.731 -4.708 -28.035 1.00 75.50 189 GLY A C 1
ATOM 1512 O O . GLY A 1 189 ? 7.304 -4.149 -27.028 1.00 75.50 189 GLY A O 1
ATOM 1513 N N . GLY A 1 190 ? 7.125 -4.575 -29.214 1.00 74.06 190 GLY A N 1
ATOM 1514 C CA . GLY A 1 190 ? 5.861 -3.856 -29.370 1.00 74.06 190 GLY A CA 1
ATOM 1515 C C . GLY A 1 190 ? 5.917 -2.413 -28.849 1.00 74.06 190 GLY A C 1
ATOM 1516 O O . GLY A 1 190 ? 6.886 -1.699 -29.089 1.00 74.06 190 GLY A O 1
ATOM 1517 N N . ALA A 1 191 ? 4.903 -1.990 -28.091 1.00 74.69 191 ALA A N 1
ATOM 1518 C CA . ALA A 1 191 ? 4.911 -0.687 -27.422 1.00 74.69 191 ALA A CA 1
ATOM 1519 C C . ALA A 1 191 ? 5.993 -0.575 -26.327 1.00 74.69 191 ALA A C 1
ATOM 1521 O O . ALA A 1 191 ? 6.491 0.524 -26.086 1.00 74.69 191 ALA A O 1
ATOM 1522 N N . MET A 1 192 ? 6.400 -1.694 -25.706 1.00 81.62 192 MET A N 1
ATOM 1523 C CA . MET A 1 192 ? 7.398 -1.724 -24.629 1.00 81.62 192 MET A CA 1
ATOM 1524 C C . MET A 1 192 ? 8.811 -1.365 -25.103 1.00 81.62 192 MET A C 1
ATOM 1526 O O . MET A 1 192 ? 9.606 -0.911 -24.289 1.00 81.62 192 MET A O 1
ATOM 1530 N N . VAL A 1 193 ? 9.146 -1.493 -26.390 1.00 77.88 193 VAL A N 1
ATOM 1531 C CA . VAL A 1 193 ? 10.510 -1.194 -26.878 1.00 77.88 193 VAL A CA 1
ATOM 1532 C C . VAL A 1 193 ? 10.836 0.306 -26.916 1.00 77.88 193 VAL A C 1
ATOM 1534 O O . VAL A 1 193 ? 12.005 0.690 -26.974 1.00 77.88 193 VAL A O 1
ATOM 1537 N N . HIS A 1 194 ? 9.819 1.170 -26.888 1.00 77.44 194 HIS A N 1
ATOM 1538 C CA . HIS A 1 194 ? 9.990 2.617 -26.969 1.00 77.44 194 HIS A CA 1
ATOM 1539 C C . HIS A 1 194 ? 9.476 3.278 -25.698 1.00 77.44 194 HIS A C 1
ATOM 1541 O O . HIS A 1 194 ? 8.306 3.138 -25.355 1.00 77.44 194 HIS A O 1
ATOM 1547 N N . SER A 1 195 ? 10.322 4.063 -25.027 1.00 82.19 195 SER A N 1
ATOM 1548 C CA . SER A 1 195 ? 9.915 4.794 -23.822 1.00 82.19 195 SER A CA 1
ATOM 1549 C C . SER A 1 195 ? 8.731 5.729 -24.081 1.00 82.19 195 SER A C 1
ATOM 1551 O O . SER A 1 195 ? 7.909 5.928 -23.207 1.00 82.19 195 SER A O 1
ATOM 1553 N N . GLN A 1 196 ? 8.562 6.245 -25.300 1.00 78.81 196 GLN A N 1
ATOM 1554 C CA . GLN A 1 196 ? 7.421 7.102 -25.634 1.00 78.81 196 GLN A CA 1
ATOM 1555 C C . GLN A 1 196 ? 6.078 6.360 -25.699 1.00 78.81 196 GLN A C 1
ATOM 1557 O O . GLN A 1 196 ? 5.033 7.001 -25.747 1.00 78.81 196 GLN A O 1
ATOM 1562 N N . THR A 1 197 ? 6.083 5.031 -25.761 1.00 74.69 197 THR A N 1
ATOM 1563 C CA . THR A 1 197 ? 4.860 4.232 -25.917 1.00 74.69 197 THR A CA 1
ATOM 1564 C C . THR A 1 197 ? 4.732 3.124 -24.886 1.00 74.69 197 THR A C 1
ATOM 1566 O O . THR A 1 197 ? 3.673 2.514 -24.806 1.00 74.69 197 THR A O 1
ATOM 1569 N N . ALA A 1 198 ? 5.772 2.848 -24.098 1.00 83.00 198 ALA A N 1
ATOM 1570 C CA . ALA A 1 198 ? 5.804 1.693 -23.213 1.00 83.00 198 ALA A CA 1
ATOM 1571 C C . ALA A 1 198 ? 4.670 1.714 -22.186 1.00 83.00 198 ALA A C 1
ATOM 1573 O O . ALA A 1 198 ? 4.007 0.695 -22.015 1.00 83.00 198 ALA A O 1
ATOM 1574 N N . SER A 1 199 ? 4.365 2.878 -21.603 1.00 86.31 199 SER A N 1
ATOM 1575 C CA . SER A 1 199 ? 3.265 3.033 -20.641 1.00 86.31 199 SER A CA 1
ATOM 1576 C C . SER A 1 199 ? 1.872 2.726 -21.206 1.00 86.31 199 SER A C 1
ATOM 1578 O O . SER A 1 199 ? 0.941 2.510 -20.436 1.00 86.31 199 SER A O 1
ATOM 1580 N N . ALA A 1 200 ? 1.714 2.658 -22.533 1.00 76.62 200 ALA A N 1
ATOM 1581 C CA . ALA A 1 200 ? 0.473 2.236 -23.184 1.00 76.62 200 ALA A CA 1
ATOM 1582 C C . ALA A 1 200 ? 0.150 0.750 -22.961 1.00 76.62 200 ALA A C 1
ATOM 1584 O O . ALA A 1 200 ? -1.005 0.340 -23.085 1.00 76.62 200 ALA A O 1
ATOM 1585 N N . ALA A 1 201 ? 1.173 -0.071 -22.703 1.00 78.62 201 ALA A N 1
ATOM 1586 C CA . ALA A 1 201 ? 1.022 -1.498 -22.481 1.00 78.62 201 ALA A CA 1
ATOM 1587 C C . ALA A 1 201 ? 0.764 -1.767 -20.997 1.00 78.62 201 ALA A C 1
ATOM 1589 O O . ALA A 1 201 ? 1.580 -1.403 -20.159 1.00 78.62 201 ALA A O 1
ATOM 1590 N N . ALA A 1 202 ? -0.312 -2.479 -20.655 1.00 83.56 202 ALA A N 1
ATOM 1591 C CA . ALA A 1 202 ? -0.662 -2.719 -19.253 1.00 83.56 202 ALA A CA 1
ATOM 1592 C C . ALA A 1 202 ? 0.453 -3.435 -18.456 1.00 83.56 202 ALA A C 1
ATOM 1594 O O . ALA A 1 202 ? 0.647 -3.161 -17.273 1.00 83.56 202 ALA A O 1
ATOM 1595 N N . ILE A 1 203 ? 1.238 -4.301 -19.112 1.00 85.50 203 ILE A N 1
ATOM 1596 C CA . ILE A 1 203 ? 2.379 -5.003 -18.497 1.00 85.50 203 ILE A CA 1
ATOM 1597 C C . ILE A 1 203 ? 3.504 -4.058 -18.043 1.00 85.50 203 ILE A C 1
ATOM 1599 O O . ILE A 1 203 ? 4.280 -4.425 -17.162 1.00 85.50 203 ILE A O 1
ATOM 1603 N N . PHE A 1 204 ? 3.593 -2.848 -18.612 1.00 90.31 204 PHE A N 1
ATOM 1604 C CA . PHE A 1 204 ? 4.543 -1.815 -18.195 1.00 90.31 204 PHE A CA 1
ATOM 1605 C C . PHE A 1 204 ? 4.442 -1.557 -16.697 1.00 90.31 204 PHE A C 1
ATOM 1607 O O . PHE A 1 204 ? 5.449 -1.578 -15.998 1.00 90.31 204 PHE A O 1
ATOM 1614 N N . TRP A 1 205 ? 3.219 -1.370 -16.206 1.00 91.31 205 TRP A N 1
ATOM 1615 C CA . TRP A 1 205 ? 2.951 -0.988 -14.826 1.00 91.31 205 TRP A CA 1
ATOM 1616 C C . TRP A 1 205 ? 3.347 -2.084 -13.846 1.00 91.31 205 TRP A C 1
ATOM 1618 O O . TRP A 1 205 ? 4.007 -1.807 -12.855 1.00 91.31 205 TRP A O 1
ATOM 1628 N N . LEU A 1 206 ? 3.035 -3.340 -14.166 1.00 91.44 206 LEU A N 1
ATOM 1629 C CA . LEU A 1 206 ? 3.416 -4.484 -13.335 1.00 91.44 206 LEU A CA 1
ATOM 1630 C C . LEU A 1 206 ? 4.929 -4.700 -13.320 1.00 91.44 206 LEU A C 1
ATOM 1632 O O . LEU A 1 206 ? 5.500 -5.067 -12.293 1.00 91.44 206 LEU A O 1
ATOM 1636 N N . PHE A 1 207 ? 5.585 -4.490 -14.462 1.00 92.19 207 PHE A N 1
ATOM 1637 C CA . PHE A 1 207 ? 7.035 -4.571 -14.531 1.00 92.19 207 PHE A CA 1
ATOM 1638 C C . PHE A 1 207 ? 7.696 -3.455 -13.715 1.00 92.19 207 PHE A C 1
ATOM 1640 O O . PHE A 1 207 ? 8.606 -3.715 -12.934 1.00 92.19 207 PHE A O 1
ATOM 1647 N N . HIS A 1 208 ? 7.213 -2.220 -13.846 1.00 95.12 208 HIS A N 1
ATOM 1648 C CA . HIS A 1 208 ? 7.735 -1.079 -13.096 1.00 95.12 208 HIS A CA 1
ATOM 1649 C C . HIS A 1 208 ? 7.408 -1.147 -11.602 1.00 95.12 208 HIS A C 1
ATOM 1651 O O . HIS A 1 208 ? 8.242 -0.737 -10.803 1.00 95.12 208 HIS A O 1
ATOM 1657 N N . ALA A 1 209 ? 6.299 -1.774 -11.202 1.00 93.00 209 ALA A N 1
ATOM 1658 C CA . ALA A 1 209 ? 6.040 -2.123 -9.804 1.00 93.00 209 ALA A CA 1
ATOM 1659 C C . ALA A 1 209 ? 7.088 -3.112 -9.253 1.00 93.00 209 ALA A C 1
ATOM 1661 O O . ALA A 1 209 ? 7.497 -3.002 -8.102 1.00 93.00 209 ALA A O 1
ATOM 1662 N N . TYR A 1 210 ? 7.591 -4.047 -10.070 1.00 93.12 210 TYR A N 1
ATOM 1663 C CA . TYR A 1 210 ? 8.710 -4.908 -9.664 1.00 93.12 210 TYR A CA 1
ATOM 1664 C C . TYR A 1 210 ? 10.041 -4.144 -9.570 1.00 93.12 210 TYR A C 1
ATOM 1666 O O . TYR A 1 210 ? 10.829 -4.392 -8.662 1.00 93.12 210 TYR A O 1
ATOM 1674 N N . ILE A 1 211 ? 10.303 -3.190 -10.468 1.00 94.31 211 ILE A N 1
ATOM 1675 C CA . ILE A 1 211 ? 11.479 -2.308 -10.354 1.00 94.31 211 ILE A CA 1
ATOM 1676 C C . ILE A 1 211 ? 11.403 -1.457 -9.077 1.00 94.31 211 ILE A C 1
ATOM 1678 O O . ILE A 1 211 ? 12.408 -1.319 -8.378 1.00 94.31 211 ILE A O 1
ATOM 1682 N N . ASP A 1 212 ? 10.218 -0.949 -8.741 1.00 93.44 212 ASP A N 1
ATOM 1683 C CA . ASP A 1 212 ? 9.966 -0.221 -7.497 1.00 93.44 212 ASP A CA 1
ATOM 1684 C C . ASP A 1 212 ? 10.228 -1.085 -6.250 1.00 93.44 212 ASP A C 1
ATOM 1686 O O . ASP A 1 212 ? 10.845 -0.625 -5.288 1.00 93.44 212 ASP A O 1
ATOM 1690 N N . GLU A 1 213 ? 9.860 -2.370 -6.287 1.00 90.25 213 GLU A N 1
ATOM 1691 C CA . GLU A 1 213 ? 10.211 -3.320 -5.226 1.00 90.25 213 GLU A CA 1
ATOM 1692 C C . GLU A 1 213 ? 11.720 -3.510 -5.075 1.00 90.25 213 GLU A C 1
ATOM 1694 O O . GLU A 1 213 ? 12.208 -3.577 -3.950 1.00 90.25 213 GLU A O 1
ATOM 1699 N N . LEU A 1 214 ? 12.481 -3.585 -6.173 1.00 92.56 214 LEU A N 1
ATOM 1700 C CA . LEU A 1 214 ? 13.942 -3.672 -6.084 1.00 92.56 214 LEU A CA 1
ATOM 1701 C C . LEU A 1 214 ? 14.525 -2.415 -5.433 1.00 92.56 214 LEU A C 1
ATOM 1703 O O . LEU A 1 214 ? 15.430 -2.521 -4.608 1.00 92.56 214 LEU A O 1
ATOM 1707 N N . TYR A 1 215 ? 13.994 -1.237 -5.765 1.00 92.81 215 TYR A N 1
ATOM 1708 C CA . TYR A 1 215 ? 14.399 0.008 -5.119 1.00 92.81 215 TYR A CA 1
ATOM 1709 C C . TYR A 1 215 ? 14.077 -0.011 -3.623 1.00 92.81 215 TYR A C 1
ATOM 1711 O O . TYR A 1 215 ? 14.964 0.223 -2.809 1.00 92.81 215 TYR A O 1
ATOM 1719 N N . TYR A 1 216 ? 12.847 -0.373 -3.252 1.00 87.56 216 TYR A N 1
ATOM 1720 C CA . TYR A 1 216 ? 12.430 -0.505 -1.855 1.00 87.56 216 TYR A CA 1
ATOM 1721 C C . TYR A 1 216 ? 13.336 -1.466 -1.079 1.00 87.56 216 TYR A C 1
ATOM 1723 O O . TYR A 1 216 ? 13.862 -1.115 -0.025 1.00 87.56 216 TYR A O 1
ATOM 1731 N N . CYS A 1 217 ? 13.568 -2.661 -1.628 1.00 88.38 217 CYS A N 1
ATOM 1732 C CA . CYS A 1 217 ? 14.352 -3.693 -0.963 1.00 88.38 217 CYS A CA 1
ATOM 1733 C C . CYS A 1 217 ? 15.849 -3.273 -0.871 1.00 88.38 217 CYS A C 1
ATOM 1735 O O . CYS A 1 217 ? 16.519 -3.645 0.089 1.00 88.38 217 CYS A O 1
ATOM 1737 N N . TYR A 1 218 ? 16.375 -2.434 -1.783 1.00 91.12 218 TYR A N 1
ATOM 1738 C CA . TYR A 1 218 ? 17.718 -1.833 -1.649 1.00 91.12 218 TYR A CA 1
ATOM 1739 C C . TYR A 1 218 ? 17.790 -0.803 -0.518 1.00 91.12 218 TYR A C 1
ATOM 1741 O O . TYR A 1 218 ? 18.718 -0.843 0.288 1.00 91.12 218 TYR A O 1
ATOM 1749 N N . GLN A 1 219 ? 16.821 0.110 -0.443 1.00 87.50 219 GLN A N 1
ATOM 1750 C CA . GLN A 1 219 ? 16.790 1.151 0.589 1.00 87.50 219 GLN A CA 1
ATOM 1751 C C . GLN A 1 219 ? 16.697 0.553 1.996 1.00 87.50 219 GLN A C 1
ATOM 1753 O O . GLN A 1 219 ? 17.407 0.987 2.906 1.00 87.50 219 GLN A O 1
ATOM 1758 N N . ASP A 1 220 ? 15.887 -0.496 2.154 1.00 83.19 220 ASP A N 1
ATOM 1759 C CA . ASP A 1 220 ? 15.819 -1.265 3.397 1.00 83.19 220 ASP A CA 1
ATOM 1760 C C . ASP A 1 220 ? 17.183 -1.838 3.787 1.00 83.19 220 ASP A C 1
ATOM 1762 O O . ASP A 1 220 ? 17.764 -1.509 4.823 1.00 83.19 220 ASP A O 1
ATOM 1766 N N . LEU A 1 221 ? 17.715 -2.694 2.913 1.00 86.56 221 LEU A N 1
ATOM 1767 C CA . LEU A 1 221 ? 18.849 -3.542 3.247 1.00 86.56 221 LEU A CA 1
ATOM 1768 C C . LEU A 1 221 ? 20.162 -2.759 3.302 1.00 86.56 221 LEU A C 1
ATOM 1770 O O . LEU A 1 221 ? 21.038 -3.088 4.104 1.00 86.56 221 LEU A O 1
ATOM 1774 N N . CYS A 1 222 ? 20.315 -1.746 2.447 1.00 88.88 222 CYS A N 1
ATOM 1775 C CA . CYS A 1 222 ? 21.602 -1.106 2.187 1.00 88.88 222 CYS A CA 1
ATOM 1776 C C . CYS A 1 222 ? 21.715 0.315 2.729 1.00 88.88 222 CYS A C 1
ATOM 1778 O O . CYS A 1 222 ? 22.816 0.724 3.101 1.00 88.88 222 CYS A O 1
ATOM 1780 N N . GLU A 1 223 ? 20.612 1.056 2.810 1.00 85.62 223 GLU A N 1
ATOM 1781 C CA . GLU A 1 223 ? 20.616 2.437 3.309 1.00 85.62 223 GLU A CA 1
ATOM 1782 C C . GLU A 1 223 ? 20.110 2.539 4.752 1.00 85.62 223 GLU A C 1
ATOM 1784 O O . GLU A 1 223 ? 20.292 3.568 5.406 1.00 85.62 223 GLU A O 1
ATOM 1789 N N . GLY A 1 224 ? 19.545 1.451 5.292 1.00 78.62 224 GLY A N 1
ATOM 1790 C CA . GLY A 1 224 ? 18.982 1.431 6.638 1.00 78.62 224 GLY A CA 1
ATOM 1791 C C . GLY A 1 224 ? 17.781 2.365 6.761 1.00 78.62 224 GLY A C 1
ATOM 1792 O O . GLY A 1 224 ? 17.533 2.909 7.841 1.00 78.62 224 GLY A O 1
ATOM 1793 N N . CYS A 1 225 ? 17.063 2.580 5.656 1.00 73.06 225 CYS A N 1
ATOM 1794 C CA . CYS A 1 225 ? 15.842 3.363 5.630 1.00 73.06 225 CYS A CA 1
ATOM 1795 C C . CYS A 1 225 ? 14.802 2.641 6.486 1.00 73.06 225 CYS A C 1
ATOM 1797 O O . CYS A 1 225 ? 14.229 1.637 6.073 1.00 73.06 225 CYS A O 1
ATOM 1799 N N . GLY A 1 226 ? 14.598 3.129 7.712 1.00 62.03 226 GLY A N 1
ATOM 1800 C CA . GLY A 1 226 ? 13.672 2.518 8.658 1.00 62.03 226 GLY A CA 1
ATOM 1801 C C . GLY A 1 226 ? 12.284 2.383 8.041 1.00 62.03 226 GLY A C 1
ATOM 1802 O O . GLY A 1 226 ? 11.670 3.374 7.652 1.00 62.03 226 GLY A O 1
ATOM 1803 N N . HIS A 1 227 ? 11.795 1.153 7.956 1.00 65.62 227 HIS A N 1
ATOM 1804 C CA . HIS A 1 227 ? 10.488 0.868 7.393 1.00 65.62 227 HIS A CA 1
ATOM 1805 C C . HIS A 1 227 ? 9.340 1.410 8.224 1.00 65.62 227 HIS A C 1
ATOM 1807 O O . HIS A 1 227 ? 9.426 1.534 9.448 1.00 65.62 227 HIS A O 1
ATOM 1813 N N . ILE A 1 228 ? 8.219 1.627 7.540 1.00 60.28 228 ILE A N 1
ATOM 1814 C CA . ILE A 1 228 ? 6.919 1.758 8.179 1.00 60.28 228 ILE A CA 1
ATOM 1815 C C . ILE A 1 228 ? 6.382 0.357 8.415 1.00 60.28 228 ILE A C 1
ATOM 1817 O O . ILE A 1 228 ? 5.696 -0.238 7.587 1.00 60.28 228 ILE A O 1
ATOM 1821 N N . SER A 1 229 ? 6.703 -0.207 9.575 1.00 60.00 229 SER A N 1
ATOM 1822 C CA . SER A 1 229 ? 6.031 -1.420 10.011 1.00 60.00 229 SER A CA 1
ATOM 1823 C C . SER A 1 229 ? 4.752 -1.022 10.743 1.00 60.00 229 SER A C 1
ATOM 1825 O O . SER A 1 229 ? 4.739 -0.850 11.964 1.00 60.00 229 SER A O 1
ATOM 1827 N N . VAL A 1 230 ? 3.655 -0.907 9.998 1.00 61.06 230 VAL A N 1
ATOM 1828 C CA . VAL A 1 230 ? 2.345 -1.089 10.625 1.00 61.06 230 VAL A CA 1
ATOM 1829 C C . VAL A 1 230 ? 2.175 -2.585 10.828 1.00 61.06 230 VAL A C 1
ATOM 1831 O O . VAL A 1 230 ? 2.271 -3.357 9.858 1.00 61.06 230 VAL A O 1
ATOM 1834 N N . ALA A 1 231 ? 1.980 -3.008 12.076 1.00 60.81 231 ALA A N 1
ATOM 1835 C CA . ALA A 1 231 ? 1.617 -4.388 12.357 1.00 60.81 231 ALA A CA 1
ATOM 1836 C C . ALA A 1 231 ? 0.436 -4.777 11.445 1.00 60.81 231 ALA A C 1
ATOM 1838 O O . ALA A 1 231 ? -0.491 -3.990 11.255 1.00 60.81 231 ALA A O 1
ATOM 1839 N N . GLU A 1 232 ? 0.499 -5.959 10.811 1.00 53.94 232 GLU A N 1
ATOM 1840 C CA . GLU A 1 232 ? -0.581 -6.440 9.918 1.00 53.94 232 GLU A CA 1
ATOM 1841 C C . GLU A 1 232 ? -1.936 -6.489 10.640 1.00 53.94 232 GLU A C 1
ATOM 1843 O O . GLU A 1 232 ? -2.986 -6.423 10.007 1.00 53.94 232 GLU A O 1
ATOM 1848 N N . GLU A 1 233 ? -1.884 -6.557 11.966 1.00 54.62 233 GLU A N 1
ATOM 1849 C CA . GLU A 1 233 ? -3.010 -6.480 12.866 1.00 54.62 233 GLU A CA 1
ATOM 1850 C C . GLU A 1 233 ? -2.762 -5.297 13.804 1.00 54.62 233 GLU A C 1
ATOM 1852 O O . GLU A 1 233 ? -1.724 -5.224 14.466 1.00 54.62 233 GLU A O 1
ATOM 1857 N N . ALA A 1 234 ? -3.701 -4.352 13.835 1.00 59.25 234 ALA A N 1
ATOM 1858 C CA . ALA A 1 234 ? -3.762 -3.328 14.872 1.00 59.25 234 ALA A CA 1
ATOM 1859 C C . ALA A 1 234 ? -3.519 -3.968 16.251 1.00 59.25 234 ALA A C 1
ATOM 1861 O O . ALA A 1 234 ? -4.048 -5.055 16.507 1.00 59.25 234 ALA A O 1
ATOM 1862 N N . GLN A 1 235 ? -2.748 -3.327 17.142 1.00 56.91 235 GLN A N 1
ATOM 1863 C CA . GLN A 1 235 ? -2.682 -3.802 18.524 1.00 56.91 235 GLN A CA 1
ATOM 1864 C C . GLN A 1 235 ? -4.074 -3.656 19.124 1.00 56.91 235 GLN A C 1
ATOM 1866 O O . GLN A 1 235 ? -4.516 -2.572 19.505 1.00 56.91 235 GLN A O 1
ATOM 1871 N N . GLN A 1 236 ? -4.767 -4.783 19.175 1.00 55.16 236 GLN A N 1
ATOM 1872 C CA . GLN A 1 236 ? -6.034 -4.920 19.851 1.00 55.16 236 GLN A CA 1
ATOM 1873 C C . GLN A 1 236 ? -5.705 -5.238 21.302 1.00 55.16 236 GLN A C 1
ATOM 1875 O O . GLN A 1 236 ? -5.366 -6.367 21.657 1.00 55.16 236 GLN A O 1
ATOM 1880 N N . SER A 1 237 ? -5.771 -4.215 22.149 1.00 60.50 237 SER A N 1
ATOM 1881 C CA . SER A 1 237 ? -6.120 -4.480 23.540 1.00 60.50 237 SER A CA 1
ATOM 1882 C C . SER A 1 237 ? -7.634 -4.705 23.599 1.00 60.50 237 SER A C 1
ATOM 1884 O O . SER A 1 237 ? -8.364 -4.308 22.689 1.00 60.50 237 SER A O 1
ATOM 1886 N N . GLU A 1 238 ? -8.136 -5.305 24.677 1.00 59.12 238 GLU A N 1
ATOM 1887 C CA . GLU A 1 238 ? -9.584 -5.473 24.887 1.00 59.12 238 GLU A CA 1
ATOM 1888 C C . GLU A 1 238 ? -10.368 -4.135 24.838 1.00 59.12 238 GLU A C 1
ATOM 1890 O O . GLU A 1 238 ? -11.593 -4.144 24.712 1.00 59.12 238 GLU A O 1
ATOM 1895 N N . PHE A 1 239 ? -9.682 -2.980 24.878 1.00 61.47 239 PHE A N 1
ATOM 1896 C CA . PHE A 1 239 ? -10.291 -1.653 25.045 1.00 61.47 239 PHE A CA 1
ATOM 1897 C C . PHE A 1 239 ? -9.924 -0.640 23.964 1.00 61.47 239 PHE A C 1
ATOM 1899 O O . PHE A 1 239 ? -10.673 0.315 23.735 1.00 61.47 239 PHE A O 1
ATOM 1906 N N . THR A 1 240 ? -8.801 -0.837 23.276 1.00 69.94 240 THR A N 1
ATOM 1907 C CA . THR A 1 240 ? -8.241 0.163 22.369 1.00 69.94 240 THR A CA 1
ATOM 1908 C C . THR A 1 240 ? -8.021 -0.426 20.986 1.00 69.94 240 THR A C 1
ATOM 1910 O O . THR A 1 240 ? -7.325 -1.423 20.811 1.00 69.94 240 THR A O 1
ATOM 1913 N N . ALA A 1 241 ? -8.629 0.223 19.996 1.00 79.94 241 ALA A N 1
ATOM 1914 C CA . ALA A 1 241 ? -8.396 -0.022 18.584 1.00 79.94 241 ALA A CA 1
ATOM 1915 C C . ALA A 1 241 ? -7.273 0.921 18.133 1.00 79.94 241 ALA A C 1
ATOM 1917 O O . ALA A 1 241 ? -7.540 2.066 17.759 1.00 79.94 241 ALA A O 1
ATOM 1918 N N . CYS A 1 242 ? -6.025 0.462 18.253 1.00 82.56 242 CYS A N 1
ATOM 1919 C CA . CYS A 1 242 ? -4.838 1.234 17.892 1.00 82.56 242 CYS A CA 1
ATOM 1920 C C . CYS A 1 242 ? -4.093 0.589 16.737 1.00 82.56 242 CYS A C 1
ATOM 1922 O O . CYS A 1 242 ? -3.841 -0.615 16.737 1.00 82.56 242 CYS A O 1
ATOM 1924 N N . LEU A 1 243 ? -3.653 1.407 15.793 1.00 82.25 243 LEU A N 1
ATOM 1925 C CA . LEU A 1 243 ? -2.652 0.979 14.831 1.00 82.25 243 LEU A CA 1
ATOM 1926 C C . LEU A 1 243 ? -1.307 0.857 15.566 1.00 82.25 243 LEU A C 1
ATOM 1928 O O . LEU A 1 243 ? -0.843 1.812 16.186 1.00 82.25 243 LEU A O 1
ATOM 1932 N N . ASP A 1 244 ? -0.707 -0.337 15.549 1.00 77.62 244 ASP A N 1
ATOM 1933 C CA . ASP A 1 244 ? 0.614 -0.545 16.143 1.00 77.62 244 ASP A CA 1
ATOM 1934 C C . ASP A 1 244 ? 1.694 -0.209 15.127 1.00 77.62 244 ASP A C 1
ATOM 1936 O O . ASP A 1 244 ? 1.875 -0.882 14.111 1.00 77.62 244 ASP A O 1
ATOM 1940 N N . PHE A 1 245 ? 2.420 0.843 15.456 1.00 71.50 245 PHE A N 1
ATOM 1941 C CA . PHE A 1 245 ? 3.508 1.384 14.668 1.00 71.50 245 PHE A CA 1
ATOM 1942 C C . PHE A 1 245 ? 4.853 1.220 15.380 1.00 71.50 245 PHE A C 1
ATOM 1944 O O . PHE A 1 245 ? 5.833 1.822 14.960 1.00 71.50 245 PHE A O 1
ATOM 1951 N N . SER A 1 246 ? 4.939 0.457 16.471 1.00 67.88 246 SER A N 1
ATOM 1952 C CA . SER A 1 246 ? 6.126 0.395 17.337 1.00 67.88 246 SER A CA 1
ATOM 1953 C C . SER A 1 246 ? 7.408 -0.114 16.660 1.00 67.88 246 SER A C 1
ATOM 1955 O O . SER A 1 246 ? 8.493 0.096 17.201 1.00 67.88 246 SER A O 1
ATOM 1957 N N . GLY A 1 247 ? 7.319 -0.734 15.479 1.00 64.62 247 GLY A N 1
ATOM 1958 C CA . GLY A 1 247 ? 8.487 -1.066 14.651 1.00 64.62 247 GLY A CA 1
ATOM 1959 C C . GLY A 1 247 ? 8.829 -0.026 13.571 1.00 64.62 247 GLY A C 1
ATOM 1960 O O . GLY A 1 247 ? 9.746 -0.248 12.785 1.00 64.62 247 GLY A O 1
ATOM 1961 N N . THR A 1 248 ? 8.111 1.097 13.527 1.00 64.94 248 THR A N 1
ATOM 1962 C CA . THR A 1 248 ? 8.304 2.168 12.544 1.00 64.94 248 THR A CA 1
ATOM 1963 C C . THR A 1 248 ? 9.421 3.110 12.986 1.00 64.94 248 THR A C 1
ATOM 1965 O O . THR A 1 248 ? 9.429 3.575 14.126 1.00 64.94 248 THR A O 1
ATOM 1968 N N . GLY A 1 249 ? 10.377 3.389 12.095 1.00 57.06 249 GLY A N 1
ATOM 1969 C CA . GLY A 1 249 ? 11.565 4.198 12.408 1.00 57.06 249 GLY A CA 1
ATOM 1970 C C . GLY A 1 249 ? 11.308 5.703 12.596 1.00 57.06 249 GLY A C 1
ATOM 1971 O O . GLY A 1 249 ? 12.056 6.349 13.329 1.00 57.06 249 GLY A O 1
ATOM 1972 N N . ASP A 1 250 ? 10.259 6.255 11.975 1.00 63.22 250 ASP A N 1
ATOM 1973 C CA . ASP A 1 250 ? 9.868 7.671 12.064 1.00 63.22 250 ASP A CA 1
ATOM 1974 C C . ASP A 1 250 ? 8.357 7.834 11.797 1.00 63.22 250 ASP A C 1
ATOM 1976 O O . ASP A 1 250 ? 7.807 7.221 10.887 1.00 63.22 250 ASP A O 1
ATOM 1980 N N . PHE A 1 251 ? 7.688 8.655 12.607 1.00 59.44 251 PHE A N 1
ATOM 1981 C CA . PHE A 1 251 ? 6.230 8.836 12.651 1.00 59.44 251 PHE A CA 1
ATOM 1982 C C . PHE A 1 251 ? 5.769 10.193 12.114 1.00 59.44 251 PHE A C 1
ATOM 1984 O O . PHE A 1 251 ? 4.574 10.491 12.131 1.00 59.44 251 PHE A O 1
ATOM 1991 N N . SER A 1 252 ? 6.702 11.056 11.711 1.00 61.56 252 SER A N 1
ATOM 1992 C CA . SER A 1 252 ? 6.421 12.479 11.503 1.00 61.56 252 SER A CA 1
ATOM 1993 C C . SER A 1 252 ? 5.398 12.778 10.397 1.00 61.56 252 SER A C 1
ATOM 1995 O O . SER A 1 252 ? 4.736 13.812 10.486 1.00 61.56 252 SER A O 1
ATOM 1997 N N . ASN A 1 253 ? 5.183 11.864 9.440 1.00 66.56 253 ASN A N 1
ATOM 1998 C CA . ASN A 1 253 ? 4.223 12.032 8.338 1.00 66.56 253 ASN A CA 1
ATOM 1999 C C . ASN A 1 253 ? 3.235 10.862 8.184 1.00 66.56 253 ASN A C 1
ATOM 2001 O O . ASN A 1 253 ? 2.847 10.523 7.066 1.00 66.56 253 ASN A O 1
ATOM 2005 N N . LEU A 1 254 ? 2.828 10.211 9.277 1.00 70.38 254 LEU A N 1
ATOM 2006 C CA . LEU A 1 254 ? 1.810 9.166 9.178 1.00 70.38 254 LEU A CA 1
ATOM 2007 C C . LEU A 1 254 ? 0.432 9.757 8.852 1.00 70.38 254 LEU A C 1
ATOM 2009 O O . LEU A 1 254 ? -0.057 10.648 9.549 1.00 70.38 254 LEU A O 1
ATOM 2013 N N . SER A 1 255 ? -0.216 9.226 7.816 1.00 78.81 255 SER A N 1
ATOM 2014 C CA . SER A 1 255 ? -1.570 9.608 7.431 1.00 78.81 255 SER A CA 1
ATOM 2015 C C . SER A 1 255 ? -2.431 8.385 7.125 1.00 78.81 255 SER A C 1
ATOM 2017 O O . SER A 1 255 ? -2.045 7.470 6.398 1.00 78.81 255 SER A O 1
ATOM 2019 N N . VAL A 1 256 ? -3.634 8.363 7.694 1.00 79.88 256 VAL A N 1
ATOM 2020 C CA . VAL A 1 256 ? -4.679 7.424 7.285 1.00 79.88 256 VAL A CA 1
ATOM 2021 C C . VAL A 1 256 ? -5.398 8.065 6.104 1.00 79.88 256 VAL A C 1
ATOM 2023 O O . VAL A 1 256 ? -6.097 9.062 6.279 1.00 79.88 256 VAL A O 1
ATOM 2026 N N . ILE A 1 257 ? -5.171 7.531 4.905 1.00 76.50 257 ILE A N 1
ATOM 2027 C CA . ILE A 1 257 ? -5.683 8.104 3.652 1.00 76.50 257 ILE A CA 1
ATOM 2028 C C . ILE A 1 257 ? -7.160 7.761 3.490 1.00 76.50 257 ILE A C 1
ATOM 2030 O O . ILE A 1 257 ? -7.974 8.622 3.162 1.00 76.50 257 ILE A O 1
ATOM 2034 N N . ASN A 1 258 ? -7.501 6.495 3.724 1.00 78.81 258 ASN A N 1
ATOM 2035 C CA . ASN A 1 258 ? -8.851 5.996 3.548 1.00 78.81 258 ASN A CA 1
ATOM 2036 C C . ASN A 1 258 ? -9.188 4.968 4.626 1.00 78.81 258 ASN A C 1
ATOM 2038 O O . ASN A 1 258 ? -8.325 4.204 5.064 1.00 78.81 258 ASN A O 1
ATOM 2042 N N . VAL A 1 259 ? -10.451 4.954 5.034 1.00 84.06 259 VAL A N 1
ATOM 2043 C CA . VAL A 1 259 ? -11.019 3.917 5.884 1.00 84.06 259 VAL A CA 1
ATOM 2044 C C . VAL A 1 259 ? -12.319 3.471 5.253 1.00 84.06 259 VAL A C 1
ATOM 2046 O O . VAL A 1 259 ? -13.218 4.282 5.038 1.00 84.06 259 VAL A O 1
ATOM 2049 N N . GLU A 1 260 ? -12.433 2.176 5.019 1.00 85.56 260 GLU A N 1
ATOM 2050 C CA . GLU A 1 260 ? -13.637 1.560 4.488 1.00 85.56 260 GLU A CA 1
ATOM 2051 C C . GLU A 1 260 ? -14.236 0.616 5.512 1.00 85.56 260 GLU A C 1
ATOM 2053 O O . GLU A 1 260 ? -13.510 -0.110 6.192 1.00 85.56 260 GLU A O 1
ATOM 2058 N N . ASP A 1 261 ? -15.558 0.636 5.641 1.00 84.88 261 ASP A N 1
ATOM 2059 C CA . ASP A 1 261 ? -16.268 -0.404 6.374 1.00 84.88 261 ASP A CA 1
ATOM 2060 C C . ASP A 1 261 ? -16.300 -1.723 5.576 1.00 84.88 261 ASP A C 1
ATOM 2062 O O . ASP A 1 261 ? -15.939 -1.796 4.401 1.00 84.88 261 ASP A O 1
ATOM 2066 N N . GLN A 1 262 ? -16.791 -2.787 6.206 1.00 82.88 262 GLN A N 1
ATOM 2067 C CA . GLN A 1 262 ? -16.985 -4.104 5.586 1.00 82.88 262 GLN A CA 1
ATOM 2068 C C . GLN A 1 262 ? -17.894 -4.124 4.335 1.00 82.88 262 GLN A C 1
ATOM 2070 O O . GLN A 1 262 ? -18.004 -5.159 3.677 1.00 82.88 262 GLN A O 1
ATOM 2075 N N . LEU A 1 263 ? -18.593 -3.027 4.028 1.00 80.38 263 LEU A N 1
ATOM 2076 C CA . LEU A 1 263 ? -19.442 -2.869 2.845 1.00 80.38 263 LEU A CA 1
ATOM 2077 C C . LEU A 1 263 ? -18.764 -2.028 1.748 1.00 80.38 263 LEU A C 1
ATOM 2079 O O . LEU A 1 263 ? -19.381 -1.813 0.704 1.00 80.38 263 LEU A O 1
ATOM 2083 N N . GLY A 1 264 ? -17.529 -1.562 1.968 1.00 80.00 264 GLY A N 1
ATOM 2084 C CA . GLY A 1 264 ? -16.793 -0.689 1.053 1.00 80.00 264 GLY A CA 1
ATOM 2085 C C . GLY A 1 264 ? -17.230 0.776 1.112 1.00 80.00 264 GLY A C 1
ATOM 2086 O O . GLY A 1 264 ? -16.963 1.531 0.182 1.00 80.00 264 GLY A O 1
ATOM 2087 N N . ASN A 1 265 ? -17.946 1.204 2.160 1.00 81.88 265 ASN A N 1
ATOM 2088 C CA . ASN A 1 265 ? -18.262 2.621 2.327 1.00 81.88 265 ASN A CA 1
ATOM 2089 C C . ASN A 1 265 ? -17.099 3.334 3.012 1.00 81.88 265 ASN A C 1
ATOM 2091 O O . ASN A 1 265 ? -16.652 2.915 4.081 1.00 81.88 265 ASN A O 1
ATOM 2095 N N . THR A 1 266 ? -16.689 4.474 2.461 1.00 82.12 266 THR A N 1
ATOM 2096 C CA . THR A 1 266 ? -15.740 5.371 3.121 1.00 82.12 266 THR A CA 1
ATOM 2097 C C . THR A 1 266 ? -16.323 5.918 4.425 1.00 82.12 266 THR A C 1
ATOM 2099 O O . THR A 1 266 ? -17.387 6.546 4.438 1.00 82.12 266 THR A O 1
ATOM 2102 N N . VAL A 1 267 ? -15.597 5.731 5.523 1.00 85.50 267 VAL A N 1
ATOM 2103 C CA . VAL A 1 267 ? -15.921 6.248 6.855 1.00 85.50 267 VAL A CA 1
ATOM 2104 C C . VAL A 1 267 ? -14.769 7.097 7.391 1.00 85.50 267 VAL A C 1
ATOM 2106 O O . VAL A 1 267 ? -13.626 6.968 6.974 1.00 85.50 267 VAL A O 1
ATOM 2109 N N . SER A 1 268 ? -15.057 7.991 8.336 1.00 87.19 268 SER A N 1
ATOM 2110 C CA . SER A 1 268 ? -14.022 8.763 9.032 1.00 87.19 268 SER A CA 1
ATOM 2111 C C . SER A 1 268 ? -13.875 8.223 10.449 1.00 87.19 268 SER A C 1
ATOM 2113 O O . SER A 1 268 ? -14.805 8.346 11.246 1.00 87.19 268 SER A O 1
ATOM 2115 N N . LEU A 1 269 ? -12.707 7.670 10.776 1.00 86.50 269 LEU A N 1
ATOM 2116 C CA . LEU A 1 269 ? -12.368 7.250 12.138 1.00 86.50 269 LEU A CA 1
ATOM 2117 C C . LEU A 1 269 ? -11.496 8.321 12.813 1.00 86.50 269 LEU A C 1
ATOM 2119 O O . LEU A 1 269 ? -10.507 8.757 12.221 1.00 86.50 269 LEU A O 1
ATOM 2123 N N . PRO A 1 270 ? -11.838 8.779 14.030 1.00 87.94 270 PRO A N 1
ATOM 2124 C CA . PRO A 1 270 ? -11.060 9.792 14.732 1.00 87.94 270 PRO A CA 1
ATOM 2125 C C . PRO A 1 270 ? -9.866 9.153 15.446 1.00 87.94 270 PRO A C 1
ATOM 2127 O O . PRO A 1 270 ? -9.947 8.810 16.627 1.00 87.94 270 PRO A O 1
ATOM 2130 N N . PHE A 1 271 ? -8.762 8.999 14.719 1.00 84.81 271 PHE A N 1
ATOM 2131 C CA . PHE A 1 271 ? -7.480 8.617 15.303 1.00 84.81 271 PHE A CA 1
ATOM 2132 C C . PHE A 1 271 ? -6.880 9.774 16.108 1.00 84.81 271 PHE A C 1
ATOM 2134 O O . PHE A 1 271 ? -6.869 10.924 15.661 1.00 84.81 271 PHE A O 1
ATOM 2141 N N . ASP A 1 272 ? -6.385 9.472 17.304 1.00 82.56 272 ASP A N 1
ATOM 2142 C CA . ASP A 1 272 ? -5.596 10.386 18.116 1.00 82.56 272 ASP A CA 1
ATOM 2143 C C . ASP A 1 272 ? -4.129 10.437 17.642 1.00 82.56 272 ASP A C 1
ATOM 2145 O O . ASP A 1 272 ? -3.721 9.763 16.694 1.00 82.56 272 ASP A O 1
ATOM 2149 N N . ALA A 1 273 ? -3.307 11.242 18.320 1.00 78.75 273 ALA A N 1
ATOM 2150 C CA . ALA A 1 273 ? -1.885 11.380 17.996 1.00 78.75 273 ALA A CA 1
ATOM 2151 C C . ALA A 1 273 ? -1.063 10.091 18.209 1.00 78.75 273 ALA A C 1
ATOM 2153 O O . ALA A 1 273 ? 0.085 10.034 17.775 1.00 78.75 273 ALA A O 1
ATOM 2154 N N . ASN A 1 274 ? -1.624 9.079 18.875 1.00 79.06 274 ASN A N 1
ATOM 2155 C CA . ASN A 1 274 ? -0.995 7.778 19.089 1.00 79.06 274 ASN A CA 1
ATOM 2156 C C . ASN A 1 274 ? -1.481 6.727 18.076 1.00 79.06 274 ASN A C 1
ATOM 2158 O O . ASN A 1 274 ? -1.079 5.571 18.172 1.00 79.06 274 ASN A O 1
ATOM 2162 N N . GLY A 1 275 ? -2.348 7.098 17.125 1.00 81.06 275 GLY A N 1
ATOM 2163 C CA . GLY A 1 275 ? -2.928 6.156 16.169 1.00 81.06 275 GLY A CA 1
ATOM 2164 C C . GLY A 1 275 ? -4.052 5.300 16.752 1.00 81.06 275 GLY A C 1
ATOM 2165 O O . GLY A 1 275 ? -4.346 4.232 16.213 1.00 81.06 275 GLY A O 1
ATOM 2166 N N . CYS A 1 276 ? -4.686 5.747 17.837 1.00 85.62 276 CYS A N 1
ATOM 2167 C CA . CYS A 1 276 ? -5.788 5.059 18.501 1.00 85.62 276 CYS A CA 1
ATOM 2168 C C . CYS A 1 276 ? -7.120 5.759 18.239 1.00 85.62 276 CYS A C 1
ATOM 2170 O O . CYS A 1 276 ? -7.203 6.985 18.267 1.00 85.62 276 CYS A O 1
ATOM 2172 N N . ILE A 1 277 ? -8.188 4.992 18.018 1.00 86.00 277 ILE A N 1
ATOM 2173 C CA . ILE A 1 277 ? -9.539 5.562 17.955 1.00 86.00 277 ILE A CA 1
ATOM 2174 C C . ILE A 1 277 ? -9.949 6.006 19.360 1.00 86.00 277 ILE A C 1
ATOM 2176 O O . ILE A 1 277 ? -9.873 5.208 20.297 1.00 86.00 277 ILE A O 1
ATOM 2180 N N . ASP A 1 278 ? -10.430 7.247 19.492 1.00 84.88 278 ASP A N 1
ATOM 2181 C CA . ASP A 1 278 ? -10.993 7.746 20.752 1.00 84.88 278 ASP A CA 1
ATOM 2182 C C . ASP A 1 278 ? -12.050 6.775 21.303 1.00 84.88 278 ASP A C 1
ATOM 2184 O O . ASP A 1 278 ? -13.018 6.418 20.624 1.00 84.88 278 ASP A O 1
ATOM 2188 N N . GLU A 1 279 ? -11.866 6.337 22.548 1.00 77.06 279 GLU A N 1
ATOM 2189 C CA . GLU A 1 279 ? -12.694 5.293 23.149 1.00 77.06 279 GLU A CA 1
ATOM 2190 C C . GLU A 1 279 ? -14.155 5.733 23.290 1.00 77.06 279 GLU A C 1
ATOM 2192 O O . GLU A 1 279 ? -15.077 4.966 22.992 1.00 77.06 279 GLU A O 1
ATOM 2197 N N . ALA A 1 280 ? -14.386 6.986 23.693 1.00 75.19 280 ALA A N 1
ATOM 2198 C CA . ALA A 1 280 ? -15.734 7.512 23.845 1.00 75.19 280 ALA A CA 1
ATOM 2199 C C . ALA A 1 280 ? -16.452 7.569 22.492 1.00 75.19 280 ALA A C 1
ATOM 2201 O O . ALA A 1 280 ? -17.627 7.205 22.400 1.00 75.19 280 ALA A O 1
ATOM 2202 N N . TRP A 1 281 ? -15.767 7.986 21.429 1.00 85.12 281 TRP A N 1
ATOM 2203 C CA . TRP A 1 281 ? -16.305 7.957 20.078 1.00 85.12 281 TRP A CA 1
ATOM 2204 C C . TRP A 1 281 ? -16.576 6.524 19.618 1.00 85.12 281 TRP A C 1
ATOM 2206 O O . TRP A 1 281 ? -17.687 6.247 19.160 1.00 85.12 281 TRP A O 1
ATOM 2216 N N . ARG A 1 282 ? -15.622 5.601 19.808 1.00 82.69 282 ARG A N 1
ATOM 2217 C CA . ARG A 1 282 ? -15.756 4.180 19.451 1.00 82.69 282 ARG A CA 1
ATOM 2218 C C . ARG A 1 282 ? -17.024 3.579 20.055 1.00 82.69 282 ARG A C 1
ATOM 2220 O O . ARG A 1 282 ? -17.871 3.082 19.321 1.00 82.69 282 ARG A O 1
ATOM 2227 N N . LEU A 1 283 ? -17.205 3.712 21.371 1.00 75.12 283 LEU A N 1
ATOM 2228 C CA . LEU A 1 283 ? -18.357 3.172 22.112 1.00 75.12 283 LEU A CA 1
ATOM 2229 C C . LEU A 1 283 ? -19.710 3.787 21.710 1.00 75.12 283 LEU A C 1
ATOM 2231 O O . LEU A 1 283 ? -20.767 3.257 22.068 1.00 75.12 283 LEU A O 1
ATOM 2235 N N . ASN A 1 284 ? -19.705 4.943 21.041 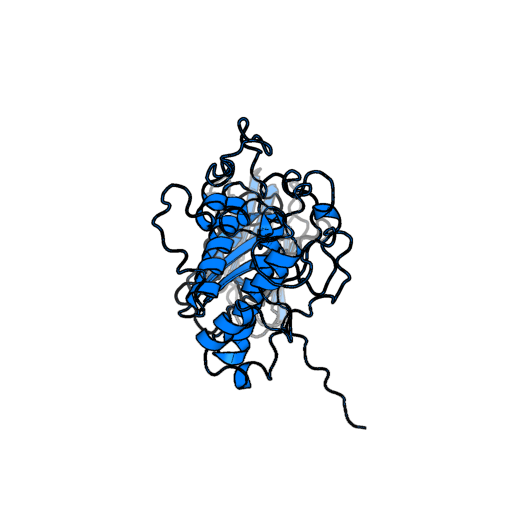1.00 74.75 284 ASN A N 1
ATOM 2236 C CA . ASN A 1 284 ? -20.913 5.624 20.578 1.00 74.75 284 ASN A CA 1
ATOM 2237 C C . ASN A 1 284 ? -21.269 5.342 19.119 1.00 74.75 284 ASN A C 1
ATOM 2239 O O . ASN A 1 284 ? -22.430 5.548 18.770 1.00 74.75 284 ASN A O 1
ATOM 2243 N N . ASN A 1 285 ? -20.315 4.911 18.294 1.00 78.38 285 ASN A N 1
ATOM 2244 C CA . ASN A 1 285 ? -20.493 4.881 16.842 1.00 78.38 285 ASN A CA 1
ATOM 2245 C C . ASN A 1 285 ? -20.217 3.520 16.201 1.00 78.38 285 ASN A C 1
ATOM 2247 O O . ASN A 1 285 ? -20.702 3.303 15.096 1.00 78.38 285 ASN A O 1
ATOM 2251 N N . LEU A 1 286 ? -19.461 2.633 16.855 1.00 81.44 286 LEU A N 1
ATOM 2252 C CA . LEU A 1 286 ? -19.083 1.334 16.294 1.00 81.44 286 LEU A CA 1
ATOM 2253 C C . LEU A 1 286 ? -19.756 0.191 17.056 1.00 81.44 286 LEU A C 1
ATOM 2255 O O . LEU A 1 286 ? -19.915 0.257 18.281 1.00 81.44 286 LEU A O 1
ATOM 2259 N N . GLU A 1 287 ? -20.122 -0.867 16.339 1.00 77.69 287 GLU A N 1
ATOM 2260 C CA . GLU A 1 287 ? -20.598 -2.115 16.923 1.00 77.69 287 GLU A CA 1
ATOM 2261 C C . GLU A 1 287 ? -19.433 -3.107 17.065 1.00 77.69 287 GLU A C 1
ATOM 2263 O O . GLU A 1 287 ? -18.442 -3.086 16.332 1.00 77.69 287 GLU A O 1
ATOM 2268 N N . GLY A 1 288 ? -19.514 -3.981 18.069 1.00 76.50 288 GLY A N 1
ATOM 2269 C CA . GLY A 1 288 ? -18.520 -5.039 18.221 1.00 76.50 288 GLY A CA 1
ATOM 2270 C C . GLY A 1 288 ? -18.611 -6.013 17.046 1.00 76.50 288 GLY A C 1
ATOM 2271 O O . GLY A 1 288 ? -19.691 -6.549 16.797 1.00 76.50 288 GLY A O 1
ATOM 2272 N N . GLY A 1 289 ? -17.485 -6.277 16.381 1.00 76.06 289 GLY A N 1
ATOM 2273 C CA . GLY A 1 289 ? -17.407 -7.103 15.174 1.00 76.06 289 GLY A CA 1
ATOM 2274 C C . GLY A 1 289 ? -17.254 -6.326 13.872 1.00 76.06 289 GLY A C 1
ATOM 2275 O O . GLY A 1 289 ? -17.015 -6.953 12.842 1.00 76.06 289 GLY A O 1
ATOM 2276 N N . ASP A 1 290 ? -17.366 -4.995 13.901 1.00 80.56 290 ASP A N 1
ATOM 2277 C CA . ASP A 1 290 ? -17.099 -4.180 12.719 1.00 80.56 290 ASP A CA 1
ATOM 2278 C C . ASP A 1 290 ? -15.645 -4.368 12.268 1.00 80.56 290 ASP A C 1
ATOM 2280 O O . ASP A 1 290 ? -14.714 -4.296 13.072 1.00 80.56 290 ASP A O 1
ATOM 2284 N N . VAL A 1 291 ? -15.449 -4.607 10.972 1.00 82.94 291 VAL A N 1
ATOM 2285 C CA . VAL A 1 291 ? -14.126 -4.702 10.351 1.00 82.94 291 VAL A CA 1
ATOM 2286 C C . VAL A 1 291 ? -13.957 -3.525 9.408 1.00 82.94 291 VAL A C 1
ATOM 2288 O O . VAL A 1 291 ? -14.827 -3.259 8.577 1.00 82.94 291 VAL A O 1
ATOM 2291 N N . PHE A 1 292 ? -12.825 -2.845 9.544 1.00 85.31 292 PHE A N 1
ATOM 2292 C CA . PHE A 1 292 ? -12.432 -1.737 8.694 1.00 85.31 292 PHE A CA 1
ATOM 2293 C C . PHE A 1 292 ? -11.179 -2.088 7.905 1.00 85.31 292 PHE A C 1
ATOM 2295 O O . PHE A 1 292 ? -10.247 -2.694 8.438 1.00 85.31 292 PHE A O 1
ATOM 2302 N N . THR A 1 293 ? -11.135 -1.659 6.651 1.00 82.56 293 THR A N 1
ATOM 2303 C CA . THR A 1 293 ? -9.929 -1.680 5.826 1.00 82.56 293 THR A CA 1
ATOM 2304 C C . THR A 1 293 ? -9.363 -0.269 5.777 1.00 82.56 293 THR A C 1
ATOM 2306 O O . THR A 1 293 ? -10.033 0.664 5.344 1.00 82.56 293 THR A O 1
ATOM 2309 N N . LEU A 1 294 ? -8.138 -0.098 6.266 1.00 85.12 294 LEU A N 1
ATOM 2310 C CA . LEU A 1 294 ? -7.446 1.183 6.311 1.00 85.12 294 LEU A CA 1
ATOM 2311 C C . LEU A 1 294 ? -6.320 1.195 5.301 1.00 85.12 294 LEU A C 1
ATOM 2313 O O . LEU A 1 294 ? -5.478 0.302 5.326 1.00 85.12 294 LEU A O 1
ATOM 2317 N N . LEU A 1 295 ? -6.254 2.240 4.486 1.00 81.06 295 LEU A N 1
ATOM 2318 C CA . LEU A 1 295 ? -5.044 2.569 3.751 1.00 81.06 295 LEU A CA 1
ATOM 2319 C C . LEU A 1 295 ? -4.224 3.539 4.597 1.00 81.06 295 LEU A C 1
ATOM 2321 O O . LEU A 1 295 ? -4.550 4.724 4.706 1.00 81.06 295 LEU A O 1
ATOM 2325 N N . VAL A 1 296 ? -3.180 3.015 5.228 1.00 80.88 296 VAL A N 1
ATOM 2326 C CA . VAL A 1 296 ? -2.244 3.806 6.023 1.00 80.88 296 VAL A CA 1
ATOM 2327 C C . VAL A 1 296 ? -1.043 4.112 5.153 1.00 80.88 296 VAL A C 1
ATOM 2329 O O . VAL A 1 296 ? -0.454 3.192 4.593 1.00 80.88 296 VAL A O 1
ATOM 2332 N N . SER A 1 297 ? -0.667 5.380 5.060 1.00 76.62 297 SER A N 1
ATOM 2333 C CA . SER A 1 297 ? 0.593 5.778 4.451 1.00 76.62 297 SER A CA 1
ATOM 2334 C C . SER A 1 297 ? 1.493 6.466 5.457 1.00 76.62 297 SER A C 1
ATOM 2336 O O . SER A 1 297 ? 1.029 7.090 6.416 1.00 76.62 297 SER A O 1
ATOM 2338 N N . ALA A 1 298 ? 2.790 6.370 5.228 1.00 71.00 298 ALA A N 1
ATOM 2339 C CA . ALA A 1 298 ? 3.748 7.245 5.864 1.00 71.00 298 ALA A CA 1
ATOM 2340 C C . ALA A 1 298 ? 4.885 7.568 4.897 1.00 71.00 298 ALA A C 1
ATOM 2342 O O . ALA A 1 298 ? 5.184 6.825 3.962 1.00 71.00 298 ALA A O 1
ATOM 2343 N N . GLU A 1 299 ? 5.499 8.717 5.138 1.00 69.88 299 GLU A N 1
ATOM 2344 C CA . GLU A 1 299 ? 6.607 9.236 4.350 1.00 69.88 299 GLU A CA 1
ATOM 2345 C C . GLU A 1 299 ? 7.762 9.572 5.293 1.00 69.88 299 GLU A C 1
ATOM 2347 O O . GLU A 1 299 ? 7.594 10.325 6.255 1.00 69.88 299 GLU A O 1
ATOM 2352 N N . ASN A 1 300 ? 8.938 9.012 5.033 1.00 68.88 300 ASN A N 1
ATOM 2353 C CA . ASN A 1 300 ? 10.184 9.424 5.671 1.00 68.88 300 ASN A CA 1
ATOM 2354 C C . ASN A 1 300 ? 11.113 10.064 4.628 1.00 68.88 300 ASN A C 1
ATOM 2356 O O . ASN A 1 300 ? 10.783 10.131 3.445 1.00 68.88 300 ASN A O 1
ATOM 2360 N N . GLU A 1 301 ? 12.284 10.542 5.058 1.00 66.75 301 GLU A N 1
ATOM 2361 C CA . GLU A 1 301 ? 13.247 11.213 4.167 1.00 66.75 301 GLU A CA 1
ATOM 2362 C C . GLU A 1 301 ? 13.717 10.342 2.985 1.00 66.75 301 GLU A C 1
ATOM 2364 O O . GLU A 1 301 ? 14.274 10.874 2.027 1.00 66.75 301 GLU A O 1
ATOM 2369 N N . CYS A 1 302 ? 13.497 9.025 3.036 1.00 66.19 302 CYS A N 1
ATOM 2370 C CA . CYS A 1 302 ? 14.007 8.072 2.057 1.00 66.19 302 CYS A CA 1
ATOM 2371 C C . CYS A 1 302 ? 12.910 7.314 1.290 1.00 66.19 302 CYS A C 1
ATOM 2373 O O . CYS A 1 302 ? 13.175 6.758 0.229 1.00 66.19 302 CYS A O 1
ATOM 2375 N N . SER A 1 303 ? 11.685 7.231 1.806 1.00 64.69 303 SER A N 1
ATOM 2376 C CA . SER A 1 303 ? 10.658 6.329 1.283 1.00 64.69 303 SER A CA 1
ATOM 2377 C C . SER A 1 303 ? 9.250 6.771 1.660 1.00 64.69 303 SER A C 1
ATOM 2379 O O . SER A 1 303 ? 9.002 7.288 2.749 1.00 64.69 303 SER A O 1
ATOM 2381 N N . PHE A 1 304 ? 8.323 6.501 0.749 1.00 67.50 304 PHE A N 1
ATOM 2382 C CA . PHE A 1 304 ? 6.894 6.495 1.005 1.00 67.50 304 PHE A CA 1
ATOM 2383 C C . PHE A 1 304 ? 6.437 5.039 1.011 1.00 67.50 304 PHE A C 1
ATOM 2385 O O . PHE A 1 304 ? 6.784 4.290 0.097 1.00 67.50 304 PHE A O 1
ATOM 2392 N N . ASP A 1 305 ? 5.674 4.648 2.023 1.00 67.94 305 ASP A N 1
ATOM 2393 C CA . ASP A 1 305 ? 5.068 3.322 2.100 1.00 67.94 305 ASP A CA 1
ATOM 2394 C C . ASP A 1 305 ? 3.576 3.479 2.385 1.00 67.94 305 ASP A C 1
ATOM 2396 O O . ASP A 1 305 ? 3.179 4.275 3.241 1.00 67.94 305 ASP A O 1
ATOM 2400 N N . ALA A 1 306 ? 2.753 2.731 1.655 1.00 69.94 306 ALA A N 1
ATOM 2401 C CA . ALA A 1 306 ? 1.313 2.681 1.838 1.00 69.94 306 ALA A CA 1
ATOM 2402 C C . ALA A 1 306 ? 0.879 1.225 1.977 1.00 69.94 306 ALA A C 1
ATOM 2404 O O . ALA A 1 306 ? 1.170 0.375 1.135 1.00 69.94 306 ALA A O 1
ATOM 2405 N N . LYS A 1 307 ? 0.165 0.931 3.060 1.00 73.62 307 LYS A N 1
ATOM 2406 C CA . LYS A 1 307 ? -0.218 -0.424 3.430 1.00 73.62 307 LYS A CA 1
ATOM 2407 C C . LYS A 1 307 ? -1.695 -0.490 3.774 1.00 73.62 307 LYS A C 1
ATOM 2409 O O . LYS A 1 307 ? -2.208 0.321 4.545 1.00 73.62 307 LYS A O 1
ATOM 2414 N N . LEU A 1 308 ? -2.355 -1.514 3.237 1.00 74.94 308 LEU A N 1
ATOM 2415 C CA . LEU A 1 308 ? -3.685 -1.906 3.676 1.00 74.94 308 LEU A CA 1
ATOM 2416 C C . LEU A 1 308 ? -3.585 -2.655 5.007 1.00 74.94 308 LEU A C 1
ATOM 2418 O O . LEU A 1 308 ? -2.881 -3.661 5.123 1.00 74.94 308 LEU A O 1
ATOM 2422 N N . VAL A 1 309 ? -4.300 -2.160 6.010 1.00 81.38 309 VAL A N 1
ATOM 2423 C CA . VAL A 1 309 ? -4.366 -2.723 7.359 1.00 81.38 309 VAL A CA 1
ATOM 2424 C C . VAL A 1 309 ? -5.819 -3.036 7.672 1.00 81.38 309 VAL A C 1
ATOM 2426 O O . VAL A 1 309 ? -6.704 -2.221 7.423 1.00 81.38 309 VAL A O 1
ATOM 2429 N N . SER A 1 310 ? -6.081 -4.225 8.209 1.00 79.62 310 SER A N 1
ATOM 2430 C CA . SER A 1 310 ? -7.414 -4.569 8.706 1.00 79.62 310 SER A CA 1
ATOM 2431 C C . SER A 1 310 ? -7.511 -4.232 10.188 1.00 79.62 310 SER A C 1
ATOM 2433 O O . SER A 1 310 ? -6.688 -4.674 10.991 1.00 79.62 310 SER A O 1
ATOM 2435 N N . LEU A 1 311 ? -8.528 -3.459 10.554 1.00 83.69 311 LEU A N 1
ATOM 2436 C CA . LEU A 1 311 ? -8.863 -3.147 11.934 1.00 83.69 311 LEU A CA 1
ATOM 2437 C C . LEU A 1 311 ? -10.197 -3.792 12.280 1.00 83.69 311 LEU A C 1
ATOM 2439 O O . LEU A 1 311 ? -11.250 -3.327 11.851 1.00 83.69 311 LEU A O 1
ATOM 2443 N N . SER A 1 312 ? -10.146 -4.842 13.088 1.00 80.88 312 SER A N 1
ATOM 2444 C CA . SER A 1 312 ? -11.342 -5.455 13.655 1.00 80.88 312 SER A CA 1
ATOM 2445 C C . SER A 1 312 ? -11.652 -4.808 14.998 1.00 80.88 312 SER A C 1
ATOM 2447 O O . SER A 1 312 ? -10.806 -4.772 15.892 1.00 80.88 312 SER A O 1
ATOM 2449 N N . ILE A 1 313 ? -12.873 -4.309 15.159 1.00 80.38 313 ILE A N 1
ATOM 2450 C CA . ILE A 1 313 ? -13.384 -3.881 16.455 1.00 80.38 313 ILE A CA 1
ATOM 2451 C C . ILE A 1 313 ? -13.792 -5.142 17.213 1.00 80.38 313 ILE A C 1
ATOM 2453 O O . ILE A 1 313 ? -14.666 -5.875 16.740 1.00 80.38 313 ILE A O 1
ATOM 2457 N N . PRO A 1 314 ? -13.188 -5.435 18.376 1.00 66.56 314 PRO A N 1
ATOM 2458 C CA . PRO A 1 314 ? -13.496 -6.653 19.103 1.00 66.56 314 PRO A CA 1
ATOM 2459 C C . PRO A 1 314 ? -14.994 -6.734 19.410 1.00 66.56 314 PRO A C 1
ATOM 2461 O O . PRO A 1 314 ? -15.628 -5.755 19.817 1.00 66.56 314 PRO A O 1
ATOM 2464 N N . HIS A 1 315 ? -15.573 -7.919 19.208 1.00 59.59 315 HIS A N 1
ATOM 2465 C CA . HIS A 1 315 ? -16.926 -8.192 19.668 1.00 59.59 315 HIS A CA 1
ATOM 2466 C C . HIS A 1 315 ? -16.968 -8.020 21.187 1.00 59.59 315 HIS A C 1
ATOM 2468 O O . HIS A 1 315 ? -16.351 -8.787 21.927 1.00 59.59 315 HIS A O 1
ATOM 2474 N N . HIS A 1 316 ? -17.777 -7.079 21.666 1.00 57.00 316 HIS A N 1
ATOM 2475 C CA . HIS A 1 316 ? -18.379 -7.243 22.981 1.00 57.00 316 HIS A CA 1
ATOM 2476 C C . HIS A 1 316 ? -19.296 -8.468 22.869 1.00 57.00 316 HIS A C 1
ATOM 2478 O O . HIS A 1 316 ? -20.318 -8.416 22.180 1.00 57.00 316 HIS A O 1
ATOM 2484 N N . TYR A 1 317 ? -18.871 -9.604 23.425 1.00 42.53 317 TYR A N 1
ATOM 2485 C CA . TYR A 1 317 ? -19.565 -10.878 23.254 1.00 42.53 317 TYR A CA 1
ATOM 2486 C C . TYR A 1 317 ? -21.005 -10.749 23.768 1.00 42.53 317 TYR A C 1
ATOM 2488 O O . TYR A 1 317 ? -21.261 -10.584 24.962 1.00 42.53 317 TYR A O 1
ATOM 2496 N N . THR A 1 318 ? -21.953 -10.786 22.837 1.00 43.50 318 THR A N 1
ATOM 2497 C CA . THR A 1 318 ? -23.389 -10.781 23.103 1.00 43.50 318 THR A CA 1
ATOM 2498 C C . THR A 1 318 ? -23.922 -12.145 22.708 1.00 43.50 318 THR A C 1
ATOM 2500 O O . THR A 1 318 ? -24.084 -12.440 21.528 1.00 43.50 318 THR A O 1
ATOM 2503 N N . ASP A 1 319 ? -24.177 -13.005 23.693 1.00 45.38 319 ASP A N 1
ATOM 2504 C CA . ASP A 1 319 ? -24.942 -14.225 23.460 1.00 45.38 319 ASP A CA 1
ATOM 2505 C C . ASP A 1 319 ? -26.429 -13.898 23.689 1.00 45.38 319 ASP A C 1
ATOM 2507 O O . ASP A 1 319 ? -26.823 -13.581 24.817 1.00 45.38 319 ASP A O 1
ATOM 2511 N N . PRO A 1 320 ? -27.292 -13.980 22.660 1.00 43.78 320 PRO A N 1
ATOM 2512 C CA . PRO A 1 320 ? -28.722 -13.709 22.802 1.00 43.78 320 PRO A CA 1
ATOM 2513 C C . PRO A 1 320 ? -29.428 -14.606 23.832 1.00 43.78 320 PRO A C 1
ATOM 2515 O O . PRO A 1 320 ? -30.499 -14.239 24.315 1.00 43.78 320 PRO A O 1
ATOM 2518 N N . ALA A 1 321 ? -28.863 -15.776 24.147 1.00 43.91 321 ALA A N 1
ATOM 2519 C CA . ALA A 1 321 ? -29.398 -16.732 25.108 1.00 43.91 321 ALA A CA 1
ATOM 2520 C C . ALA A 1 321 ? -28.799 -16.597 26.520 1.00 43.91 321 ALA A C 1
ATOM 2522 O O . ALA A 1 321 ? -29.442 -17.057 27.465 1.00 43.91 321 ALA A O 1
ATOM 2523 N N . LEU A 1 322 ? -27.617 -15.985 26.679 1.00 46.75 322 LEU A N 1
ATOM 2524 C CA . LEU A 1 322 ? -26.897 -15.923 27.964 1.00 46.75 322 LEU A CA 1
ATOM 2525 C C . LEU A 1 322 ? -26.724 -14.506 28.537 1.00 46.75 322 LEU A C 1
ATOM 2527 O O . LEU A 1 322 ? -26.505 -14.389 29.734 1.00 46.75 322 LEU A O 1
ATOM 2531 N N . GLY A 1 323 ? -26.912 -13.438 27.753 1.00 49.38 323 GLY A N 1
ATOM 2532 C CA . GLY A 1 323 ? -26.785 -12.057 28.235 1.00 49.38 323 GLY A CA 1
ATOM 2533 C C . GLY A 1 323 ? -25.569 -11.311 27.677 1.00 49.38 323 GLY A C 1
ATOM 2534 O O . GLY A 1 323 ? -24.877 -11.789 26.778 1.00 49.38 323 GLY A O 1
ATOM 2535 N N . TYR A 1 324 ? -25.341 -10.093 28.173 1.00 48.00 324 TYR A N 1
ATOM 2536 C CA . TYR A 1 324 ? -24.149 -9.303 27.845 1.00 48.00 324 TYR A CA 1
ATOM 2537 C C . TYR A 1 324 ? -23.031 -9.687 28.799 1.00 48.00 324 TYR A C 1
ATOM 2539 O O . TYR A 1 324 ? -23.236 -9.539 29.998 1.00 48.00 324 TYR A O 1
ATOM 2547 N N . ARG A 1 325 ? -21.865 -10.099 28.292 1.00 50.88 325 ARG A N 1
ATOM 2548 C CA . ARG A 1 325 ? -20.663 -10.261 29.115 1.00 50.88 325 ARG A CA 1
ATOM 2549 C C . ARG A 1 325 ? -19.602 -9.257 28.690 1.00 50.88 325 ARG A C 1
ATOM 2551 O O . ARG A 1 325 ? -19.211 -9.210 27.526 1.00 50.88 325 ARG A O 1
ATOM 2558 N N . ILE A 1 326 ? -19.151 -8.449 29.638 1.00 56.72 326 ILE A N 1
ATOM 2559 C CA . ILE A 1 326 ? -18.070 -7.488 29.455 1.00 56.72 326 ILE A CA 1
ATOM 2560 C C . ILE A 1 326 ? -16.878 -8.034 30.235 1.00 56.72 326 ILE A C 1
ATOM 2562 O O . ILE A 1 326 ? -16.911 -8.066 31.462 1.00 56.72 326 ILE A O 1
ATOM 2566 N N . LEU A 1 327 ? -15.872 -8.507 29.500 1.00 51.50 327 LEU A N 1
ATOM 2567 C CA . LEU A 1 327 ? -14.607 -8.977 30.053 1.00 51.50 327 LEU A CA 1
ATOM 2568 C C . LEU A 1 327 ? -13.703 -7.762 30.262 1.00 51.50 327 LEU A C 1
ATOM 2570 O O . LEU A 1 327 ? -13.221 -7.183 29.291 1.00 51.50 327 LEU A O 1
ATOM 2574 N N . CYS A 1 328 ? -13.526 -7.367 31.519 1.00 57.38 328 CYS A N 1
ATOM 2575 C CA . CYS A 1 328 ? -12.514 -6.408 31.949 1.00 57.38 328 CYS A CA 1
ATOM 2576 C C . CYS A 1 328 ? -12.015 -6.781 33.369 1.00 57.38 328 CYS A C 1
ATOM 2578 O O . CYS A 1 328 ? -12.381 -7.835 33.879 1.00 57.38 328 CYS A O 1
ATOM 2580 N N . ASP A 1 329 ? -11.284 -5.891 34.072 1.00 55.12 329 ASP A N 1
ATOM 2581 C CA . ASP A 1 329 ? -10.976 -5.994 35.528 1.00 55.12 329 ASP A CA 1
ATOM 2582 C C . ASP A 1 329 ? -12.195 -6.366 36.405 1.00 55.12 329 ASP A C 1
ATOM 2584 O O . ASP A 1 329 ? -12.054 -6.838 37.544 1.00 55.12 329 ASP A O 1
ATOM 2588 N N . TYR A 1 330 ? -13.392 -6.106 35.874 1.00 61.94 330 TYR A N 1
ATOM 2589 C CA . TYR A 1 330 ? -14.663 -6.601 36.364 1.00 61.94 330 TYR A CA 1
ATOM 2590 C C . TYR A 1 330 ? -15.357 -7.414 35.267 1.00 61.94 330 TYR A C 1
ATOM 2592 O O . TYR A 1 330 ? -15.648 -6.885 34.196 1.00 61.94 330 TYR A O 1
ATOM 2600 N N . ASP A 1 331 ? -15.670 -8.668 35.570 1.00 70.25 331 ASP A N 1
ATOM 2601 C CA . ASP A 1 331 ? -16.517 -9.543 34.769 1.00 70.25 331 ASP A CA 1
ATOM 2602 C C . ASP A 1 331 ? -17.974 -9.107 35.002 1.00 70.25 331 ASP A C 1
ATOM 2604 O O . ASP A 1 331 ? -18.547 -9.372 36.062 1.00 70.25 331 ASP A O 1
ATOM 2608 N N . ILE A 1 332 ? -18.548 -8.338 34.071 1.00 72.56 332 ILE A N 1
ATOM 2609 C CA . ILE A 1 332 ? -19.934 -7.852 34.173 1.00 72.56 332 ILE A CA 1
ATOM 2610 C C . ILE A 1 332 ? -20.806 -8.691 33.253 1.00 72.56 332 ILE A C 1
ATOM 2612 O O . ILE A 1 332 ? -20.660 -8.627 32.033 1.00 72.56 332 ILE A O 1
ATOM 2616 N N . GLU A 1 333 ? -21.753 -9.419 33.827 1.00 73.69 333 GLU A N 1
ATOM 2617 C CA . GLU A 1 333 ? -22.725 -10.216 33.097 1.00 73.69 333 GLU A CA 1
ATOM 2618 C C . GLU A 1 333 ? -24.146 -9.669 33.344 1.00 73.69 333 GLU A C 1
ATOM 2620 O O . GLU A 1 333 ? -24.539 -9.400 34.478 1.00 73.69 333 GLU A O 1
ATOM 2625 N N . VAL A 1 334 ? -24.914 -9.420 32.278 1.00 70.38 334 VAL A N 1
ATOM 2626 C CA . VAL A 1 334 ? -26.282 -8.866 32.342 1.00 70.38 334 VAL A CA 1
ATOM 2627 C C . VAL A 1 334 ? -27.254 -9.797 31.627 1.00 70.38 334 VAL A C 1
ATOM 2629 O O . VAL A 1 334 ? -27.195 -9.910 30.400 1.00 70.38 334 VAL A O 1
ATOM 2632 N N . TRP A 1 335 ? -28.181 -10.418 32.359 1.00 69.62 335 TRP A N 1
ATOM 2633 C CA . TRP A 1 335 ? -29.136 -11.389 31.817 1.00 69.62 335 TRP A CA 1
ATOM 2634 C C . TRP A 1 335 ? -30.526 -11.312 32.474 1.00 69.62 335 TRP A C 1
ATOM 2636 O O . TRP A 1 335 ? -30.668 -10.834 33.593 1.00 69.62 335 TRP A O 1
ATOM 2646 N N . PRO A 1 336 ? -31.588 -11.808 31.813 1.00 64.38 336 PRO A N 1
ATOM 2647 C CA . PRO A 1 336 ? -31.645 -12.048 30.373 1.00 64.38 336 PRO A CA 1
ATOM 2648 C C . PRO A 1 336 ? -31.424 -10.739 29.601 1.00 64.38 336 PRO A C 1
ATOM 2650 O O . PRO A 1 336 ? -31.558 -9.652 30.170 1.00 64.38 336 PRO A O 1
ATOM 2653 N N . ASN A 1 337 ? -31.090 -10.832 28.306 1.00 57.97 337 ASN A N 1
ATOM 2654 C CA . ASN A 1 337 ? -31.071 -9.649 27.442 1.00 57.97 337 ASN A CA 1
ATOM 2655 C C . ASN A 1 337 ? -32.399 -8.896 27.660 1.00 57.97 337 ASN A C 1
ATOM 2657 O O . ASN A 1 337 ? -33.443 -9.555 27.608 1.00 57.97 337 ASN A O 1
ATOM 2661 N N . PRO A 1 338 ? -32.402 -7.591 27.991 1.00 58.56 338 PRO A N 1
ATOM 2662 C CA . PRO A 1 338 ? -33.626 -6.902 28.362 1.00 58.56 338 PRO A CA 1
ATOM 2663 C C . PRO A 1 338 ? -34.547 -6.689 27.149 1.00 58.56 338 PRO A C 1
ATOM 2665 O O . PRO A 1 338 ? -34.666 -5.589 26.624 1.00 58.56 338 PRO A O 1
ATOM 2668 N N . VAL A 1 339 ? -35.187 -7.753 26.675 1.00 55.00 339 VAL A N 1
ATOM 2669 C CA . VAL A 1 339 ? -36.240 -7.718 25.664 1.00 55.00 339 VAL A CA 1
ATOM 2670 C C . VAL A 1 339 ? -37.562 -7.475 26.381 1.00 55.00 339 VAL A C 1
ATOM 2672 O O . VAL A 1 339 ? -37.916 -8.199 27.311 1.00 55.00 339 VAL A O 1
ATOM 2675 N N . GLY A 1 340 ? -38.258 -6.407 25.988 1.00 50.03 340 GLY A N 1
ATOM 2676 C CA . GLY A 1 340 ? -39.412 -5.853 26.691 1.00 50.03 340 GLY A CA 1
ATOM 2677 C C . GLY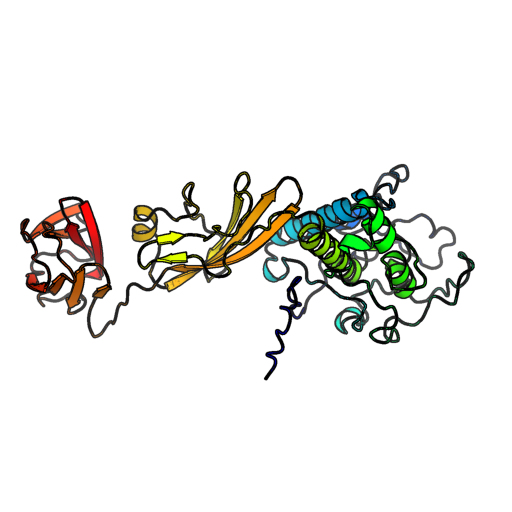 A 1 340 ? -40.411 -6.888 27.226 1.00 50.03 340 GLY A C 1
ATOM 2678 O O . GLY A 1 340 ? -40.911 -7.748 26.502 1.00 50.03 340 GLY A O 1
ATOM 2679 N N . GLY A 1 341 ? -40.744 -6.752 28.513 1.00 56.75 341 GLY A N 1
ATOM 2680 C CA . GLY A 1 341 ? -41.792 -7.522 29.183 1.00 56.75 341 GLY A CA 1
ATOM 2681 C C . GLY A 1 341 ? -41.386 -7.988 30.575 1.00 56.75 341 GLY A C 1
ATOM 2682 O O . GLY A 1 341 ? -40.808 -9.052 30.686 1.00 56.75 341 GLY A O 1
ATOM 2683 N N . PHE A 1 342 ? -41.728 -7.196 31.603 1.00 57.34 342 PHE A N 1
ATOM 2684 C CA . PHE A 1 342 ? -41.812 -7.467 33.061 1.00 57.34 342 PHE A CA 1
ATOM 2685 C C . PHE A 1 342 ? -40.752 -8.327 33.778 1.00 57.34 342 PHE A C 1
ATOM 2687 O O . PHE A 1 342 ? -40.838 -8.471 34.999 1.00 57.34 342 PHE A O 1
ATOM 2694 N N . SER A 1 343 ? -39.762 -8.876 33.090 1.00 65.56 343 SER A N 1
ATOM 2695 C CA . SER A 1 343 ? -38.698 -9.656 33.689 1.00 65.56 343 SER A CA 1
ATOM 2696 C C . SER A 1 343 ? -37.674 -8.692 34.280 1.00 65.56 343 SER A C 1
ATOM 2698 O O . SER A 1 343 ? -37.318 -7.696 33.632 1.00 65.56 343 SER A O 1
ATOM 2700 N N . PRO A 1 344 ? -37.239 -8.926 35.525 1.00 74.44 344 PRO A N 1
ATOM 2701 C CA . PRO A 1 344 ? -36.128 -8.180 36.075 1.00 74.44 344 PRO A CA 1
ATOM 2702 C C . PRO A 1 344 ? -34.865 -8.449 35.252 1.00 74.44 344 PRO A C 1
ATOM 2704 O O . PRO A 1 344 ? -34.698 -9.536 34.700 1.00 74.44 344 PRO A O 1
ATOM 2707 N N . VAL A 1 345 ? -33.991 -7.450 35.190 1.00 74.75 345 VAL A N 1
ATOM 2708 C CA . VAL A 1 345 ? -32.633 -7.618 34.666 1.00 74.75 345 VAL A CA 1
ATOM 2709 C C . VAL A 1 345 ? -31.749 -8.027 35.837 1.00 74.75 345 VAL A C 1
ATOM 2711 O O . VAL A 1 345 ? -31.700 -7.314 36.842 1.00 74.75 345 VAL A O 1
ATOM 2714 N N . GLU A 1 346 ? -31.097 -9.174 35.727 1.00 77.50 346 GLU A N 1
ATOM 2715 C CA . GLU A 1 346 ? -30.046 -9.622 36.631 1.00 77.50 346 GLU A CA 1
ATOM 2716 C C . GLU A 1 346 ? -28.706 -9.098 36.113 1.00 77.50 346 GLU A C 1
ATOM 2718 O O . GLU A 1 346 ? -28.395 -9.177 34.926 1.00 77.50 346 GLU A O 1
ATOM 2723 N N . ILE A 1 347 ? -27.950 -8.474 37.006 1.00 79.12 347 ILE A N 1
ATOM 2724 C CA . ILE A 1 347 ? -26.611 -7.960 36.744 1.00 79.12 347 ILE A CA 1
ATOM 2725 C C . ILE A 1 347 ? -25.696 -8.648 37.745 1.00 79.12 347 ILE A C 1
ATOM 2727 O O . ILE A 1 347 ? -25.868 -8.442 38.949 1.00 79.12 347 ILE A O 1
ATOM 2731 N N . GLU A 1 348 ? -24.736 -9.428 37.271 1.00 80.31 348 GLU A N 1
ATOM 2732 C CA . GLU A 1 348 ? -23.638 -9.949 38.076 1.00 80.31 348 GLU A CA 1
ATOM 2733 C C . GLU A 1 348 ? -22.344 -9.243 37.721 1.00 80.31 348 GLU A C 1
ATOM 2735 O O . GLU A 1 348 ? -22.068 -8.948 36.564 1.00 80.31 348 GLU A O 1
ATOM 2740 N N . ILE A 1 349 ? -21.575 -8.914 38.750 1.00 78.44 349 ILE A N 1
ATOM 2741 C CA . ILE A 1 349 ? -20.306 -8.212 38.617 1.00 78.44 349 ILE A CA 1
ATOM 2742 C C . ILE A 1 349 ? -19.302 -8.939 39.482 1.00 78.44 349 ILE A C 1
ATOM 2744 O O . ILE A 1 349 ? -19.456 -8.941 40.705 1.00 78.44 349 ILE A O 1
ATOM 2748 N N . GLN A 1 350 ? -18.281 -9.519 38.872 1.00 79.75 350 GLN A N 1
ATOM 2749 C CA . GLN A 1 350 ? -17.174 -10.163 39.561 1.00 79.75 350 GLN A CA 1
ATOM 2750 C C . GLN A 1 350 ? -15.919 -9.297 39.427 1.00 79.75 350 GLN A C 1
ATOM 2752 O O . GLN A 1 350 ? -15.521 -8.958 38.326 1.00 79.75 350 GLN A O 1
ATOM 2757 N N . SER A 1 351 ? -15.293 -8.904 40.537 1.00 79.06 351 SER A N 1
ATOM 2758 C CA . SER A 1 351 ? -14.016 -8.172 40.505 1.00 79.06 351 SER A CA 1
ATOM 2759 C C . SER A 1 351 ? -12.833 -9.137 40.463 1.00 79.06 351 SER A C 1
ATOM 2761 O O . SER A 1 351 ? -12.688 -9.933 41.392 1.00 79.06 351 SER A O 1
ATOM 2763 N N . ASP A 1 352 ? -11.943 -9.031 39.475 1.00 64.12 352 ASP A N 1
ATOM 2764 C CA . ASP A 1 352 ? -10.902 -10.047 39.268 1.00 64.12 352 ASP A CA 1
ATOM 2765 C C . ASP A 1 352 ? -9.570 -9.775 39.986 1.00 64.12 352 ASP A C 1
ATOM 2767 O O . ASP A 1 352 ? -8.843 -10.725 40.282 1.00 64.12 352 ASP A O 1
ATOM 2771 N N . SER A 1 353 ? -9.245 -8.541 40.408 1.00 54.03 353 SER A N 1
ATOM 2772 C CA . SER A 1 353 ? -8.116 -8.350 41.339 1.00 54.03 353 SER A CA 1
ATOM 2773 C C . SER A 1 353 ? -8.062 -7.011 42.097 1.00 54.03 353 SER A C 1
ATOM 2775 O O . SER A 1 353 ? -7.942 -5.927 41.540 1.00 54.03 353 SER A O 1
ATOM 2777 N N . GLY A 1 354 ? -8.045 -7.121 43.431 1.00 56.53 354 GLY A N 1
ATOM 2778 C CA . GLY A 1 354 ? -7.258 -6.304 44.371 1.00 56.53 354 GLY A CA 1
ATOM 2779 C C . GLY A 1 354 ? -7.547 -4.809 44.560 1.00 56.53 354 GLY A C 1
ATOM 2780 O O . GLY A 1 354 ? -7.177 -4.281 45.611 1.00 56.53 354 GLY A O 1
ATOM 2781 N N . THR A 1 355 ? -8.182 -4.111 43.621 1.00 59.03 355 THR A N 1
ATOM 2782 C CA . THR A 1 355 ? -8.393 -2.662 43.733 1.00 59.03 355 THR A CA 1
ATOM 2783 C C . THR A 1 355 ? -9.815 -2.353 44.191 1.00 59.03 355 THR A C 1
ATOM 2785 O O . THR A 1 355 ? -10.800 -2.652 43.526 1.00 59.03 355 THR A O 1
ATOM 2788 N N . GLY A 1 356 ? -9.924 -1.781 45.393 1.00 72.62 356 GLY A N 1
ATOM 2789 C CA . GLY A 1 356 ? -11.191 -1.339 45.969 1.00 72.62 356 GLY A CA 1
ATOM 2790 C C . GLY A 1 356 ? -11.727 -0.106 45.250 1.00 72.62 356 GLY A C 1
ATOM 2791 O O . GLY A 1 356 ? -11.590 0.998 45.772 1.00 72.62 356 GLY A O 1
ATOM 2792 N N . LYS A 1 357 ? -12.311 -0.286 44.066 1.00 80.25 357 LYS A N 1
ATOM 2793 C CA . LYS A 1 357 ? -12.980 0.774 43.305 1.00 80.25 357 LYS A CA 1
ATOM 2794 C C . LYS A 1 357 ? -14.398 0.976 43.813 1.00 80.25 357 LYS A C 1
ATOM 2796 O O . LYS A 1 357 ? -15.057 0.021 44.228 1.00 80.25 357 LYS A O 1
ATOM 2801 N N . THR A 1 358 ? -14.878 2.214 43.784 1.00 87.12 358 THR A N 1
ATOM 2802 C CA . THR A 1 358 ? -16.294 2.501 44.034 1.00 87.12 358 THR A CA 1
ATOM 2803 C C . THR A 1 358 ? -17.076 2.314 42.743 1.00 87.12 358 THR A C 1
ATOM 2805 O O . THR A 1 358 ? -16.854 3.039 41.781 1.00 87.12 358 THR A O 1
ATOM 2808 N N . LEU A 1 359 ? -17.967 1.327 42.702 1.00 86.94 359 LEU A N 1
ATOM 2809 C CA . LEU A 1 359 ? -18.840 1.109 41.553 1.00 86.94 359 LEU A CA 1
ATOM 2810 C C . LEU A 1 359 ? -20.138 1.913 41.740 1.00 86.94 359 LEU A C 1
ATOM 2812 O O . LEU A 1 359 ? -20.662 1.992 42.840 1.00 86.94 359 LEU A O 1
ATOM 2816 N N . GLU A 1 360 ? -20.693 2.490 40.685 1.00 90.75 360 GLU A N 1
ATOM 2817 C CA . GLU A 1 360 ? -22.054 3.029 40.654 1.00 90.75 360 GLU A CA 1
ATOM 2818 C C . GLU A 1 360 ? -22.740 2.530 39.383 1.00 90.75 360 GLU A C 1
ATOM 2820 O O . GLU A 1 360 ? -22.150 2.562 38.306 1.00 90.75 360 GLU A O 1
ATOM 2825 N N . ILE A 1 361 ? -23.990 2.076 39.487 1.00 90.88 361 ILE A N 1
ATOM 2826 C CA . ILE A 1 361 ? -24.746 1.613 38.318 1.00 90.88 361 ILE A CA 1
ATOM 2827 C C . ILE A 1 361 ? -25.902 2.564 38.075 1.00 90.88 361 ILE A C 1
ATOM 2829 O O . ILE A 1 361 ? -26.710 2.822 38.971 1.00 90.88 361 ILE A O 1
ATOM 2833 N N . ARG A 1 362 ? -26.006 3.066 36.846 1.00 93.31 362 ARG A N 1
ATOM 2834 C CA . ARG A 1 362 ? -27.067 3.972 36.411 1.00 93.31 362 ARG A CA 1
ATOM 2835 C C . ARG A 1 362 ? -27.850 3.363 35.260 1.00 93.31 362 ARG A C 1
ATOM 2837 O O . ARG A 1 362 ? -27.294 2.747 34.365 1.00 93.31 362 ARG A O 1
ATOM 2844 N N . HIS A 1 363 ? -29.150 3.587 35.260 1.00 92.19 363 HIS A N 1
ATOM 2845 C CA . HIS A 1 363 ? -30.020 3.396 34.111 1.00 92.19 363 HIS A CA 1
ATOM 2846 C C . HIS A 1 363 ? -30.217 4.733 33.410 1.00 92.19 363 HIS A C 1
ATOM 2848 O O . HIS A 1 363 ? -30.458 5.738 34.078 1.00 92.19 363 HIS A O 1
ATOM 2854 N N . VAL A 1 364 ? -30.156 4.737 32.083 1.00 89.81 364 VAL A N 1
ATOM 2855 C CA . VAL A 1 364 ? -30.468 5.893 31.244 1.00 89.81 364 VAL A CA 1
ATOM 2856 C C . VAL A 1 364 ? -31.544 5.504 30.239 1.00 89.81 364 VAL A C 1
ATOM 2858 O O . VAL A 1 364 ? -31.359 4.613 29.412 1.00 89.81 364 VAL A O 1
ATOM 2861 N N . ASP A 1 365 ? -32.675 6.197 30.296 1.00 89.31 365 ASP A N 1
ATOM 2862 C CA . ASP A 1 365 ? -33.678 6.205 29.237 1.00 89.31 365 ASP A CA 1
ATOM 2863 C C . ASP A 1 365 ? -33.238 7.214 28.170 1.00 89.31 365 ASP A C 1
ATOM 2865 O O . ASP A 1 365 ? -33.314 8.427 28.391 1.00 89.31 365 ASP A O 1
ATOM 2869 N N . LEU A 1 366 ? -32.736 6.719 27.033 1.00 82.50 366 LEU A N 1
ATOM 2870 C CA . LEU A 1 366 ? -32.156 7.569 25.988 1.00 82.50 366 LEU A CA 1
ATOM 2871 C C . LEU A 1 366 ? -33.229 8.378 25.252 1.00 82.50 366 LEU A C 1
ATOM 2873 O O . LEU A 1 366 ? -32.950 9.479 24.784 1.00 82.50 366 LEU A O 1
ATOM 2877 N N . ALA A 1 367 ? -34.465 7.873 25.186 1.00 80.44 367 ALA A N 1
ATOM 2878 C CA . ALA A 1 367 ? -35.576 8.576 24.551 1.00 80.44 367 ALA A CA 1
ATOM 2879 C C . ALA A 1 367 ? -36.071 9.752 25.406 1.00 80.44 367 ALA A C 1
ATOM 2881 O O . ALA A 1 367 ? -36.442 10.801 24.878 1.00 80.44 367 ALA A O 1
ATOM 2882 N N . LYS A 1 368 ? -36.078 9.588 26.733 1.00 87.62 368 LYS A N 1
ATOM 2883 C CA . LYS A 1 368 ? -36.524 10.622 27.681 1.00 87.62 368 LYS A CA 1
ATOM 2884 C C . LYS A 1 368 ? -35.392 11.470 28.257 1.00 87.62 368 LYS A C 1
ATOM 2886 O O . LYS A 1 368 ? -35.683 12.435 28.961 1.00 87.62 368 LYS A O 1
ATOM 2891 N N . ASN A 1 369 ? -34.136 11.115 27.984 1.00 88.44 369 ASN A N 1
ATOM 2892 C CA . ASN A 1 369 ? -32.943 11.696 28.601 1.00 88.44 369 ASN A CA 1
ATOM 2893 C C . ASN A 1 369 ? -33.032 11.714 30.142 1.00 88.44 369 ASN A C 1
ATOM 2895 O O . ASN A 1 369 ? -32.811 12.738 30.790 1.00 88.44 369 ASN A O 1
ATOM 2899 N N . MET A 1 370 ? -33.445 10.585 30.725 1.00 91.31 370 MET A N 1
ATOM 2900 C CA . MET A 1 370 ? -33.671 10.444 32.165 1.00 91.31 370 MET A CA 1
ATOM 2901 C C . MET A 1 370 ? -32.711 9.413 32.751 1.00 91.31 370 MET A C 1
ATOM 2903 O O . MET A 1 370 ? -32.668 8.279 32.279 1.00 91.31 370 MET A O 1
ATOM 2907 N N . THR A 1 371 ? -32.001 9.792 33.814 1.00 92.38 371 THR A N 1
ATOM 2908 C CA . THR A 1 371 ? -31.032 8.929 34.503 1.00 92.38 371 THR A CA 1
ATOM 2909 C C . THR A 1 371 ? -31.535 8.545 35.890 1.00 92.38 371 THR A C 1
ATOM 2911 O O . THR A 1 371 ? -31.937 9.412 36.666 1.00 92.38 371 THR A O 1
ATOM 2914 N N . THR A 1 372 ? -31.476 7.257 36.221 1.00 92.69 372 THR A N 1
ATOM 2915 C CA . THR A 1 372 ? -31.827 6.714 37.540 1.00 92.69 372 THR A CA 1
ATOM 2916 C C . THR A 1 372 ? -30.654 5.916 38.094 1.00 92.69 372 THR A C 1
ATOM 2918 O O . THR A 1 372 ? -30.110 5.062 37.403 1.00 92.69 372 THR A O 1
ATOM 2921 N N . VAL A 1 373 ? -30.260 6.156 39.344 1.00 91.88 373 VAL A N 1
ATOM 2922 C CA . VAL A 1 373 ? -29.224 5.348 40.007 1.00 91.88 373 VAL A CA 1
ATOM 2923 C C . VAL A 1 373 ? -29.842 4.013 40.421 1.00 91.88 373 VAL A C 1
ATOM 2925 O O . VAL A 1 373 ? -30.761 3.982 41.238 1.00 91.88 373 VAL A O 1
ATOM 2928 N N . LEU A 1 374 ? -29.356 2.922 39.831 1.00 88.69 374 LEU A N 1
ATOM 2929 C CA . LEU A 1 374 ? -29.786 1.553 40.127 1.00 88.69 374 LEU A CA 1
ATOM 2930 C C . LEU A 1 374 ? -29.068 0.996 41.353 1.00 88.69 374 LEU A C 1
ATOM 2932 O O . LEU A 1 374 ? -29.659 0.270 42.150 1.00 88.69 374 LEU A O 1
ATOM 2936 N N . TRP A 1 375 ? -27.798 1.361 41.510 1.00 89.00 375 TRP A N 1
ATOM 2937 C CA . TRP A 1 375 ? -26.982 0.970 42.645 1.00 89.00 375 TRP A CA 1
ATOM 2938 C C . TRP A 1 375 ? -26.099 2.132 43.079 1.00 89.00 375 TRP A C 1
ATOM 2940 O O . TRP A 1 375 ? -25.434 2.758 42.255 1.00 89.00 375 TRP A O 1
ATOM 2950 N N . SER A 1 376 ? -26.144 2.446 44.373 1.00 86.44 376 SER A N 1
ATOM 2951 C CA . SER A 1 376 ? -25.362 3.538 44.955 1.00 86.44 376 SER A CA 1
ATOM 2952 C C . SER A 1 376 ? -23.885 3.161 45.078 1.00 86.44 376 SER A C 1
ATOM 2954 O O . SER A 1 376 ? -23.605 1.980 45.272 1.00 86.44 376 SER A O 1
ATOM 2956 N N . PRO A 1 377 ? -22.969 4.148 45.062 1.00 83.38 377 PRO A N 1
ATOM 2957 C CA . PRO A 1 377 ? -21.539 3.923 45.208 1.00 83.38 377 PRO A CA 1
ATOM 2958 C C . PRO A 1 377 ? -21.183 2.969 46.349 1.00 83.38 377 PRO A C 1
ATOM 2960 O O . PRO A 1 377 ? -21.429 3.273 47.520 1.00 83.38 377 PRO A O 1
ATOM 2963 N N . GLY A 1 378 ? -20.581 1.832 46.016 1.00 82.12 378 GLY A N 1
ATOM 2964 C CA . GLY A 1 378 ? -20.042 0.887 46.989 1.00 82.12 378 GLY A CA 1
ATOM 2965 C C . GLY A 1 378 ? -18.685 0.363 46.541 1.00 82.12 378 GLY A C 1
ATOM 2966 O O . GLY A 1 378 ? -18.440 0.176 45.352 1.00 82.12 378 GLY A O 1
ATOM 2967 N N . THR A 1 379 ? -17.780 0.158 47.495 1.00 82.94 379 THR A N 1
ATOM 2968 C CA . THR A 1 379 ? -16.452 -0.387 47.205 1.00 82.94 379 THR A CA 1
ATOM 2969 C C . THR A 1 379 ? -16.557 -1.880 46.910 1.00 82.94 379 THR A C 1
ATOM 2971 O O . THR A 1 379 ? -16.997 -2.637 47.776 1.00 82.94 379 THR A O 1
ATOM 2974 N N . LEU A 1 380 ? -16.134 -2.300 45.718 1.00 80.56 380 LEU A N 1
ATOM 2975 C CA . LEU A 1 380 ? -15.985 -3.712 45.371 1.00 80.56 380 LEU A CA 1
ATOM 2976 C C . LEU A 1 380 ? -14.609 -4.199 45.816 1.00 80.56 380 LEU A C 1
ATOM 2978 O O . LEU A 1 380 ? -13.591 -3.701 45.341 1.00 80.56 380 LEU A O 1
ATOM 2982 N N . ALA A 1 381 ? -14.562 -5.158 46.738 1.00 81.12 381 ALA A N 1
ATOM 2983 C CA . ALA A 1 381 ? -13.310 -5.836 47.052 1.00 81.12 381 ALA A CA 1
ATOM 2984 C C . ALA A 1 381 ? -12.936 -6.812 45.921 1.00 81.12 381 ALA A C 1
ATOM 2986 O O . ALA A 1 381 ? -13.811 -7.394 45.285 1.00 81.12 381 ALA A O 1
ATOM 2987 N N . GLY A 1 382 ? -11.637 -7.039 45.701 1.00 78.50 382 GLY A N 1
ATOM 2988 C CA . GLY A 1 382 ? -11.182 -8.064 44.756 1.00 78.50 382 GLY A CA 1
ATOM 2989 C C . GLY A 1 382 ? -11.732 -9.449 45.115 1.00 78.50 382 GLY A C 1
ATOM 2990 O O . GLY A 1 382 ? -11.687 -9.846 46.281 1.00 78.50 382 GLY A O 1
ATOM 2991 N N . GLY A 1 383 ? -12.252 -10.169 44.122 1.00 78.38 383 GLY A N 1
ATOM 2992 C CA . GLY A 1 383 ? -12.929 -11.458 44.278 1.00 78.38 383 GLY A CA 1
ATOM 2993 C C . GLY A 1 383 ? -14.374 -11.367 44.780 1.00 78.38 383 GLY A C 1
ATOM 2994 O O . GLY A 1 383 ? -14.964 -12.394 45.113 1.00 78.38 383 GLY A O 1
ATOM 2995 N N . GLN A 1 384 ? -14.947 -10.165 44.894 1.00 80.19 384 GLN A N 1
ATOM 2996 C CA . GLN A 1 384 ? -16.348 -9.989 45.265 1.00 80.19 384 GLN A CA 1
ATOM 2997 C C . GLN A 1 384 ? -17.253 -10.106 44.037 1.00 80.19 384 GLN A C 1
ATOM 2999 O O . GLN A 1 384 ? -17.013 -9.450 43.024 1.00 80.19 384 GLN A O 1
ATOM 3004 N N . THR A 1 385 ? -18.332 -10.874 44.192 1.00 80.62 385 THR A N 1
ATOM 3005 C CA . THR A 1 385 ? -19.456 -10.923 43.253 1.00 80.62 385 THR A CA 1
ATOM 3006 C C . THR A 1 385 ? -20.614 -10.082 43.790 1.00 80.62 385 THR A C 1
ATOM 3008 O O . THR A 1 385 ? -21.026 -10.247 44.944 1.00 80.62 385 THR A O 1
ATOM 3011 N N . VAL A 1 386 ? -21.152 -9.177 42.975 1.00 82.56 386 VAL A N 1
ATOM 3012 C CA . VAL A 1 386 ? -22.374 -8.418 43.271 1.00 82.56 386 VAL A CA 1
ATOM 3013 C C . VAL A 1 386 ? -23.456 -8.817 42.286 1.00 82.56 386 VAL A C 1
ATOM 3015 O O . VAL A 1 386 ? -23.276 -8.647 41.090 1.00 82.56 386 VAL A O 1
ATOM 3018 N N . GLN A 1 387 ? -24.579 -9.309 42.810 1.00 85.12 387 GLN A N 1
ATOM 3019 C CA . GLN A 1 387 ? -25.782 -9.606 42.038 1.00 85.12 387 GLN A CA 1
ATOM 3020 C C . GLN A 1 387 ? -26.859 -8.557 42.322 1.00 85.12 387 GLN A C 1
ATOM 3022 O O . GLN A 1 387 ? -27.180 -8.275 43.482 1.00 85.12 387 GLN A O 1
ATOM 3027 N N . LEU A 1 388 ? -27.421 -7.977 41.266 1.00 85.50 388 LEU A N 1
ATOM 3028 C CA . LEU A 1 388 ? -28.455 -6.951 41.335 1.00 85.50 388 LEU A CA 1
ATOM 3029 C C . LEU A 1 388 ? -29.642 -7.346 40.472 1.00 85.50 388 LEU A C 1
ATOM 3031 O O . LEU A 1 388 ? -29.498 -7.624 39.288 1.00 85.50 388 LEU A O 1
ATOM 3035 N N . THR A 1 389 ? -30.829 -7.302 41.068 1.00 83.56 389 THR A N 1
ATOM 3036 C CA . THR A 1 389 ? -32.097 -7.488 40.365 1.00 83.56 389 THR A CA 1
ATOM 3037 C C . THR A 1 389 ? -32.727 -6.120 40.133 1.00 83.56 389 THR A C 1
ATOM 3039 O O . THR A 1 389 ? -33.183 -5.464 41.072 1.00 83.56 389 THR A O 1
ATOM 3042 N N . VAL A 1 390 ? -32.758 -5.674 38.881 1.00 82.94 390 VAL A N 1
ATOM 3043 C CA . VAL A 1 390 ? -33.283 -4.363 38.500 1.00 82.94 390 VAL A CA 1
ATOM 3044 C C . VAL A 1 390 ? -34.702 -4.510 37.975 1.00 82.94 390 VAL A C 1
ATOM 3046 O O . VAL A 1 390 ? -34.951 -5.196 36.983 1.00 82.94 390 VAL A O 1
ATOM 3049 N N . SER A 1 391 ? -35.649 -3.831 38.626 1.00 82.38 391 SER A N 1
ATOM 3050 C CA . SER A 1 391 ? -37.011 -3.743 38.104 1.00 82.38 391 SER A CA 1
ATOM 3051 C C . SER A 1 391 ? -37.044 -2.840 36.874 1.00 82.38 391 SER A C 1
ATOM 3053 O O . SER A 1 391 ? -36.703 -1.660 36.946 1.00 82.38 391 SER A O 1
ATOM 3055 N N . THR A 1 392 ? -37.535 -3.379 35.764 1.00 82.25 392 THR A N 1
ATOM 3056 C CA . THR A 1 392 ? -37.780 -2.642 34.513 1.00 82.25 392 THR A CA 1
ATOM 3057 C C . THR A 1 392 ? -39.157 -1.967 34.500 1.00 82.25 392 THR A C 1
ATOM 3059 O O . THR A 1 392 ? -39.555 -1.331 33.522 1.00 82.25 392 THR A O 1
ATOM 3062 N N . SER A 1 393 ? -39.910 -2.065 35.605 1.00 80.38 393 SER A N 1
ATOM 3063 C CA . SER A 1 393 ? -41.224 -1.440 35.750 1.00 80.38 393 SER A CA 1
ATOM 3064 C C . SER A 1 393 ? -41.126 0.084 35.607 1.00 80.38 393 SER A C 1
ATOM 3066 O O . SER A 1 393 ? -40.617 0.763 36.498 1.00 80.38 393 SER A O 1
ATOM 3068 N N . GLY A 1 394 ? -41.652 0.625 34.507 1.00 79.75 394 GLY A N 1
ATOM 3069 C CA . GLY A 1 394 ? -41.680 2.067 34.233 1.00 79.75 394 GLY A CA 1
ATOM 3070 C C . GLY A 1 394 ? -40.641 2.554 33.222 1.00 79.75 394 GLY A C 1
ATOM 3071 O O . GLY A 1 394 ? -40.632 3.746 32.906 1.00 79.75 394 GLY A O 1
ATOM 3072 N N . TRP A 1 395 ? -39.806 1.661 32.685 1.00 85.69 395 TRP A N 1
ATOM 3073 C CA . TRP A 1 395 ? -38.939 1.984 31.552 1.00 85.69 395 TRP A CA 1
ATOM 3074 C C . TRP A 1 395 ? -39.813 2.220 30.313 1.00 85.69 395 TRP A C 1
ATOM 3076 O O . TRP A 1 395 ? -40.884 1.622 30.174 1.00 85.69 395 TRP A O 1
ATOM 3086 N N . SER A 1 396 ? -39.433 3.184 29.473 1.00 84.25 396 SER A N 1
ATOM 3087 C CA . SER A 1 396 ? -40.183 3.472 28.251 1.00 84.25 396 SER A CA 1
ATOM 3088 C C . SER A 1 396 ? -39.897 2.448 27.152 1.00 84.25 396 SER A C 1
ATOM 3090 O O . SER A 1 396 ? -39.104 1.536 27.334 1.00 84.25 396 SER A O 1
ATOM 3092 N N . THR A 1 397 ? -40.608 2.544 26.031 1.00 82.56 397 THR A N 1
ATOM 3093 C CA . THR A 1 397 ? -40.255 1.788 24.823 1.00 82.56 397 THR A CA 1
ATOM 3094 C C . THR A 1 397 ? -39.160 2.555 24.091 1.00 82.56 397 THR A C 1
ATOM 3096 O O . THR A 1 397 ? -39.320 3.758 23.864 1.00 82.56 397 THR A O 1
ATOM 3099 N N . GLY A 1 398 ? -38.082 1.882 23.690 1.00 79.94 398 GLY A N 1
ATOM 3100 C CA . GLY A 1 398 ? -36.949 2.520 23.019 1.00 79.94 398 GLY A CA 1
ATOM 3101 C C . GLY A 1 398 ? -35.587 2.019 23.490 1.00 79.94 398 GLY A C 1
ATOM 3102 O O . GLY A 1 398 ? -35.455 0.932 24.042 1.00 79.94 398 GLY A O 1
ATOM 3103 N N . ASN A 1 399 ? -34.547 2.809 23.228 1.00 80.75 399 ASN A N 1
ATOM 3104 C CA . ASN A 1 399 ? -33.185 2.449 23.613 1.00 80.75 399 ASN A CA 1
ATOM 3105 C C . ASN A 1 399 ? -32.920 2.862 25.067 1.00 80.75 399 ASN A C 1
ATOM 3107 O O . ASN A 1 399 ? -33.167 4.003 25.466 1.00 80.75 399 ASN A O 1
ATOM 3111 N N . HIS A 1 400 ? -32.359 1.942 25.838 1.00 85.06 400 HIS A N 1
ATOM 3112 C CA . HIS A 1 400 ? -31.937 2.147 27.215 1.00 85.06 400 HIS A CA 1
ATOM 3113 C C . HIS A 1 400 ? -30.470 1.780 27.363 1.00 85.06 400 HIS A C 1
ATOM 3115 O O . HIS A 1 400 ? -29.992 0.858 26.707 1.00 85.06 400 HIS A O 1
ATOM 3121 N N . ALA A 1 401 ? -29.771 2.473 28.256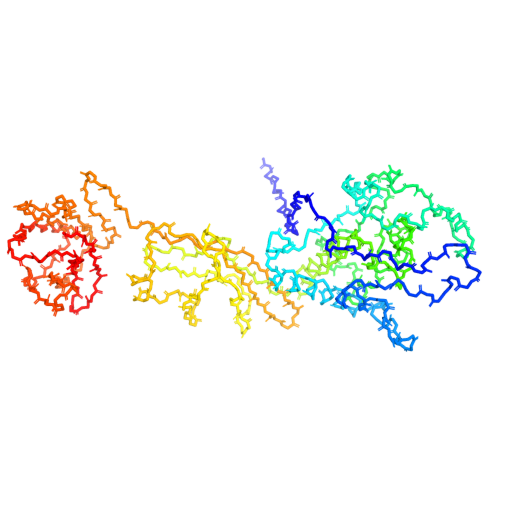 1.00 85.19 401 ALA A N 1
ATOM 3122 C CA . ALA A 1 401 ? -28.412 2.124 28.638 1.00 85.19 401 ALA A CA 1
ATOM 3123 C C . ALA A 1 401 ? -28.342 1.796 30.133 1.00 85.19 401 ALA A C 1
ATOM 3125 O O . ALA A 1 401 ? -28.878 2.534 30.960 1.00 85.19 401 ALA A O 1
ATOM 3126 N N . ILE A 1 402 ? -27.657 0.713 30.485 1.00 88.19 402 ILE A N 1
ATOM 3127 C CA . ILE A 1 402 ? -27.182 0.455 31.845 1.00 88.19 402 ILE A CA 1
ATOM 3128 C C . ILE A 1 402 ? -25.708 0.839 31.858 1.00 88.19 402 ILE A C 1
ATOM 3130 O O . ILE A 1 402 ? -24.903 0.220 31.175 1.00 88.19 402 ILE A O 1
ATOM 3134 N N . GLN A 1 403 ? -25.376 1.901 32.576 1.00 88.94 403 GLN A N 1
ATOM 3135 C CA . GLN A 1 403 ? -24.037 2.459 32.688 1.00 88.94 403 GLN A CA 1
ATOM 3136 C C . GLN A 1 403 ? -23.402 2.027 34.005 1.00 88.94 403 GLN A C 1
ATOM 3138 O O . GLN A 1 403 ? -24.036 2.102 35.058 1.00 88.94 403 GLN A O 1
ATOM 3143 N N . PHE A 1 404 ? -22.138 1.644 33.944 1.00 87.06 404 PHE A N 1
ATOM 3144 C CA . PHE A 1 404 ? -21.327 1.254 35.086 1.00 87.06 404 PHE A CA 1
ATOM 3145 C C . PHE A 1 404 ? -20.244 2.312 35.251 1.00 87.06 404 PHE A C 1
ATOM 3147 O O . PHE A 1 404 ? -19.545 2.620 34.289 1.00 87.06 404 PHE A O 1
ATOM 3154 N N . PHE A 1 405 ? -20.127 2.894 36.438 1.00 87.06 405 PHE A N 1
ATOM 3155 C CA . PHE A 1 405 ? -19.128 3.905 36.762 1.00 87.06 405 PHE A CA 1
ATOM 3156 C C . PHE A 1 405 ? -18.165 3.354 37.805 1.00 87.06 405 PHE A C 1
ATOM 3158 O O . PHE A 1 405 ? -18.624 2.822 38.811 1.00 87.06 405 PHE A O 1
ATOM 3165 N N . LEU A 1 406 ? -16.860 3.516 37.607 1.00 84.12 406 LEU A N 1
ATOM 3166 C CA . LEU A 1 406 ? -15.830 3.171 38.584 1.00 84.12 406 LEU A CA 1
ATOM 3167 C C . LEU A 1 406 ? -15.128 4.450 39.039 1.00 84.12 406 LEU A C 1
ATOM 3169 O O . LEU A 1 406 ? -14.665 5.234 38.220 1.00 84.12 406 LEU A O 1
ATOM 3173 N N . ASP A 1 407 ? -15.093 4.690 40.348 1.00 88.06 407 ASP A N 1
ATOM 3174 C CA . ASP A 1 407 ? -14.552 5.916 40.958 1.00 88.06 407 ASP A CA 1
ATOM 3175 C C . ASP A 1 407 ? -15.137 7.220 40.384 1.00 88.06 407 ASP A C 1
ATOM 3177 O O . ASP A 1 407 ? -14.506 8.274 40.403 1.00 88.06 407 ASP A O 1
ATOM 3181 N N . GLY A 1 408 ? -16.386 7.159 39.912 1.00 87.25 408 GLY A N 1
ATOM 3182 C CA . GLY A 1 408 ? -17.102 8.296 39.331 1.00 87.25 408 GLY A CA 1
ATOM 3183 C C . GLY A 1 408 ? -16.884 8.496 37.829 1.00 87.25 408 GLY A C 1
ATOM 3184 O O . GLY A 1 408 ? -17.552 9.353 37.247 1.00 87.25 408 GLY A O 1
ATOM 3185 N N . GLU A 1 409 ? -16.032 7.695 37.188 1.00 80.88 409 GLU A N 1
ATOM 3186 C CA . GLU A 1 409 ? -15.815 7.713 35.739 1.00 80.88 409 GLU A CA 1
ATOM 3187 C C . GLU A 1 409 ? -16.629 6.616 35.055 1.00 80.88 409 GLU A C 1
ATOM 3189 O O . GLU A 1 409 ? -16.804 5.532 35.608 1.00 80.88 409 GLU A O 1
ATOM 3194 N N . LEU A 1 410 ? -17.181 6.903 33.872 1.00 81.69 410 LEU A N 1
ATOM 3195 C CA . LEU A 1 410 ? -17.941 5.914 33.107 1.00 81.69 410 LEU A CA 1
ATOM 3196 C C . LEU A 1 410 ? -16.985 4.808 32.659 1.00 81.69 410 LEU A C 1
ATOM 3198 O O . LEU A 1 410 ? -16.087 5.063 31.868 1.00 81.69 410 LEU A O 1
ATOM 3202 N N . TYR A 1 411 ? -17.214 3.596 33.147 1.00 78.38 411 TYR A N 1
ATOM 3203 C CA . TYR A 1 411 ? -16.414 2.429 32.810 1.00 78.38 411 TYR A CA 1
ATOM 3204 C C . TYR A 1 411 ? -16.930 1.739 31.554 1.00 78.38 411 TYR A C 1
ATOM 3206 O O . TYR A 1 411 ? -16.199 1.516 30.601 1.00 78.38 411 TYR A O 1
ATOM 3214 N N . THR A 1 412 ? -18.220 1.408 31.538 1.00 79.19 412 THR A N 1
ATOM 3215 C CA . THR A 1 412 ? -18.849 0.770 30.383 1.00 79.19 412 THR A CA 1
ATOM 3216 C C . THR A 1 412 ? -20.353 1.001 30.382 1.00 79.19 412 THR A C 1
ATOM 3218 O O . THR A 1 412 ? -20.932 1.490 31.360 1.00 79.19 412 THR A O 1
ATOM 3221 N N . ARG A 1 413 ? -21.013 0.666 29.273 1.00 83.12 413 ARG A N 1
ATOM 3222 C CA . ARG A 1 413 ? -22.470 0.682 29.177 1.00 83.12 413 ARG A CA 1
ATOM 3223 C C . ARG A 1 413 ? -22.992 -0.475 28.339 1.00 83.12 413 ARG A C 1
ATOM 3225 O O . ARG A 1 413 ? -22.458 -0.781 27.281 1.00 83.12 413 ARG A O 1
ATOM 3232 N N . VAL A 1 414 ? -24.107 -1.038 28.775 1.00 78.81 414 VAL A N 1
ATOM 3233 C CA . VAL A 1 414 ? -24.890 -2.015 28.021 1.00 78.81 414 VAL A CA 1
ATOM 3234 C C . VAL A 1 414 ? -26.090 -1.298 27.429 1.00 78.81 414 VAL A C 1
ATOM 3236 O O . VAL A 1 414 ? -26.912 -0.766 28.177 1.00 78.81 414 VAL A O 1
ATOM 3239 N N . ILE A 1 415 ? -26.192 -1.263 26.100 1.00 76.69 415 ILE A N 1
ATOM 3240 C CA . ILE A 1 415 ? -27.366 -0.721 25.412 1.00 76.69 415 ILE A CA 1
ATOM 3241 C C . ILE A 1 415 ? -28.309 -1.873 25.080 1.00 76.69 415 ILE A C 1
ATOM 3243 O O . ILE A 1 415 ? -27.919 -2.814 24.394 1.00 76.69 415 ILE A O 1
ATOM 3247 N N . SER A 1 416 ? -29.554 -1.763 25.537 1.00 72.94 416 SER A N 1
ATOM 3248 C CA . SER A 1 416 ? -30.645 -2.658 25.154 1.00 72.94 416 SER A CA 1
ATOM 3249 C C . SER A 1 416 ? -31.808 -1.866 24.566 1.00 72.94 416 SER A C 1
ATOM 3251 O O . SER A 1 416 ? -32.013 -0.690 24.881 1.00 72.94 416 SER A O 1
ATOM 3253 N N . LYS A 1 417 ? -32.598 -2.526 23.723 1.00 72.25 417 LYS A N 1
ATOM 3254 C CA . LYS A 1 417 ? -33.820 -1.985 23.136 1.00 72.25 417 LYS A CA 1
ATOM 3255 C C . LYS A 1 417 ? -35.037 -2.646 23.790 1.00 72.25 417 LYS A C 1
ATOM 3257 O O . LYS A 1 417 ? -35.239 -3.847 23.625 1.00 72.25 417 LYS A O 1
ATOM 3262 N N . PHE A 1 418 ? -35.826 -1.846 24.509 1.00 67.38 418 PHE A N 1
ATOM 3263 C CA . PHE A 1 418 ? -37.047 -2.252 25.216 1.00 67.38 418 PHE A CA 1
ATOM 3264 C C . PHE A 1 418 ? -38.317 -2.053 24.398 1.00 67.38 418 PHE A C 1
ATOM 3266 O O . PHE A 1 418 ? -38.432 -1.011 23.702 1.00 67.38 418 PHE A O 1
#

pLDDT: mean 71.28, std 17.57, range [22.84, 95.12]